Protein AF-A0A0G4HHV3-F1 (afdb_monomer)

pLDDT: mean 81.73, std 14.33, range [33.38, 97.69]

Organism: NCBI:txid1169474

Nearest PDB structures (foldseek):
  5xg2-assembly1_A  TM=1.945E-01  e=5.736E+00  Pyrococcus yayanosii CH1

Foldseek 3Di:
DVVVVVVVVVVVLVVVLVVVVVVCVVPPPLVRLLVVLVVVLVVLVVVLVVLLVQLLVLLVVLAPPLCCLCCQLQNHPDSRDPLVSCQLVLQLVDLCSQLVSSVVGGPNVSSSVSSVSNSVSSLVNLVSLLVSLLSVQLSVLSVVDDPVDVVSSSSNVCSVPQDAADPVLCVVHVLQSLCCNLVSHGDHNVLSVVLCLQPPAPDPPVPPDPDDDDDDDDDDDQRGATDDDDDDDDPVNCQCNRVVLSQLQVLLSLQFAREEEEAPVCQPPSVVVSQVSSCRRNVAGEAEDDDDLPDPCNLPLVVLVVVLVVSNCCSNVSHHYYYYLVRVVSLVLLLVLLVVCLVCVVPPDPDDDDDPDVPCVVVVVVVVVVVSVSSVSSNVSSVSVVVSCVPRYDYDYDPVCNSPVVPDDDDRDSDDDDDPDVLLLVLLLQLLVCCLPPPVNVVQQVQQDPCNLVSCVVAQPPHNLLVSQLSSLVCLLPDPVSCLLQVAQDDPDSVVSSVLLSLLLVQAPVQCDVPHPSVVSNVVSLVCSVVRRVDPPSSVSSVVSSCCSRPQLNVQRNDDEQAQWEADPVCNQDQWIAGAPGRNRGPVVGDDPDPVNRSNNSSSRCSNPNADPVRVLVVVLVVLVVVVVVVCVVCVNPDDDDPVNVVVVVCSVVSD

Sequence (656 aa):
MAEEARIGRTRLQKETSENSFAFLSNTCGKKMLESQLRDEEKKLKEALKKNEDDVQSVWDKGTTDEHALAVDVLGLEDETVDWRALLPVFLKQSRRVWRARLRHVIQDETAATVAEELQSLIFSRVFLETTLQHIQRALSDLQSFNPSDSNSFVKIGTTLRSQRVEMEALLAMPAILVFEYAANLRLREDQALDMMRLLQEPSREEERGPSTSAETPQGSSKPPDPVPMIIQRLMGGGKTFVLGTLLATCKADGYHLSVLVTPQALYEMNAQDMAGRTWSFFGQRAHFLNYERESAERTDIARLRYVRRELERAVNQRHYIVIPPATAHTVQNIFVELLHELAHFKQAPSKALSEEQSGEESEEEKLRIEALQHRRDVLIELASILRLFRQRGSGVFDEIDVTFDPKTEHNFPLSHKSKPQTEMLDLITHLYTLAGTDGNIKSLIGVRRRSQVENFELHFQDKVQPALIRAAADFIVSDSKWKARVCLGVRREQDDCLKMVLEFLSTPQEQKEKDSKEGKRQREIAMGLEEEAGGSEGLELLALAHMQIWTMFKGTWTKSVNLHYGRSKARPNFPLPVPYSAANTPNESFEFANRWEVLNRACMTYLVTGLSAEQTHQWVIESQKQLMREEEQATEGKTIAPVEYAQIRKDLPAQV

Radius of gyration: 36.02 Å; Cα contacts (8 Å, |Δi|>4): 669; chains: 1; bounding box: 88×72×107 Å

Mean predicted aligned error: 12.96 Å

Solvent-accessible surface area (backbone atoms only — not comparable to full-atom values): 37360 Å² total; per-residue (Å²): 104,74,66,54,51,49,54,47,49,56,48,51,50,48,52,55,53,52,51,52,40,55,48,37,66,73,74,44,48,72,69,55,52,52,49,53,50,49,53,52,47,49,52,48,53,54,51,49,51,52,50,49,55,49,49,51,53,51,53,56,72,55,45,95,52,66,65,59,51,31,39,73,66,72,68,43,93,56,93,69,83,60,67,75,77,42,45,48,60,56,66,61,69,40,69,64,59,46,27,62,55,36,48,82,73,24,60,68,72,60,19,49,54,47,42,54,52,49,48,52,47,52,50,50,48,45,55,50,49,40,48,44,52,51,48,50,51,41,49,51,38,57,70,68,47,44,97,89,38,71,64,43,50,52,51,36,52,52,52,75,63,60,59,75,55,59,67,67,59,42,71,76,36,53,60,56,48,42,45,23,46,66,69,73,46,82,59,50,51,70,58,52,52,50,51,48,66,58,66,42,68,76,67,74,76,79,74,67,64,96,74,83,80,95,76,84,96,80,92,74,84,74,76,76,76,71,63,90,80,86,86,90,73,62,90,91,66,36,60,67,76,46,52,47,49,51,49,42,51,66,46,14,72,44,72,26,36,10,32,38,34,34,39,71,92,43,41,72,63,54,47,49,57,44,31,56,45,37,32,74,52,49,71,29,55,62,42,81,53,83,53,58,86,86,45,84,62,70,70,34,55,69,55,48,54,48,50,44,51,50,54,52,46,25,14,70,71,30,16,26,35,40,32,32,62,64,25,60,50,40,59,55,47,53,47,50,46,55,52,50,51,63,65,52,62,80,65,67,75,92,74,85,82,77,100,78,61,98,72,61,60,64,55,57,54,47,54,50,50,51,52,52,50,52,53,50,52,35,46,53,47,48,50,51,45,53,46,47,49,73,76,28,48,43,80,45,68,44,66,49,72,71,64,64,32,87,86,63,77,88,82,76,84,82,67,78,91,75,78,75,63,62,70,60,52,51,50,54,51,49,54,53,48,42,44,73,64,39,69,68,52,25,62,49,34,28,78,83,44,95,57,17,40,62,35,28,70,76,32,31,80,84,54,45,46,56,52,50,42,50,53,48,26,55,46,41,60,67,36,70,69,45,26,67,48,64,44,41,76,81,44,98,48,70,69,57,41,35,52,51,45,40,56,51,49,67,50,58,81,88,47,58,48,88,79,36,74,62,36,43,50,43,46,52,52,48,50,49,43,47,71,55,46,82,32,67,63,24,53,50,52,53,52,49,53,34,44,38,65,73,48,47,49,54,63,43,56,63,44,53,72,45,36,51,28,27,67,37,78,93,42,74,85,49,85,57,46,25,40,26,82,37,75,76,37,58,34,85,94,47,71,67,87,50,66,68,55,40,48,52,45,25,54,50,39,40,71,60,69,49,73,53,74,70,53,48,51,52,49,52,53,52,50,52,53,49,52,52,52,55,47,49,60,73,43,74,74,54,94,74,75,58,75,72,54,60,50,52,66,66,46,48,79,79,72,109

Structure (mmCIF, N/CA/C/O backbone):
data_AF-A0A0G4HHV3-F1
#
_entry.id   AF-A0A0G4HHV3-F1
#
loop_
_atom_site.group_PDB
_atom_site.id
_atom_site.type_symbol
_atom_site.label_atom_id
_atom_site.label_alt_id
_atom_site.label_comp_id
_atom_site.label_asym_id
_atom_site.label_entity_id
_atom_site.label_seq_id
_atom_site.pdbx_PDB_ins_code
_atom_site.Cartn_x
_atom_site.Cartn_y
_atom_site.Cartn_z
_atom_site.occupancy
_atom_site.B_iso_or_equiv
_atom_site.auth_seq_id
_atom_site.auth_comp_id
_atom_site.auth_asym_id
_atom_site.auth_atom_id
_atom_site.pdbx_PDB_model_num
ATOM 1 N N . MET A 1 1 ? 23.088 -17.569 20.522 1.00 38.44 1 MET A N 1
ATOM 2 C CA . MET A 1 1 ? 22.495 -16.262 20.893 1.00 38.44 1 MET A CA 1
ATOM 3 C C . MET A 1 1 ? 21.014 -16.099 20.541 1.00 38.44 1 MET A C 1
ATOM 5 O O . MET A 1 1 ? 20.223 -16.149 21.467 1.00 38.44 1 MET A O 1
ATOM 9 N N . ALA A 1 2 ? 20.580 -15.932 19.281 1.00 33.38 2 ALA A N 1
ATOM 10 C CA . ALA A 1 2 ? 19.142 -15.735 18.981 1.00 33.38 2 ALA A CA 1
ATOM 11 C C . ALA A 1 2 ? 18.268 -16.960 19.334 1.00 33.38 2 ALA A C 1
ATOM 13 O O . ALA A 1 2 ? 17.202 -16.817 19.929 1.00 33.38 2 ALA A O 1
ATOM 14 N N . GLU A 1 3 ? 18.763 -18.168 19.049 1.00 42.84 3 GLU A N 1
ATOM 15 C CA . GLU A 1 3 ? 18.073 -19.417 19.396 1.00 42.84 3 GLU A CA 1
ATOM 16 C C . GLU A 1 3 ? 18.097 -19.698 20.908 1.00 42.84 3 GLU A C 1
ATOM 18 O O . GLU A 1 3 ? 17.098 -20.118 21.480 1.00 42.84 3 GLU A O 1
ATOM 23 N N . GLU A 1 4 ? 19.186 -19.354 21.599 1.00 34.44 4 GLU A N 1
ATOM 24 C CA . GLU A 1 4 ? 19.260 -19.418 23.068 1.00 34.44 4 GLU A CA 1
ATOM 25 C C . GLU A 1 4 ? 18.343 -18.401 23.749 1.00 34.44 4 GLU A C 1
ATOM 27 O O . GLU A 1 4 ? 17.748 -18.717 24.772 1.00 34.44 4 GLU A O 1
ATOM 32 N N . ALA A 1 5 ? 18.173 -17.203 23.183 1.00 41.16 5 ALA A N 1
ATOM 33 C CA . ALA A 1 5 ? 17.223 -16.213 23.686 1.00 41.16 5 ALA A CA 1
ATOM 34 C C . ALA A 1 5 ? 15.769 -16.669 23.475 1.00 41.16 5 ALA A C 1
ATOM 36 O O . ALA A 1 5 ? 14.912 -16.422 24.327 1.00 41.16 5 ALA A O 1
ATOM 37 N N . ARG A 1 6 ? 15.493 -17.377 22.369 1.00 51.28 6 ARG A N 1
ATOM 38 C CA . ARG A 1 6 ? 14.196 -18.006 22.091 1.00 51.28 6 ARG A CA 1
ATOM 39 C C . ARG A 1 6 ? 13.909 -19.118 23.098 1.00 51.28 6 ARG A C 1
ATOM 41 O O . ARG A 1 6 ? 12.904 -19.042 23.798 1.00 51.28 6 ARG A O 1
ATOM 48 N N . ILE A 1 7 ? 14.830 -20.074 23.241 1.00 56.53 7 ILE A N 1
ATOM 49 C CA . ILE A 1 7 ? 14.747 -21.180 24.207 1.00 56.53 7 ILE A CA 1
ATOM 50 C C . ILE A 1 7 ? 14.651 -20.639 25.640 1.00 56.53 7 ILE A C 1
ATOM 52 O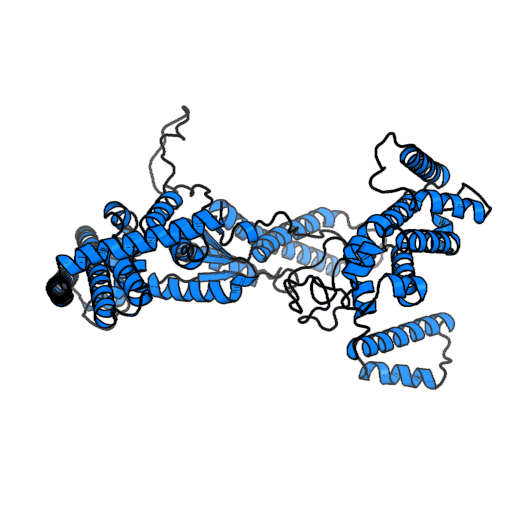 O . ILE A 1 7 ? 13.834 -21.117 26.424 1.00 56.53 7 ILE A O 1
ATOM 56 N N . GLY A 1 8 ? 15.417 -19.595 25.963 1.00 44.03 8 GLY A N 1
ATOM 57 C CA . GLY A 1 8 ? 15.389 -18.899 27.245 1.00 44.03 8 GLY A CA 1
ATOM 58 C C . GLY A 1 8 ? 14.034 -18.261 27.540 1.00 44.03 8 GLY A C 1
ATOM 59 O O . GLY A 1 8 ? 13.490 -18.490 28.614 1.00 44.03 8 GLY A O 1
ATOM 60 N N . ARG A 1 9 ? 13.424 -17.541 26.587 1.00 47.19 9 ARG A N 1
ATOM 61 C CA . ARG A 1 9 ? 12.066 -16.986 26.750 1.00 47.19 9 ARG A CA 1
ATOM 62 C C . ARG A 1 9 ? 11.008 -18.066 26.903 1.00 47.19 9 ARG A C 1
ATOM 64 O O . ARG A 1 9 ? 10.154 -17.929 27.772 1.00 47.19 9 ARG A O 1
ATOM 71 N N . THR A 1 10 ? 11.053 -19.124 26.095 1.00 52.09 10 THR A N 1
ATOM 72 C CA . THR A 1 10 ? 10.079 -20.221 26.181 1.00 52.09 10 THR A CA 1
ATOM 73 C C . THR A 1 10 ? 10.210 -20.961 27.511 1.00 52.09 10 THR A C 1
ATOM 75 O O . THR A 1 10 ? 9.200 -21.297 28.123 1.00 52.09 10 THR A O 1
ATOM 78 N N . ARG A 1 11 ? 11.439 -21.146 28.008 1.00 48.72 11 ARG A N 1
ATOM 79 C CA . ARG A 1 11 ? 11.716 -21.738 29.320 1.00 48.72 11 ARG A CA 1
ATOM 80 C C . ARG A 1 11 ? 11.261 -20.838 30.466 1.00 48.72 11 ARG A C 1
ATOM 82 O O . ARG A 1 11 ? 10.608 -21.330 31.372 1.00 48.72 11 ARG A O 1
ATOM 89 N N . LEU A 1 12 ? 11.511 -19.532 30.389 1.00 48.12 12 LEU A N 1
ATOM 90 C CA . LEU A 1 12 ? 11.110 -18.570 31.418 1.00 48.12 12 LEU A CA 1
ATOM 91 C C . LEU A 1 12 ? 9.590 -18.358 31.440 1.00 48.12 12 LEU A C 1
ATOM 93 O O . LEU A 1 12 ? 9.006 -18.242 32.512 1.00 48.12 12 LEU A O 1
ATOM 97 N N . GLN A 1 13 ? 8.927 -18.374 30.277 1.00 49.94 13 GLN A N 1
ATOM 98 C CA . GLN A 1 13 ? 7.464 -18.409 30.170 1.00 49.94 13 GLN A CA 1
ATOM 99 C C . GLN A 1 13 ? 6.900 -19.708 30.741 1.00 49.94 13 GLN A C 1
ATOM 101 O O . GLN A 1 13 ? 5.947 -19.651 31.508 1.00 49.94 13 GLN A O 1
ATOM 106 N N . LYS A 1 14 ? 7.506 -20.861 30.430 1.00 53.44 14 LYS A N 1
ATOM 107 C CA . LYS A 1 14 ? 7.097 -22.157 30.977 1.00 53.44 14 LYS A CA 1
ATOM 108 C C . LYS A 1 14 ? 7.263 -22.198 32.500 1.00 53.44 14 LYS A C 1
ATOM 110 O O . LYS A 1 14 ? 6.278 -22.432 33.188 1.00 53.44 14 LYS A O 1
ATOM 115 N N . GLU A 1 15 ? 8.426 -21.825 33.030 1.00 49.34 15 GLU A N 1
ATOM 116 C CA . GLU A 1 15 ? 8.713 -21.773 34.472 1.00 49.34 15 GLU A CA 1
ATOM 117 C C . GLU A 1 15 ? 7.833 -20.743 35.206 1.00 49.34 15 GLU A C 1
ATOM 119 O O . GLU A 1 15 ? 7.307 -21.036 36.275 1.00 49.34 15 GLU A O 1
ATOM 124 N N . THR A 1 16 ? 7.573 -19.556 34.641 1.00 55.25 16 THR A N 1
ATOM 125 C CA . THR A 1 16 ? 6.639 -18.588 35.260 1.00 55.25 16 THR A CA 1
ATOM 126 C C . THR A 1 16 ? 5.175 -19.011 35.152 1.00 55.25 16 THR A C 1
ATOM 128 O O . THR A 1 16 ? 4.370 -18.624 36.002 1.00 55.25 16 THR A O 1
ATOM 131 N N . SER A 1 17 ? 4.804 -19.783 34.130 1.00 51.28 17 SER A N 1
ATOM 132 C CA . SER A 1 17 ? 3.461 -20.346 33.965 1.00 51.28 17 SER A CA 1
ATOM 133 C C . SER A 1 17 ? 3.221 -21.497 34.956 1.00 51.28 17 SER A C 1
ATOM 135 O O . SER A 1 17 ? 2.228 -21.479 35.683 1.00 51.28 17 SER A O 1
ATOM 137 N N . GLU A 1 18 ? 4.198 -22.396 35.104 1.00 49.31 18 GLU A N 1
ATOM 138 C CA . GLU A 1 18 ? 4.195 -23.516 36.049 1.00 49.31 18 GLU A CA 1
ATOM 139 C C . GLU A 1 18 ? 4.251 -23.018 37.502 1.00 49.31 18 GLU A C 1
ATOM 141 O O . GLU A 1 18 ? 3.460 -23.468 38.326 1.00 49.31 18 GLU A O 1
ATOM 146 N N . ASN A 1 19 ? 5.071 -22.007 37.819 1.00 50.56 19 ASN A N 1
ATOM 147 C CA . ASN A 1 19 ? 5.164 -21.447 39.175 1.00 50.56 19 ASN A CA 1
ATOM 148 C C . ASN A 1 19 ? 3.914 -20.661 39.598 1.00 50.56 19 ASN A C 1
ATOM 150 O O . ASN A 1 19 ? 3.520 -20.701 40.762 1.00 50.56 19 ASN A O 1
ATOM 154 N N . SER A 1 20 ? 3.247 -19.967 38.672 1.00 50.31 20 SER A N 1
ATOM 155 C CA . SER A 1 20 ? 2.013 -19.241 39.008 1.00 50.31 20 SER A CA 1
ATOM 156 C C . SER A 1 20 ? 0.806 -20.146 39.197 1.00 50.31 20 SER A C 1
ATOM 158 O O . SER A 1 20 ? -0.080 -19.785 39.966 1.00 50.31 20 SER A O 1
ATOM 160 N N . PHE A 1 21 ? 0.771 -21.333 38.583 1.00 47.47 21 PHE A N 1
ATOM 161 C CA . PHE A 1 21 ? -0.220 -22.338 38.972 1.00 47.47 21 PHE A CA 1
ATOM 162 C C . PHE A 1 21 ? 0.219 -23.225 40.109 1.00 47.47 21 PHE A C 1
ATOM 164 O O . PHE A 1 21 ? -0.642 -23.689 40.831 1.00 47.47 21 PHE A O 1
ATOM 171 N N . ALA A 1 22 ? 1.504 -23.477 40.327 1.00 49.78 22 ALA A N 1
ATOM 172 C CA . ALA A 1 22 ? 1.917 -24.092 41.581 1.00 49.78 22 ALA A CA 1
ATOM 173 C C . ALA A 1 22 ? 1.439 -23.212 42.748 1.00 49.78 22 ALA A C 1
ATOM 175 O O . ALA A 1 22 ? 0.921 -23.722 43.731 1.00 49.78 22 ALA A O 1
ATOM 176 N N . PHE A 1 23 ? 1.473 -21.885 42.591 1.00 50.34 23 PHE A N 1
ATOM 177 C CA . PHE A 1 23 ? 0.849 -20.958 43.530 1.00 50.34 23 PHE A CA 1
ATOM 178 C C . PHE A 1 23 ? -0.694 -21.018 43.507 1.00 50.34 23 PHE A C 1
ATOM 180 O O . PHE A 1 23 ? -1.289 -21.299 44.545 1.00 50.34 23 PHE A O 1
ATOM 187 N N . LEU A 1 24 ? -1.360 -20.837 42.353 1.00 50.03 24 LEU A N 1
ATOM 188 C CA . LEU A 1 24 ? -2.836 -20.848 42.262 1.00 50.03 24 LEU A CA 1
ATOM 189 C C . LEU A 1 24 ? -3.469 -22.209 42.607 1.00 50.03 24 LEU A C 1
ATOM 191 O O . LEU A 1 24 ? -4.451 -22.246 43.330 1.00 50.03 24 LEU A O 1
ATOM 195 N N . SER A 1 25 ? -2.909 -23.335 42.171 1.00 49.59 25 SER A N 1
ATOM 196 C CA . SER A 1 25 ? -3.382 -24.688 42.512 1.00 49.59 25 SER A CA 1
ATOM 197 C C . SER A 1 25 ? -3.181 -25.044 43.984 1.00 49.59 25 SER A C 1
ATOM 199 O O . SER A 1 25 ? -4.000 -25.787 44.522 1.00 49.59 25 SER A O 1
ATOM 201 N N . ASN A 1 26 ? -2.168 -24.476 44.653 1.00 51.28 26 ASN A N 1
ATOM 202 C CA . ASN A 1 26 ? -1.945 -24.694 46.085 1.00 51.28 26 ASN A CA 1
ATOM 203 C C . ASN A 1 26 ? -2.729 -23.723 46.988 1.00 51.28 26 ASN A C 1
ATOM 205 O O . ASN A 1 26 ? -2.859 -24.003 48.176 1.00 51.28 26 ASN A O 1
ATOM 209 N N . THR A 1 27 ? -3.260 -22.603 46.472 1.00 54.03 27 THR A N 1
ATOM 210 C CA . THR A 1 27 ? -3.956 -21.585 47.297 1.00 54.03 27 THR A CA 1
ATOM 211 C C . THR A 1 27 ? -5.386 -21.238 46.865 1.00 54.03 27 THR A C 1
ATOM 213 O O . THR A 1 27 ? -6.147 -20.738 47.688 1.00 54.03 27 THR A O 1
ATOM 216 N N . CYS A 1 28 ? -5.803 -21.525 45.628 1.00 62.09 28 CYS A N 1
ATOM 217 C CA . CYS A 1 28 ? -7.131 -21.192 45.105 1.00 62.09 28 CYS A CA 1
ATOM 218 C C . CYS A 1 28 ? -7.613 -22.271 44.115 1.00 62.09 28 CYS A C 1
ATOM 220 O O . CYS A 1 28 ? -7.306 -22.252 42.923 1.00 62.09 28 CYS A O 1
ATOM 222 N N . GLY A 1 29 ? -8.372 -23.258 44.603 1.00 80.44 29 GLY A N 1
ATOM 223 C CA . GLY A 1 29 ? -8.900 -24.327 43.748 1.00 80.44 29 GLY A CA 1
ATOM 224 C C . GLY A 1 29 ? -9.773 -23.781 42.608 1.00 80.44 29 GLY A C 1
ATOM 225 O O . GLY A 1 29 ? -10.468 -22.785 42.790 1.00 80.44 29 GLY A O 1
ATOM 226 N N . LYS A 1 30 ? -9.808 -24.464 41.450 1.00 84.44 30 LYS A N 1
ATOM 227 C CA . LYS A 1 30 ? -10.616 -24.090 40.261 1.00 84.44 30 LYS A CA 1
ATOM 228 C C . LYS A 1 30 ? -12.027 -23.600 40.621 1.00 84.44 30 LYS A C 1
ATOM 230 O O . LYS A 1 30 ? -12.462 -22.568 40.128 1.00 84.44 30 LYS A O 1
ATOM 235 N N . LYS A 1 31 ? -12.710 -24.319 41.519 1.00 88.19 31 LYS A N 1
ATOM 236 C CA . LYS A 1 31 ? -14.063 -23.984 41.997 1.00 88.19 31 LYS A CA 1
ATOM 237 C C . LYS A 1 31 ? -14.127 -22.661 42.767 1.00 88.19 31 LYS A C 1
ATOM 239 O O . LYS A 1 31 ? -15.107 -21.941 42.641 1.00 88.19 31 LYS A O 1
ATOM 244 N N . MET A 1 32 ? -13.103 -22.353 43.562 1.00 87.81 32 MET A N 1
ATOM 245 C CA . MET A 1 32 ? -13.019 -21.106 44.323 1.00 87.81 32 MET A CA 1
ATOM 246 C C . MET A 1 32 ? -12.828 -19.916 43.382 1.00 87.81 32 MET A C 1
ATOM 248 O O . MET A 1 32 ? -13.579 -18.951 43.480 1.00 87.81 32 MET A O 1
ATOM 252 N N . LEU A 1 33 ? -11.898 -20.020 42.426 1.00 86.81 33 LEU A N 1
ATOM 253 C CA . LEU A 1 33 ? -11.692 -18.985 41.411 1.00 86.81 33 LEU A CA 1
ATOM 254 C C . LEU A 1 33 ? -12.943 -18.788 40.543 1.00 86.81 33 LEU A C 1
ATOM 256 O O . LEU A 1 33 ? -13.337 -17.658 40.274 1.00 86.81 33 LEU A O 1
ATOM 260 N N . GLU A 1 34 ? -13.599 -19.879 40.139 1.00 92.38 34 GLU A N 1
ATOM 261 C CA . GLU A 1 34 ? -14.857 -19.813 39.392 1.00 92.38 34 GLU A CA 1
ATOM 262 C C . GLU A 1 34 ? -15.958 -19.107 40.193 1.00 92.38 34 GLU A C 1
ATOM 264 O O . GLU A 1 34 ? -16.640 -18.242 39.651 1.00 92.38 34 GLU A O 1
ATOM 269 N N . SER A 1 35 ? -16.107 -19.436 41.481 1.00 93.88 35 SER A N 1
ATOM 270 C CA . SER A 1 35 ? -17.068 -18.773 42.370 1.00 93.88 35 SER A CA 1
ATOM 271 C C . SER A 1 35 ? -16.785 -17.277 42.475 1.00 93.88 35 SER A C 1
ATOM 273 O O . SER A 1 35 ? -17.690 -16.480 42.262 1.00 93.88 35 SER A O 1
ATOM 275 N N . GLN A 1 36 ? -15.528 -16.889 42.717 1.00 91.38 36 GLN A N 1
ATOM 276 C CA . GLN A 1 36 ? -15.130 -15.482 42.813 1.00 91.38 36 GLN A CA 1
ATOM 277 C C . GLN A 1 36 ? -15.415 -14.718 41.517 1.00 91.38 36 GLN A C 1
ATOM 279 O O . GLN A 1 36 ? -15.982 -13.630 41.553 1.00 91.38 36 GLN A O 1
ATOM 284 N N . LEU A 1 37 ? -15.072 -15.297 40.362 1.00 91.81 37 LEU A N 1
ATOM 285 C CA . LEU A 1 37 ? -15.346 -14.679 39.066 1.00 91.81 37 LEU A CA 1
ATOM 286 C C . LEU A 1 37 ? -16.851 -14.542 38.799 1.00 91.81 37 LEU A C 1
ATOM 288 O O . LEU A 1 37 ? -17.264 -13.529 38.246 1.00 91.81 37 LEU A O 1
ATOM 292 N N . ARG A 1 38 ? -17.678 -15.516 39.203 1.00 96.44 38 ARG A N 1
ATOM 293 C CA . ARG A 1 38 ? -19.147 -15.435 39.080 1.00 96.44 38 ARG A CA 1
ATOM 294 C C . ARG A 1 38 ? -19.758 -14.396 40.017 1.00 96.44 38 ARG A C 1
ATOM 296 O O . ARG A 1 38 ? -20.693 -13.703 39.620 1.00 96.44 38 ARG A O 1
ATOM 303 N N . ASP A 1 39 ? -19.227 -14.268 41.229 1.00 95.25 39 ASP A N 1
ATOM 304 C CA . ASP A 1 39 ? -19.657 -13.241 42.178 1.00 95.25 39 ASP A CA 1
ATOM 305 C C . ASP A 1 39 ? -19.339 -11.838 41.640 1.00 95.25 39 ASP A C 1
ATOM 307 O O . ASP A 1 39 ? -20.200 -10.958 41.658 1.00 95.25 39 ASP A O 1
ATOM 311 N N . GLU A 1 40 ? -18.141 -11.636 41.082 1.00 93.00 40 GLU A N 1
ATOM 312 C CA . GLU A 1 40 ? -17.776 -10.384 40.408 1.00 93.00 40 GLU A CA 1
ATOM 313 C C . GLU A 1 40 ? -18.597 -10.147 39.129 1.00 93.00 40 GLU A C 1
ATOM 315 O O . GLU A 1 40 ? -19.058 -9.030 38.894 1.00 93.00 40 GLU A O 1
ATOM 320 N N . GLU A 1 41 ? -18.873 -11.188 38.334 1.00 96.19 41 GLU A N 1
ATOM 321 C CA . GLU A 1 41 ? -19.770 -11.102 37.172 1.00 96.19 41 GLU A CA 1
ATOM 322 C C . GLU A 1 41 ? -21.162 -10.594 37.582 1.00 96.19 41 GLU A C 1
ATOM 324 O O . GLU A 1 41 ? -21.736 -9.728 36.918 1.00 96.19 41 GLU A O 1
ATOM 329 N N . LYS A 1 42 ? -21.703 -11.103 38.696 1.00 97.50 42 LYS A N 1
ATOM 330 C CA . LYS A 1 42 ? -23.001 -10.682 39.234 1.00 97.50 42 LYS A CA 1
ATOM 331 C C . LYS A 1 42 ? -22.980 -9.218 39.676 1.00 97.50 42 LYS A C 1
ATOM 333 O O . LYS A 1 42 ? -23.864 -8.465 39.270 1.00 97.50 42 LYS A O 1
ATOM 338 N N . LYS A 1 43 ? -21.961 -8.798 40.437 1.00 95.62 43 LYS A N 1
ATOM 339 C CA . LYS A 1 43 ? -21.795 -7.394 40.859 1.00 95.62 43 LYS A CA 1
ATOM 340 C C . LYS A 1 43 ? -21.709 -6.448 39.661 1.00 95.62 43 LYS A C 1
ATOM 342 O O . LYS A 1 43 ? -22.339 -5.394 39.668 1.00 95.62 43 LYS A O 1
ATOM 347 N N . LEU A 1 44 ? -20.972 -6.829 38.615 1.00 95.12 44 LEU A N 1
ATOM 348 C CA . LEU A 1 44 ? -20.872 -6.032 37.390 1.00 95.12 44 LEU A CA 1
ATOM 349 C C . LEU A 1 44 ? -22.207 -5.936 36.651 1.00 95.12 44 LEU A C 1
ATOM 351 O O . LEU A 1 44 ? -22.541 -4.858 36.176 1.00 95.12 44 LEU A O 1
ATOM 355 N N . LYS A 1 45 ? -22.994 -7.016 36.576 1.00 97.69 45 LYS A N 1
ATOM 356 C CA . LYS A 1 45 ? -24.339 -6.977 35.971 1.00 97.69 45 LYS A CA 1
ATOM 357 C C . LYS A 1 45 ? -25.292 -6.055 36.734 1.00 97.69 45 LYS A C 1
ATOM 359 O O . LYS A 1 45 ? -26.046 -5.316 36.109 1.00 97.69 45 LYS A O 1
ATOM 364 N N . GLU A 1 46 ? -25.237 -6.063 38.064 1.00 96.81 46 GLU A N 1
ATOM 365 C CA . GLU A 1 46 ? -26.008 -5.135 38.903 1.00 96.81 46 GLU A CA 1
ATOM 366 C C . GLU A 1 46 ? -25.561 -3.678 38.689 1.00 96.81 46 GLU A C 1
ATOM 368 O O . GLU A 1 46 ? -26.401 -2.794 38.520 1.00 96.81 46 GLU A O 1
ATOM 373 N N . ALA A 1 47 ? -24.248 -3.431 38.616 1.00 95.50 47 ALA A N 1
ATOM 374 C CA . ALA A 1 47 ? -23.691 -2.109 38.329 1.00 95.50 47 ALA A CA 1
ATOM 375 C C . ALA A 1 47 ? -24.042 -1.608 36.918 1.00 95.50 47 ALA A C 1
ATOM 377 O O . ALA A 1 47 ? -24.350 -0.431 36.754 1.00 95.50 47 ALA A O 1
ATOM 378 N N . LEU A 1 48 ? -24.032 -2.491 35.912 1.00 95.81 48 LEU A N 1
ATOM 379 C CA . LEU A 1 48 ? -24.455 -2.177 34.546 1.00 95.81 48 LEU A CA 1
ATOM 380 C C . LEU A 1 48 ? -25.925 -1.777 34.509 1.00 95.81 48 LEU A C 1
ATOM 382 O O . LEU A 1 48 ? -26.235 -0.740 33.936 1.00 95.81 48 LEU A O 1
ATOM 386 N N . LYS A 1 49 ? -26.804 -2.547 35.164 1.00 96.81 49 LYS A N 1
ATOM 387 C CA . LYS A 1 49 ? -28.231 -2.221 35.243 1.00 96.81 49 LYS A CA 1
ATOM 388 C C . LYS A 1 49 ? -28.454 -0.850 35.882 1.00 96.81 49 LYS A C 1
ATOM 390 O O . LYS A 1 49 ? -29.132 -0.018 35.302 1.00 96.81 49 LYS A O 1
ATOM 395 N N . LYS A 1 50 ? -27.807 -0.586 37.022 1.00 96.44 50 LYS A N 1
ATOM 396 C CA . LYS A 1 50 ? -27.874 0.731 37.667 1.00 96.44 50 LYS A CA 1
ATOM 397 C C . LYS A 1 50 ? -27.392 1.848 36.734 1.00 96.44 50 LYS A C 1
ATOM 399 O O . LYS A 1 50 ? -28.027 2.885 36.641 1.00 96.44 50 LYS A O 1
ATOM 404 N N . ASN A 1 51 ? -26.272 1.638 36.045 1.00 96.19 51 ASN A N 1
ATOM 405 C CA . ASN A 1 51 ? -25.737 2.620 35.108 1.00 96.19 51 ASN A CA 1
ATOM 406 C C . ASN A 1 51 ? -26.661 2.839 33.894 1.00 96.19 51 ASN A C 1
ATOM 408 O O . ASN A 1 51 ? -26.704 3.946 33.378 1.00 96.19 51 ASN A O 1
ATOM 412 N N . GLU A 1 52 ? -27.406 1.822 33.461 1.00 94.81 52 GLU A N 1
ATOM 413 C CA . GLU A 1 52 ? -28.452 1.935 32.435 1.00 94.81 52 GLU A CA 1
ATOM 414 C C . GLU A 1 52 ? -29.598 2.831 32.903 1.00 94.81 52 GLU A C 1
ATOM 416 O O . GLU A 1 52 ? -29.958 3.773 32.202 1.00 94.81 52 GLU A O 1
ATOM 421 N N . ASP A 1 53 ? -30.086 2.592 34.123 1.00 95.06 53 ASP A N 1
ATOM 422 C CA . ASP A 1 53 ? -31.115 3.414 34.761 1.00 95.06 53 ASP A CA 1
ATOM 423 C C . ASP A 1 53 ? -30.629 4.873 34.918 1.00 95.06 53 ASP A C 1
ATOM 425 O O . ASP A 1 53 ? -31.384 5.815 34.678 1.00 95.06 53 ASP A O 1
ATOM 429 N N . ASP A 1 54 ? -29.350 5.076 35.262 1.00 94.94 54 ASP A N 1
ATOM 430 C CA . ASP A 1 54 ? -28.730 6.403 35.364 1.00 94.94 54 ASP A CA 1
ATOM 431 C C . ASP A 1 54 ? -28.621 7.094 33.986 1.00 94.94 54 ASP A C 1
ATOM 433 O O . ASP A 1 54 ? -28.912 8.286 33.878 1.00 94.94 54 ASP A O 1
ATOM 437 N N . VAL A 1 55 ? -28.223 6.369 32.927 1.00 92.06 55 VAL A N 1
ATOM 438 C CA . VAL A 1 55 ? -28.165 6.894 31.545 1.00 92.06 55 VAL A CA 1
ATOM 439 C C . VAL A 1 55 ? -29.552 7.321 31.083 1.00 92.06 55 VAL A C 1
ATOM 441 O O . VAL A 1 55 ? -29.693 8.433 30.574 1.00 92.06 55 VAL A O 1
ATOM 444 N N . GLN A 1 56 ? -30.563 6.479 31.301 1.00 91.00 56 GLN A N 1
ATOM 445 C CA . GLN A 1 56 ? -31.943 6.795 30.949 1.00 91.00 56 GLN A CA 1
ATOM 446 C C . GLN A 1 56 ? -32.450 7.992 31.765 1.00 91.00 56 GLN A C 1
ATOM 448 O O . GLN A 1 56 ? -32.956 8.946 31.194 1.00 91.00 56 GLN A O 1
ATOM 453 N N . SER A 1 57 ? -32.195 8.042 33.077 1.00 92.31 57 SER A N 1
ATOM 454 C CA . SER A 1 57 ? -32.609 9.181 33.908 1.00 92.31 57 SER A CA 1
ATOM 455 C C . SER A 1 57 ? -31.986 10.509 33.466 1.00 92.31 57 SER A C 1
ATOM 457 O O . SER A 1 57 ? -32.651 11.545 33.502 1.00 92.31 57 SER A O 1
ATOM 459 N N . VAL A 1 58 ? -30.707 10.516 33.073 1.00 90.62 58 VAL A N 1
ATOM 460 C CA . VAL A 1 58 ? -30.053 11.725 32.542 1.00 90.62 58 VAL A CA 1
ATOM 461 C C . VAL A 1 58 ? -30.611 12.097 31.170 1.00 90.62 58 VAL A C 1
ATOM 463 O O . VAL A 1 58 ? -30.761 13.286 30.884 1.00 90.62 58 VAL A O 1
ATOM 466 N N . TRP A 1 59 ? -30.945 11.106 30.344 1.00 85.06 59 TRP A N 1
ATOM 467 C CA . TRP A 1 59 ? -31.609 11.327 29.066 1.00 85.06 59 TRP A CA 1
ATOM 468 C C . TRP A 1 59 ? -32.984 11.985 29.243 1.00 85.06 59 TRP A C 1
ATOM 470 O O . TRP A 1 59 ? -33.219 13.042 28.660 1.00 85.06 59 TRP A O 1
ATOM 480 N N . ASP A 1 60 ? -33.816 11.451 30.139 1.00 85.75 60 ASP A N 1
ATOM 481 C CA . ASP A 1 60 ? -35.171 11.945 30.421 1.00 85.75 60 ASP A CA 1
ATOM 482 C C . ASP A 1 60 ? -35.158 13.367 31.018 1.00 85.75 60 ASP A C 1
ATOM 484 O O . ASP A 1 60 ? -36.024 14.194 30.735 1.00 85.75 60 ASP A O 1
ATOM 488 N N . LYS A 1 61 ? -34.138 13.714 31.822 1.00 82.75 61 LYS A N 1
ATOM 489 C CA . LYS A 1 61 ? -33.948 15.091 32.334 1.00 82.75 61 LYS A CA 1
ATOM 490 C C . LYS A 1 61 ? -33.706 16.107 31.224 1.00 82.75 61 LYS A C 1
ATOM 492 O O . LYS A 1 61 ? -33.948 17.299 31.422 1.00 82.75 61 LYS A O 1
ATOM 497 N N . GLY A 1 62 ? -33.156 15.661 30.099 1.00 67.38 62 GLY A N 1
ATOM 498 C CA . GLY A 1 62 ? -32.890 16.513 28.955 1.00 67.38 62 GLY A CA 1
ATOM 499 C C . GLY A 1 62 ? -34.150 16.898 28.182 1.00 67.38 62 GLY A C 1
ATOM 500 O O . GLY A 1 62 ? -34.102 17.851 27.411 1.00 67.38 62 GLY A O 1
ATOM 501 N N . THR A 1 63 ? -35.277 16.209 28.366 1.00 60.66 63 THR A N 1
ATOM 502 C CA . THR A 1 63 ? -36.388 16.257 27.410 1.00 60.66 63 THR A CA 1
ATOM 503 C C . THR A 1 63 ? -37.663 16.869 27.988 1.00 60.66 63 THR A C 1
ATOM 505 O O . THR A 1 63 ? -38.189 16.423 29.001 1.00 60.66 63 THR A O 1
ATOM 508 N N . THR A 1 64 ? -38.222 17.864 27.290 1.00 60.94 64 THR A N 1
ATOM 509 C CA . THR A 1 64 ? -39.668 18.180 27.340 1.00 60.94 64 THR A CA 1
ATOM 510 C C . THR A 1 64 ? -40.445 17.532 26.186 1.00 60.94 64 THR A C 1
ATOM 512 O O . THR A 1 64 ? -41.671 17.519 26.221 1.00 60.94 64 THR A O 1
ATOM 515 N N . ASP A 1 65 ? -39.735 17.016 25.175 1.00 69.06 65 ASP A N 1
ATOM 516 C CA . ASP A 1 65 ? -40.256 16.303 24.002 1.00 69.06 65 ASP A CA 1
ATOM 517 C C . ASP A 1 65 ? -39.299 15.137 23.672 1.00 69.06 65 ASP A C 1
ATOM 519 O O . ASP A 1 65 ? -38.255 15.320 23.039 1.00 69.06 65 ASP A O 1
ATOM 523 N N . GLU A 1 66 ? -39.608 13.951 24.202 1.00 59.06 66 GLU A N 1
ATOM 524 C CA . GLU A 1 66 ? -38.791 12.729 24.089 1.00 59.06 66 GLU A CA 1
ATOM 525 C C . GLU A 1 66 ? -38.646 12.259 22.631 1.00 59.06 66 GLU A C 1
ATOM 527 O O . GLU A 1 66 ? -37.605 11.722 22.238 1.00 59.06 66 GLU A O 1
ATOM 532 N N . HIS A 1 67 ? -39.652 12.534 21.795 1.00 57.84 67 HIS A N 1
ATOM 533 C CA . HIS A 1 67 ? -39.708 12.045 20.422 1.00 57.84 67 HIS A CA 1
ATOM 534 C C . HIS A 1 67 ? -38.807 12.861 19.483 1.00 57.84 67 HIS A C 1
ATOM 536 O O . HIS A 1 67 ? -38.118 12.293 18.634 1.00 57.84 67 HIS A O 1
ATOM 542 N N . ALA A 1 68 ? -38.727 14.182 19.687 1.00 60.41 68 ALA A N 1
ATOM 543 C CA . ALA A 1 68 ? -37.836 15.054 18.921 1.00 60.41 68 ALA A CA 1
ATOM 544 C C . ALA A 1 68 ? -36.351 14.701 19.132 1.00 60.41 68 ALA A C 1
ATOM 546 O O . ALA A 1 68 ? -35.569 14.714 18.185 1.00 60.41 68 ALA A O 1
ATOM 547 N N . LEU A 1 69 ? -35.941 14.328 20.351 1.00 63.12 69 LEU A N 1
ATOM 548 C CA . LEU A 1 69 ? -34.533 14.038 20.652 1.00 63.12 69 LEU A CA 1
ATOM 549 C C . LEU A 1 69 ? -34.085 12.675 20.095 1.00 63.12 69 LEU A C 1
ATOM 551 O O . LEU A 1 69 ? -33.007 12.585 19.504 1.00 63.12 69 LEU A O 1
ATOM 555 N N . ALA A 1 70 ? -34.913 11.632 20.219 1.00 61.75 70 ALA A N 1
ATOM 556 C CA . ALA A 1 70 ? -34.615 10.301 19.677 1.00 61.75 70 ALA A CA 1
ATOM 557 C C . ALA A 1 70 ? -34.487 10.315 18.141 1.00 61.75 70 ALA A C 1
ATOM 559 O O . ALA A 1 70 ? -33.517 9.783 17.584 1.00 61.75 70 ALA A O 1
ATOM 560 N N . VAL A 1 71 ? -35.409 11.007 17.463 1.00 61.25 71 VAL A N 1
ATOM 561 C CA . VAL A 1 71 ? -35.453 11.081 15.998 1.00 61.25 71 VAL A CA 1
ATOM 562 C C . VAL A 1 71 ? -34.403 12.055 15.449 1.00 61.25 71 VAL A C 1
ATOM 564 O O . VAL A 1 71 ? -33.632 11.670 14.569 1.00 61.25 71 VAL A O 1
ATOM 567 N N . ASP A 1 72 ? -34.282 13.275 15.988 1.00 59.88 72 ASP A N 1
ATOM 568 C CA . ASP A 1 72 ? -33.397 14.296 15.398 1.00 59.88 72 ASP A CA 1
ATOM 569 C C . ASP A 1 72 ? -31.916 14.127 15.779 1.00 59.88 72 ASP A C 1
ATOM 571 O O . ASP A 1 72 ? -31.027 14.484 14.998 1.00 59.88 72 ASP A O 1
ATOM 575 N N . VAL A 1 73 ? -31.601 13.587 16.966 1.00 59.41 73 VAL A N 1
ATOM 576 C CA . VAL A 1 73 ? -30.202 13.476 17.431 1.00 59.41 73 VAL A CA 1
ATOM 577 C C . VAL A 1 73 ? -29.543 12.167 16.992 1.00 59.41 73 VAL A C 1
ATOM 579 O O . VAL A 1 73 ? -28.326 12.153 16.739 1.00 59.41 73 VAL A O 1
ATOM 582 N N . LEU A 1 74 ? -30.316 11.079 16.904 1.00 60.09 74 LEU A N 1
ATOM 583 C CA . LEU A 1 74 ? -29.799 9.721 16.687 1.00 60.09 74 LEU A CA 1
ATOM 584 C C . LEU A 1 74 ? -30.510 8.936 15.578 1.00 60.09 74 LEU A C 1
ATOM 586 O O . LEU A 1 74 ? -29.962 7.921 15.151 1.00 60.09 74 LEU A O 1
ATOM 590 N N . GLY A 1 75 ? -31.660 9.404 15.080 1.00 61.59 75 GLY A N 1
ATOM 591 C CA . GLY A 1 75 ? -32.447 8.678 14.081 1.00 61.59 75 GLY A CA 1
ATOM 592 C C . GLY A 1 75 ? -33.034 7.370 14.616 1.00 61.59 75 GLY A C 1
ATOM 593 O O . GLY A 1 75 ? -33.102 6.397 13.869 1.00 61.59 75 GLY A O 1
ATOM 594 N N . LEU A 1 76 ? -33.379 7.322 15.906 1.00 62.97 76 LEU A N 1
ATOM 595 C CA . LEU A 1 76 ? -33.962 6.148 16.557 1.00 62.97 76 LEU A CA 1
ATOM 596 C C . LEU A 1 76 ? -35.495 6.217 16.506 1.00 62.97 76 LEU A C 1
ATOM 598 O O . LEU A 1 76 ? -36.071 7.289 16.680 1.00 62.97 76 LEU A O 1
ATOM 602 N N . GLU A 1 77 ? -36.139 5.073 16.260 1.00 59.31 77 GLU A N 1
ATOM 603 C CA . GLU A 1 77 ? -37.607 4.940 16.225 1.00 59.31 77 GLU A CA 1
ATOM 604 C C . GLU A 1 77 ? -38.217 4.707 17.624 1.00 59.31 77 GLU A C 1
ATOM 606 O O . GLU A 1 77 ? -39.398 4.984 17.819 1.00 59.31 77 GLU A O 1
ATOM 611 N N . ASP A 1 78 ? -37.411 4.262 18.597 1.00 67.06 78 ASP A N 1
ATOM 612 C CA . ASP A 1 78 ? -37.850 3.882 19.946 1.00 67.06 78 ASP A CA 1
ATOM 613 C C . ASP A 1 78 ? -37.478 4.928 21.019 1.00 67.06 78 ASP A C 1
ATOM 615 O O . ASP A 1 78 ? -36.450 5.602 20.930 1.00 67.06 78 ASP A O 1
ATOM 619 N N . GLU A 1 79 ? -38.292 5.011 22.080 1.00 65.75 79 GLU A N 1
ATOM 620 C CA . GLU A 1 79 ? -38.110 5.912 23.239 1.00 65.75 79 GLU A CA 1
ATOM 621 C C . GLU A 1 79 ? -36.929 5.506 24.151 1.00 65.75 79 GLU A C 1
ATOM 623 O O . GLU A 1 79 ? -36.427 6.313 24.935 1.00 65.75 79 GLU A O 1
ATOM 628 N N . THR A 1 80 ? -36.443 4.262 24.052 1.00 76.06 80 THR A N 1
ATOM 629 C CA . THR A 1 80 ? -35.327 3.766 24.874 1.00 76.06 80 THR A CA 1
ATOM 630 C C . THR A 1 80 ? -33.972 4.106 24.267 1.00 76.06 80 THR A C 1
ATOM 632 O O . THR A 1 80 ? -33.715 3.827 23.093 1.00 76.06 80 THR A O 1
ATOM 635 N N . VAL A 1 81 ? -33.055 4.625 25.083 1.00 77.00 81 VAL A N 1
ATOM 636 C CA . VAL A 1 81 ? -31.712 4.999 24.627 1.00 77.00 81 VAL A CA 1
ATOM 637 C C . VAL A 1 81 ? -30.844 3.766 24.397 1.00 77.00 81 VAL A C 1
ATOM 639 O O . VAL A 1 81 ? -30.333 3.164 25.343 1.00 77.00 81 VAL A O 1
ATOM 642 N N . ASP A 1 82 ? -30.568 3.430 23.135 1.00 86.94 82 ASP A N 1
ATOM 643 C CA . ASP A 1 82 ? -29.465 2.515 22.831 1.00 86.94 82 ASP A CA 1
ATOM 644 C C . ASP A 1 82 ? -28.125 3.239 23.026 1.00 86.94 82 ASP A C 1
ATOM 646 O O . ASP A 1 82 ? -27.641 3.973 22.158 1.00 86.94 82 ASP A O 1
ATOM 650 N N . TRP A 1 83 ? -27.481 3.009 24.173 1.00 89.31 83 TRP A N 1
ATOM 651 C CA . TRP A 1 83 ? -26.176 3.596 24.483 1.00 89.31 83 TRP A CA 1
ATOM 652 C C . TRP A 1 83 ? -25.103 3.259 23.434 1.00 89.31 83 TRP A C 1
ATOM 654 O O . TRP A 1 83 ? -24.141 4.016 23.280 1.00 89.31 83 TRP A O 1
ATOM 664 N N . ARG A 1 84 ? -25.244 2.158 22.679 1.00 90.25 84 ARG A N 1
ATOM 665 C CA . ARG A 1 84 ? -24.296 1.796 21.613 1.00 90.25 84 ARG A CA 1
ATOM 666 C C . ARG A 1 84 ? -24.356 2.788 20.459 1.00 90.25 84 ARG A C 1
ATOM 668 O O . ARG A 1 84 ? -23.310 3.138 19.911 1.00 90.25 84 ARG A O 1
ATOM 675 N N . ALA A 1 85 ? -25.544 3.306 20.146 1.00 85.75 85 ALA A N 1
ATOM 676 C CA . ALA A 1 85 ? -25.726 4.364 19.156 1.00 85.75 85 ALA A CA 1
ATOM 677 C C . ALA A 1 85 ? -25.042 5.681 19.577 1.00 85.75 85 ALA A C 1
ATOM 679 O O . ALA A 1 85 ? -24.696 6.505 18.727 1.00 85.75 85 ALA A O 1
ATOM 680 N N . LEU A 1 86 ? -24.767 5.863 20.876 1.00 87.56 86 LEU A N 1
ATOM 681 C CA . LEU A 1 86 ? -24.046 7.023 21.407 1.00 87.56 86 LEU A CA 1
ATOM 682 C C . LEU A 1 86 ? -22.520 6.910 21.280 1.00 87.56 86 LEU A C 1
ATOM 684 O O . LEU A 1 86 ? -21.833 7.929 21.391 1.00 87.56 86 LEU A O 1
ATOM 688 N N . LEU A 1 87 ? -21.959 5.723 21.010 1.00 89.62 87 LEU A N 1
ATOM 689 C CA . LEU A 1 87 ? -20.502 5.524 20.958 1.00 89.62 87 LEU A CA 1
ATOM 690 C C . LEU A 1 87 ? -19.785 6.414 19.931 1.00 89.62 87 LEU A C 1
ATOM 692 O O . LEU A 1 87 ? -18.776 7.027 20.293 1.00 89.62 87 LEU A O 1
ATOM 696 N N . PRO A 1 88 ? -20.282 6.589 18.690 1.00 84.44 88 PRO A N 1
ATOM 697 C CA . PRO A 1 88 ? -19.656 7.507 17.739 1.00 84.44 88 PRO A CA 1
ATOM 698 C C . PRO A 1 88 ? -19.656 8.965 18.219 1.00 84.44 88 PRO A C 1
ATOM 700 O O . PRO A 1 88 ? -18.744 9.723 17.889 1.00 84.44 88 PRO A O 1
ATOM 703 N N . VAL A 1 89 ? -20.663 9.382 18.996 1.00 82.69 89 VAL A N 1
ATOM 704 C CA . VAL A 1 89 ? -20.742 10.741 19.564 1.00 82.69 89 VAL A CA 1
ATOM 705 C C . VAL A 1 89 ? -19.770 10.879 20.736 1.00 82.69 89 VAL A C 1
ATOM 707 O O . VAL A 1 89 ? -18.988 11.831 20.777 1.00 82.69 89 VAL A O 1
ATOM 710 N N . PHE A 1 90 ? -19.745 9.877 21.616 1.00 87.94 90 PHE A N 1
ATOM 711 C CA . PHE A 1 90 ? -18.816 9.752 22.736 1.00 87.94 90 PHE A CA 1
ATOM 712 C C . PHE A 1 90 ? -17.348 9.853 22.294 1.00 87.94 90 PHE A C 1
ATOM 714 O O . PHE A 1 90 ? -16.567 10.611 22.874 1.00 87.94 90 PHE A O 1
ATOM 721 N N . LEU A 1 91 ? -16.984 9.160 21.211 1.00 85.69 91 LEU A N 1
ATOM 722 C CA . LEU A 1 91 ? -15.638 9.171 20.628 1.00 85.69 91 LEU A CA 1
ATOM 723 C C . LEU A 1 91 ? -15.247 10.508 20.016 1.00 85.69 91 LEU A C 1
ATOM 725 O O . LEU A 1 91 ? -14.071 10.863 19.994 1.00 85.69 91 LEU A O 1
ATOM 729 N N . LYS A 1 92 ? -16.224 11.271 19.519 1.00 77.88 92 LYS A N 1
ATOM 730 C CA . LYS A 1 92 ? -15.959 12.588 18.944 1.00 77.88 92 LYS A CA 1
ATOM 731 C C . LYS A 1 92 ? -15.576 13.620 20.012 1.00 77.88 92 LYS A C 1
ATOM 733 O O . LYS A 1 92 ? -15.134 14.696 19.603 1.00 77.88 92 LYS A O 1
ATOM 738 N N . GLN A 1 93 ? -15.705 13.299 21.312 1.00 65.31 93 GLN A N 1
ATOM 739 C CA . GLN A 1 93 ? -15.170 13.960 22.532 1.00 65.31 93 GLN A CA 1
ATOM 740 C C . GLN A 1 93 ? -15.328 15.482 22.658 1.00 65.31 93 GLN A C 1
ATOM 742 O O . GLN A 1 93 ? -14.921 16.112 23.630 1.00 65.31 93 GLN A O 1
ATOM 747 N N . SER A 1 94 ? -15.952 16.111 21.683 1.00 65.69 94 SER A N 1
ATOM 748 C CA . SER A 1 94 ? -16.135 17.535 21.627 1.00 65.69 94 SER A CA 1
ATOM 749 C C . SER A 1 94 ? -17.410 17.841 22.387 1.00 65.69 94 SER A C 1
ATOM 751 O O . SER A 1 94 ? -18.508 17.572 21.895 1.00 65.69 94 SER A O 1
ATOM 753 N N . ARG A 1 95 ? -17.272 18.468 23.564 1.00 69.12 95 ARG A N 1
ATOM 754 C CA . ARG A 1 95 ? -18.407 19.085 24.276 1.00 69.12 95 ARG A CA 1
ATOM 755 C C . ARG A 1 95 ? -19.229 19.958 23.327 1.00 69.12 95 ARG A C 1
ATOM 757 O O . ARG A 1 95 ? -20.441 20.034 23.452 1.00 69.12 95 ARG A O 1
ATOM 764 N N . ARG A 1 96 ? -18.587 20.566 22.322 1.00 69.88 96 ARG A N 1
ATOM 765 C CA . ARG A 1 96 ? -19.248 21.343 21.269 1.00 69.88 96 ARG A CA 1
ATOM 766 C C . ARG A 1 96 ? -20.110 20.490 20.333 1.00 69.88 96 ARG A C 1
ATOM 768 O O . ARG A 1 96 ? -21.146 20.985 19.922 1.00 69.88 96 ARG A O 1
ATOM 775 N N . VAL A 1 97 ? -19.727 19.255 19.996 1.00 73.62 97 VAL A N 1
ATOM 776 C CA . VAL A 1 97 ? -20.552 18.352 19.165 1.00 73.62 97 VAL A CA 1
ATOM 777 C C . VAL A 1 97 ? -21.781 17.890 19.939 1.00 73.62 97 VAL A C 1
ATOM 779 O O . VAL A 1 97 ? -22.884 17.970 19.405 1.00 73.62 97 VAL A O 1
ATOM 782 N N . TRP A 1 98 ? -21.603 17.488 21.200 1.00 74.12 98 TRP A N 1
ATOM 783 C CA . TRP A 1 98 ? -22.723 17.166 22.085 1.00 74.12 98 TRP A CA 1
ATOM 784 C C . TRP A 1 98 ? -23.660 18.363 22.260 1.00 74.12 98 TRP A C 1
ATOM 786 O O . TRP A 1 98 ? -24.846 18.252 21.975 1.00 74.12 98 TRP A O 1
ATOM 796 N N . ARG A 1 99 ? -23.124 19.539 22.616 1.00 73.50 99 ARG A N 1
ATOM 797 C CA . ARG A 1 99 ? -23.913 20.774 22.739 1.00 73.50 99 ARG A CA 1
ATOM 798 C C . ARG A 1 99 ? -24.606 21.145 21.436 1.00 73.50 99 ARG A C 1
ATOM 800 O O . ARG A 1 99 ? -25.775 21.475 21.468 1.00 73.50 99 ARG A O 1
ATOM 807 N N . ALA A 1 100 ? -23.926 21.086 20.291 1.00 75.19 100 ALA A N 1
ATOM 808 C CA . ALA A 1 100 ? -24.536 21.423 19.005 1.00 75.19 100 ALA A CA 1
ATOM 809 C C . ALA A 1 100 ? -25.732 20.522 18.683 1.00 75.19 100 ALA A C 1
ATOM 811 O O . ALA A 1 100 ? -26.733 21.021 18.188 1.00 75.19 100 ALA A O 1
ATOM 812 N N . ARG A 1 101 ? -25.6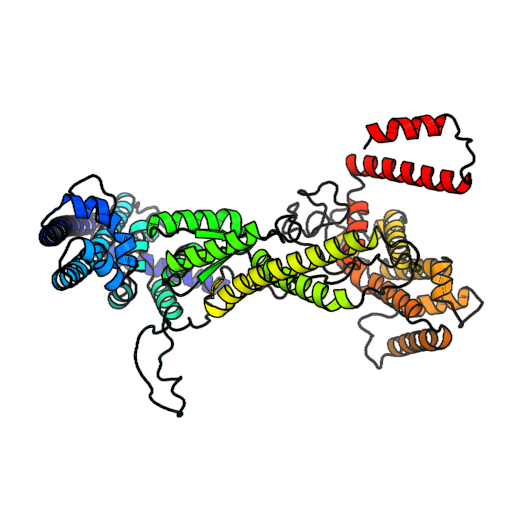48 19.225 19.000 1.00 75.69 101 ARG A N 1
ATOM 813 C CA . ARG A 1 101 ? -26.764 18.291 18.820 1.00 75.69 101 ARG A CA 1
ATOM 814 C C . ARG A 1 101 ? -27.894 18.531 19.823 1.00 75.69 101 ARG A C 1
ATOM 816 O O . ARG A 1 101 ? -29.047 18.585 19.423 1.00 75.69 101 ARG A O 1
ATOM 823 N N . LEU A 1 102 ? -27.560 18.732 21.097 1.00 75.75 102 LEU A N 1
ATOM 824 C CA . LEU A 1 102 ? -28.543 18.923 22.168 1.00 75.75 102 LEU A CA 1
ATOM 825 C C . LEU A 1 102 ? -29.212 20.309 22.144 1.00 75.75 102 LEU A C 1
ATOM 827 O O . LEU A 1 102 ? -30.352 20.433 22.572 1.00 75.75 102 LEU A O 1
ATOM 831 N N . ARG A 1 103 ? -28.558 21.344 21.600 1.00 73.31 103 ARG A N 1
ATOM 832 C CA . ARG A 1 103 ? -29.082 22.725 21.493 1.00 73.31 103 ARG A CA 1
ATOM 833 C C . ARG A 1 103 ? -30.379 22.848 20.706 1.00 73.31 103 ARG A C 1
ATOM 835 O O . ARG A 1 103 ? -31.086 23.836 20.867 1.00 73.31 103 ARG A O 1
ATOM 842 N N . HIS A 1 104 ? -30.659 21.898 19.819 1.00 71.19 104 HIS A N 1
ATOM 843 C CA . HIS A 1 104 ? -31.902 21.894 19.055 1.00 71.19 104 HIS A CA 1
ATOM 844 C C . HIS A 1 104 ? -33.112 21.503 19.909 1.00 71.19 104 HIS A C 1
ATOM 846 O O . HIS A 1 104 ? -34.234 21.803 19.519 1.00 71.19 104 HIS A O 1
ATOM 852 N N . VAL A 1 105 ? -32.878 20.890 21.075 1.00 68.81 105 VAL A N 1
ATOM 853 C CA . VAL A 1 105 ? -33.931 20.315 21.920 1.00 68.81 105 VAL A CA 1
ATOM 854 C C . VAL A 1 105 ? -33.907 20.870 23.350 1.00 68.81 105 VAL A C 1
ATOM 856 O O . VAL A 1 105 ? -34.942 20.946 24.003 1.00 68.81 105 VAL A O 1
ATOM 859 N N . ILE A 1 106 ? -32.745 21.319 23.832 1.00 79.19 106 ILE A N 1
ATOM 860 C CA . ILE A 1 106 ? -32.514 21.733 25.221 1.00 79.19 106 ILE A CA 1
ATOM 861 C C . ILE A 1 106 ? -31.882 23.133 25.259 1.00 79.19 106 ILE A C 1
ATOM 863 O O . ILE A 1 106 ? -31.072 23.486 24.398 1.00 79.19 106 ILE A O 1
ATOM 867 N N . GLN A 1 107 ? -32.213 23.932 26.282 1.00 79.56 107 GLN A N 1
ATOM 868 C CA . GLN A 1 107 ? -31.535 25.205 26.562 1.00 79.56 107 GLN A CA 1
ATOM 869 C C . GLN A 1 107 ? -30.008 25.015 26.694 1.00 79.56 107 GLN A C 1
ATOM 871 O O . GLN A 1 107 ? -29.528 23.990 27.173 1.00 79.56 107 GLN A O 1
ATOM 876 N N . ASP A 1 108 ? -29.224 26.009 26.262 1.00 77.75 108 ASP A N 1
ATOM 877 C CA . ASP A 1 108 ? -27.770 25.855 26.060 1.00 77.75 108 ASP A CA 1
ATOM 878 C C . ASP A 1 108 ? -26.992 25.497 27.346 1.00 77.75 108 ASP A C 1
ATOM 880 O O . ASP A 1 108 ? -26.042 24.713 27.302 1.00 77.75 108 ASP A O 1
ATOM 884 N N . GLU A 1 109 ? -27.407 26.025 28.504 1.00 81.81 109 GLU A N 1
ATOM 885 C CA . GLU A 1 109 ? -26.760 25.735 29.793 1.00 81.81 109 GLU A CA 1
ATOM 886 C C . GLU A 1 109 ? -27.033 24.303 30.273 1.00 81.81 109 GLU A C 1
ATOM 888 O O . GLU A 1 109 ? -26.107 23.595 30.669 1.00 81.81 109 GLU A O 1
ATOM 893 N N . THR A 1 110 ? -28.279 23.833 30.177 1.00 82.88 110 THR A N 1
ATOM 894 C CA . THR A 1 110 ? -28.658 22.463 30.554 1.00 82.88 110 THR A CA 1
ATOM 895 C C . THR A 1 110 ? -28.100 21.429 29.577 1.00 82.88 110 THR A C 1
ATOM 897 O O . THR A 1 110 ? -27.642 20.372 30.009 1.00 82.88 110 THR A O 1
ATOM 900 N N . ALA A 1 111 ? -28.015 21.753 28.282 1.00 82.75 111 ALA A N 1
ATOM 901 C CA . ALA A 1 111 ? -27.385 20.906 27.268 1.00 82.75 111 ALA A CA 1
ATOM 902 C C . ALA A 1 111 ? -25.909 20.599 27.582 1.00 82.75 111 ALA A C 1
ATOM 904 O O . ALA A 1 111 ? -25.426 19.499 27.309 1.00 82.75 111 ALA A O 1
ATOM 905 N N . ALA A 1 112 ? -25.174 21.562 28.149 1.00 83.69 112 ALA A N 1
ATOM 906 C CA . ALA A 1 112 ? -23.781 21.365 28.534 1.00 83.69 112 ALA A CA 1
ATOM 907 C C . ALA A 1 112 ? -23.633 20.378 29.701 1.00 83.69 112 ALA A C 1
ATOM 909 O O . ALA A 1 112 ? -22.775 19.499 29.633 1.00 83.69 112 ALA A O 1
ATOM 910 N N . THR A 1 113 ? -24.472 20.508 30.730 1.00 87.75 113 THR A N 1
ATOM 911 C CA . THR A 1 113 ? -24.463 19.626 31.906 1.00 87.75 113 THR A CA 1
ATOM 912 C C . THR A 1 113 ? -24.870 18.203 31.533 1.00 87.75 113 THR A C 1
ATOM 914 O O . THR A 1 113 ? -24.142 17.262 31.838 1.00 87.75 113 THR A O 1
ATOM 917 N N . VAL A 1 114 ? -25.965 18.047 30.778 1.00 87.38 114 VAL A N 1
ATOM 918 C CA . VAL A 1 114 ? -26.438 16.738 30.292 1.00 87.38 114 VAL A CA 1
ATOM 919 C C . VAL A 1 114 ? -25.371 16.056 29.432 1.00 87.38 114 VAL A C 1
ATOM 921 O O . VAL A 1 114 ? -25.113 14.868 29.596 1.00 87.38 114 VAL A O 1
ATOM 924 N N . ALA A 1 115 ? -24.683 16.802 28.560 1.00 86.12 115 ALA A N 1
ATOM 925 C CA . ALA A 1 115 ? -23.586 16.258 27.762 1.00 86.12 115 ALA A CA 1
ATOM 926 C C . ALA A 1 115 ? -22.427 15.715 28.615 1.00 86.12 115 ALA A C 1
ATOM 928 O O . ALA A 1 115 ? -21.860 14.674 28.289 1.00 86.12 115 ALA A O 1
ATOM 929 N N . GLU A 1 116 ? -22.042 16.424 29.679 1.00 88.06 116 GLU A N 1
ATOM 930 C CA . GLU A 1 116 ? -20.956 16.003 30.572 1.00 88.06 116 GLU A CA 1
ATOM 931 C C . GLU A 1 116 ? -21.350 14.773 31.401 1.00 88.06 116 GLU A C 1
ATOM 933 O O . GLU A 1 116 ? -20.556 13.834 31.514 1.00 88.06 116 GLU A O 1
ATOM 938 N N . GLU A 1 117 ? -22.587 14.737 31.903 1.00 91.31 117 GLU A N 1
ATOM 939 C CA . GLU A 1 117 ? -23.141 13.582 32.615 1.00 91.31 117 GLU A CA 1
ATOM 940 C C . GLU A 1 117 ? -23.230 12.350 31.704 1.00 91.31 117 GLU A C 1
ATOM 942 O O . GLU A 1 117 ? -22.701 11.294 32.058 1.00 91.31 117 GLU A O 1
ATOM 947 N N . LEU A 1 118 ? -23.793 12.485 30.496 1.00 90.19 118 LEU A N 1
ATOM 948 C CA . LEU A 1 118 ? -23.872 11.390 29.523 1.00 90.19 118 LEU A CA 1
ATOM 949 C C . LEU A 1 118 ? -22.486 10.887 29.114 1.00 90.19 118 LEU A C 1
ATOM 951 O O . LEU A 1 118 ? -22.264 9.680 29.081 1.00 90.19 118 LEU A O 1
ATOM 955 N N . GLN A 1 119 ? -21.524 11.777 28.848 1.00 89.56 119 GLN A N 1
ATOM 956 C CA . GLN A 1 119 ? -20.158 11.372 28.498 1.00 89.56 119 GLN A CA 1
ATOM 957 C C . GLN A 1 119 ? -19.518 10.530 29.617 1.00 89.56 119 GLN A C 1
ATOM 959 O O . GLN A 1 119 ? -18.886 9.510 29.333 1.00 89.56 119 GLN A O 1
ATOM 964 N N . SER A 1 120 ? -19.693 10.937 30.878 1.00 91.69 120 SER A N 1
ATOM 965 C CA . SER A 1 120 ? -19.194 10.205 32.050 1.00 91.69 120 SER A CA 1
ATOM 966 C C . SER A 1 120 ? -19.891 8.850 32.221 1.00 91.69 120 SER A C 1
ATOM 968 O O . SER A 1 120 ? -19.235 7.823 32.419 1.00 91.69 120 SER A O 1
ATOM 970 N N . LEU A 1 121 ? -21.218 8.818 32.073 1.00 94.06 121 LEU A N 1
ATOM 971 C CA . LEU A 1 121 ? -22.007 7.596 32.198 1.00 94.06 121 LEU A CA 1
ATOM 972 C C . LEU A 1 121 ? -21.711 6.594 31.079 1.00 94.06 121 LEU A C 1
ATOM 974 O O . LEU A 1 121 ? -21.565 5.411 31.376 1.00 94.06 121 LEU A O 1
ATOM 978 N N . ILE A 1 122 ? -21.538 7.046 29.832 1.00 93.81 122 ILE A N 1
ATOM 979 C CA . ILE A 1 122 ? -21.141 6.192 28.701 1.00 93.81 122 ILE A CA 1
ATOM 980 C C . ILE A 1 122 ? -19.726 5.648 28.917 1.00 93.81 122 ILE A C 1
ATOM 982 O O . ILE A 1 122 ? -19.497 4.458 28.707 1.00 93.81 122 ILE A O 1
ATOM 986 N N . PHE A 1 123 ? -18.779 6.474 29.382 1.00 94.00 123 PHE A N 1
ATOM 987 C CA . PHE A 1 123 ? -17.440 5.993 29.736 1.00 94.00 123 PHE A CA 1
ATOM 988 C C . PHE A 1 123 ? -17.524 4.866 30.772 1.00 94.00 123 PHE A C 1
ATOM 990 O O . PHE A 1 123 ? -16.954 3.792 30.570 1.00 94.00 123 PHE A O 1
ATOM 997 N N . SER A 1 124 ? -18.278 5.096 31.854 1.00 95.38 124 SER A N 1
ATOM 998 C CA . SER A 1 124 ? -18.514 4.108 32.909 1.00 95.38 124 SER A CA 1
ATOM 999 C C . SER A 1 124 ? -19.157 2.834 32.353 1.00 95.38 124 SER A C 1
ATOM 1001 O O . SER A 1 124 ? -18.670 1.736 32.625 1.00 95.38 124 SER A O 1
ATOM 1003 N N . ARG A 1 125 ? -20.174 2.962 31.488 1.00 95.94 125 ARG A N 1
ATOM 1004 C CA . ARG A 1 125 ? -20.843 1.832 30.832 1.00 95.94 125 ARG A CA 1
ATOM 1005 C C . ARG A 1 125 ? -19.855 0.970 30.059 1.00 95.94 125 ARG A C 1
ATOM 1007 O O . ARG A 1 125 ? -19.753 -0.227 30.315 1.00 95.94 125 ARG A O 1
ATOM 1014 N N . VAL A 1 126 ? -19.096 1.570 29.140 1.00 95.31 126 VAL A N 1
ATOM 1015 C CA . VAL A 1 126 ? -18.126 0.850 28.298 1.00 95.31 126 VAL A CA 1
ATOM 1016 C C . VAL A 1 126 ? -17.024 0.229 29.160 1.00 95.31 126 VAL A C 1
ATOM 1018 O O . VAL A 1 126 ? -16.594 -0.905 28.926 1.00 95.31 126 VAL A O 1
ATOM 1021 N N . PHE A 1 127 ? -16.580 0.934 30.202 1.00 95.69 127 PHE A N 1
ATOM 1022 C CA . PHE A 1 127 ? -15.602 0.412 31.149 1.00 95.69 127 PHE A CA 1
ATOM 1023 C C . PHE A 1 127 ? -16.120 -0.836 31.883 1.00 95.69 127 PHE A C 1
ATOM 1025 O O . PHE A 1 127 ? -15.385 -1.823 32.006 1.00 95.69 127 PHE A O 1
ATOM 1032 N N . LEU A 1 128 ? -17.369 -0.817 32.352 1.00 95.62 128 LEU A N 1
ATOM 1033 C CA . LEU A 1 128 ? -18.012 -1.951 33.017 1.00 95.62 128 LEU A CA 1
ATOM 1034 C C . LEU A 1 128 ? -18.229 -3.118 32.043 1.00 95.62 128 LEU A C 1
ATOM 1036 O O . LEU A 1 128 ? -17.858 -4.243 32.368 1.00 95.62 128 LEU A O 1
ATOM 1040 N N . GLU A 1 129 ? -18.724 -2.855 30.832 1.00 97.06 129 GLU A N 1
ATOM 1041 C CA . GLU A 1 129 ? -18.951 -3.865 29.785 1.00 97.06 129 GLU A CA 1
ATOM 1042 C C . GLU A 1 129 ? -17.656 -4.585 29.393 1.00 97.06 129 GLU A C 1
ATOM 1044 O O . GLU A 1 129 ? -17.585 -5.812 29.400 1.00 97.06 129 GLU A O 1
ATOM 1049 N N . THR A 1 130 ? -16.578 -3.844 29.127 1.00 96.38 130 THR A N 1
ATOM 1050 C CA . THR A 1 130 ? -15.265 -4.443 28.815 1.00 96.38 130 THR A CA 1
ATOM 1051 C C . THR A 1 130 ? -14.709 -5.263 29.980 1.00 96.38 130 THR A C 1
ATOM 1053 O O . THR A 1 130 ? -13.969 -6.231 29.782 1.00 96.38 130 THR A O 1
ATOM 1056 N N . THR A 1 131 ? -15.041 -4.885 31.219 1.00 94.81 131 THR A N 1
ATOM 1057 C CA . THR A 1 131 ? -14.653 -5.641 32.417 1.00 94.81 131 THR A CA 1
ATOM 1058 C C . THR A 1 131 ? -15.464 -6.923 32.532 1.00 94.81 131 THR A C 1
ATOM 1060 O O . THR A 1 131 ? -14.883 -7.983 32.764 1.00 94.81 131 THR A O 1
ATOM 1063 N N . LEU A 1 132 ? -16.770 -6.855 32.280 1.00 95.88 132 LEU A N 1
ATOM 1064 C CA . LEU A 1 132 ? -17.649 -8.015 32.249 1.00 95.88 132 LEU A CA 1
ATOM 1065 C C . LEU A 1 132 ? -17.217 -9.007 31.162 1.00 95.88 132 LEU A C 1
ATOM 1067 O O . LEU A 1 132 ? -17.015 -10.181 31.460 1.00 95.88 132 LEU A O 1
ATOM 1071 N N . GLN A 1 133 ? -16.984 -8.532 29.936 1.00 96.50 133 GLN A N 1
ATOM 1072 C CA . GLN A 1 133 ? -16.466 -9.340 28.830 1.00 96.50 133 GLN A CA 1
ATOM 1073 C C . GLN A 1 133 ? -15.163 -10.049 29.211 1.00 96.50 133 GLN A C 1
ATOM 1075 O O . GLN A 1 133 ? -14.977 -11.230 28.926 1.00 96.50 133 GLN A O 1
ATOM 1080 N N . HIS A 1 134 ? -14.253 -9.349 29.891 1.00 94.44 134 HIS A N 1
ATOM 1081 C CA . HIS A 1 134 ? -13.007 -9.941 30.360 1.00 94.44 134 HIS A CA 1
ATOM 1082 C C . HIS A 1 134 ? -13.231 -11.073 31.375 1.00 94.44 134 HIS A C 1
ATOM 1084 O O . HIS A 1 134 ? -12.637 -12.143 31.228 1.00 94.44 134 HIS A O 1
ATOM 1090 N N . ILE A 1 135 ? -14.113 -10.870 32.359 1.00 94.25 135 ILE A N 1
ATOM 1091 C CA . ILE A 1 135 ? -14.481 -11.909 33.334 1.00 94.25 135 ILE A CA 1
ATOM 1092 C C . ILE A 1 135 ? -15.145 -13.098 32.635 1.00 94.25 135 ILE A C 1
ATOM 1094 O O . ILE A 1 135 ? -14.811 -14.244 32.923 1.00 94.25 135 ILE A O 1
ATOM 1098 N N . GLN A 1 136 ? -16.029 -12.850 31.671 1.00 96.25 136 GLN A N 1
ATOM 1099 C CA . GLN A 1 136 ? -16.687 -13.901 30.896 1.00 96.25 136 GLN A CA 1
ATOM 1100 C C . GLN A 1 136 ? -15.694 -14.708 30.054 1.00 96.25 136 GLN A C 1
ATOM 1102 O O . GLN A 1 136 ? -15.794 -15.934 30.010 1.00 96.25 136 GLN A O 1
ATOM 1107 N N . ARG A 1 137 ? -14.689 -14.057 29.448 1.00 94.75 137 ARG A N 1
ATOM 1108 C CA . ARG A 1 137 ? -13.579 -14.750 28.770 1.00 94.75 137 ARG A CA 1
ATOM 1109 C C . ARG A 1 137 ? -12.799 -15.623 29.750 1.00 94.75 137 ARG A C 1
ATOM 1111 O O . ARG A 1 137 ? -12.579 -16.795 29.461 1.00 94.75 137 ARG A O 1
ATOM 1118 N N . ALA A 1 138 ? -12.463 -15.097 30.929 1.00 92.50 138 ALA A N 1
ATOM 1119 C CA . ALA A 1 138 ? -11.773 -15.862 31.967 1.00 92.50 138 ALA A CA 1
ATOM 1120 C C . ALA A 1 138 ? -12.596 -17.075 32.440 1.00 92.50 138 ALA A C 1
ATOM 1122 O O . ALA A 1 138 ? -12.053 -18.170 32.572 1.00 92.50 138 ALA A O 1
ATOM 1123 N N . LEU A 1 139 ? -13.909 -16.910 32.638 1.00 94.75 139 LEU A N 1
ATOM 1124 C CA . LEU A 1 139 ? -14.831 -17.995 32.985 1.00 94.75 139 LEU A CA 1
ATOM 1125 C C . LEU A 1 139 ? -14.931 -19.044 31.871 1.00 94.75 139 LEU A C 1
ATOM 1127 O O . LEU A 1 139 ? -14.878 -20.237 32.161 1.00 94.75 139 LEU A O 1
ATOM 1131 N N . SER A 1 140 ? -15.043 -18.625 30.609 1.00 95.12 140 SER A N 1
ATOM 1132 C CA . SER A 1 140 ? -15.071 -19.534 29.456 1.00 95.12 140 SER A CA 1
ATOM 1133 C C . SER A 1 140 ? -13.766 -20.323 29.334 1.00 95.12 140 SER A C 1
ATOM 1135 O O . SER A 1 140 ? -13.792 -21.539 29.130 1.00 95.12 140 SER A O 1
ATOM 1137 N N . ASP A 1 141 ? -12.621 -19.657 29.497 1.00 92.62 141 ASP A N 1
ATOM 1138 C CA . ASP A 1 141 ? -11.308 -20.301 29.489 1.00 92.62 141 ASP A CA 1
ATOM 1139 C C . ASP A 1 141 ? -11.190 -21.301 30.652 1.00 92.62 141 ASP A C 1
ATOM 1141 O O . ASP A 1 141 ? -10.759 -22.432 30.439 1.00 92.62 141 ASP A O 1
ATOM 1145 N N . LEU A 1 142 ? -11.680 -20.952 31.850 1.00 91.88 142 LEU A N 1
ATOM 1146 C CA . LEU A 1 142 ? -11.726 -21.835 33.024 1.00 91.88 142 LEU A CA 1
ATOM 1147 C C . LEU A 1 142 ? -12.644 -23.048 32.831 1.00 91.88 142 LEU A C 1
ATOM 1149 O O . LEU A 1 142 ? -12.318 -24.150 33.280 1.00 91.88 142 LEU A O 1
ATOM 1153 N N . GLN A 1 143 ? -13.781 -22.880 32.160 1.00 92.81 143 GLN A N 1
ATOM 1154 C CA . GLN A 1 143 ? -14.695 -23.980 31.844 1.00 92.81 143 GLN A CA 1
ATOM 1155 C C . GLN A 1 143 ? -14.059 -24.954 30.851 1.00 92.81 143 GLN A C 1
ATOM 1157 O O . GLN A 1 143 ? -14.087 -26.160 31.084 1.00 92.81 143 GLN A O 1
ATOM 1162 N N . SER A 1 144 ? -13.414 -24.427 29.806 1.00 91.56 144 SER A N 1
ATOM 1163 C CA . SER A 1 144 ? -12.688 -25.224 28.806 1.00 91.56 144 SER A CA 1
ATOM 1164 C C . SER A 1 144 ? -11.339 -25.776 29.293 1.00 91.56 144 SER A C 1
ATOM 1166 O O . SER A 1 144 ? -10.727 -26.589 28.603 1.00 91.56 144 SER A O 1
ATOM 1168 N N . PHE A 1 145 ? -10.870 -25.354 30.473 1.00 90.19 145 PHE A N 1
ATOM 1169 C CA . PHE A 1 145 ? -9.564 -25.727 31.010 1.00 90.19 145 PHE A CA 1
ATOM 1170 C C . PHE A 1 145 ? -9.451 -27.236 31.243 1.00 90.19 145 PHE A C 1
ATOM 1172 O O . PHE A 1 145 ? -10.174 -27.806 32.074 1.00 90.19 145 PHE A O 1
ATOM 1179 N N . ASN A 1 146 ? -8.476 -27.844 30.565 1.00 87.00 146 ASN A N 1
ATOM 1180 C CA . ASN A 1 146 ? -8.092 -29.236 30.727 1.00 87.00 146 ASN A CA 1
ATOM 1181 C C . ASN A 1 146 ? -6.667 -29.297 31.312 1.00 87.00 146 ASN A C 1
ATOM 1183 O O . ASN A 1 146 ? -5.733 -28.851 30.648 1.00 87.00 146 ASN A O 1
ATOM 1187 N N . PRO A 1 147 ? -6.465 -29.879 32.511 1.00 83.38 147 PRO A N 1
ATOM 1188 C CA . PRO A 1 147 ? -5.145 -29.970 33.142 1.00 83.38 147 PRO A CA 1
ATOM 1189 C C . PRO A 1 147 ? -4.075 -30.646 32.276 1.00 83.38 147 PRO A C 1
ATOM 1191 O O . PRO A 1 147 ? -2.887 -30.416 32.480 1.00 83.38 147 PRO A O 1
ATOM 1194 N N . SER A 1 148 ? -4.486 -31.494 31.330 1.00 86.44 148 SER A N 1
ATOM 1195 C CA . SER A 1 148 ? -3.584 -32.214 30.430 1.00 86.44 148 SER A CA 1
ATOM 1196 C C . SER A 1 148 ? -3.161 -31.406 29.197 1.00 86.44 148 SER A C 1
ATOM 1198 O O . SER A 1 148 ? -2.241 -31.827 28.501 1.00 86.44 148 SER A O 1
ATOM 1200 N N . ASP A 1 149 ? -3.808 -30.270 28.910 1.00 86.31 149 ASP A N 1
ATOM 1201 C CA . ASP A 1 149 ? -3.510 -29.424 27.751 1.00 86.31 149 ASP A CA 1
ATOM 1202 C C . ASP A 1 149 ? -2.770 -28.145 28.166 1.00 86.31 149 ASP A C 1
ATOM 1204 O O . ASP A 1 149 ? -3.352 -27.211 28.731 1.00 86.31 149 ASP A O 1
ATOM 1208 N N . SER A 1 150 ? -1.482 -28.078 27.824 1.00 82.06 150 SER A N 1
ATOM 1209 C CA . SER A 1 150 ? -0.626 -26.917 28.078 1.00 82.06 150 SER A CA 1
ATOM 1210 C C . SER A 1 150 ? -1.100 -25.647 27.364 1.00 82.06 150 SER A C 1
ATOM 1212 O O . SER A 1 150 ? -0.813 -24.547 27.834 1.00 82.06 150 SER A O 1
ATOM 1214 N N . ASN A 1 151 ? -1.853 -25.753 26.265 1.00 84.19 151 ASN A N 1
ATOM 1215 C CA . ASN A 1 151 ? -2.365 -24.575 25.565 1.00 84.19 151 ASN A CA 1
ATOM 1216 C C . ASN A 1 151 ? -3.527 -23.931 26.326 1.00 84.19 151 ASN A C 1
ATOM 1218 O O . ASN A 1 151 ? -3.532 -22.711 26.505 1.00 84.19 151 ASN A O 1
ATOM 1222 N N . SER A 1 152 ? -4.469 -24.732 26.839 1.00 83.25 152 SER A N 1
ATOM 1223 C CA . SER A 1 152 ? -5.544 -24.239 27.714 1.00 83.25 152 SER A CA 1
ATOM 1224 C C . SER A 1 152 ? -4.994 -23.524 28.957 1.00 83.25 152 SER A C 1
ATOM 1226 O O . SER A 1 152 ? -5.528 -22.499 29.388 1.00 83.25 152 SER A O 1
ATOM 1228 N N . PHE A 1 153 ? -3.857 -24.007 29.466 1.00 77.88 153 PHE A N 1
ATOM 1229 C CA . PHE A 1 153 ? -3.124 -23.410 30.572 1.00 77.88 153 PHE A CA 1
ATOM 1230 C C . PHE A 1 153 ? -2.573 -22.014 30.242 1.00 77.88 153 PHE A C 1
ATOM 1232 O O . PHE A 1 153 ? -2.797 -21.044 30.971 1.00 77.88 153 PHE A O 1
ATOM 1239 N N . VAL A 1 154 ? -1.852 -21.888 29.126 1.00 81.12 154 VAL A N 1
ATOM 1240 C CA . VAL A 1 154 ? -1.298 -20.596 28.696 1.00 81.12 154 VAL A CA 1
ATOM 1241 C C . VAL A 1 154 ? -2.426 -19.606 28.409 1.00 81.12 154 VAL A C 1
ATOM 1243 O O . VAL A 1 154 ? -2.332 -18.437 28.785 1.00 81.12 154 VAL A O 1
ATOM 1246 N N . LYS A 1 155 ? -3.526 -20.069 27.810 1.00 86.19 155 LYS A N 1
ATOM 1247 C CA . LYS A 1 155 ? -4.688 -19.234 27.499 1.00 86.19 155 LYS A CA 1
ATOM 1248 C C . LYS A 1 155 ? -5.326 -18.638 28.757 1.00 86.19 155 LYS A C 1
ATOM 1250 O O . LYS A 1 155 ? -5.464 -17.424 28.847 1.00 86.19 155 LYS A O 1
ATOM 1255 N N . ILE A 1 156 ? -5.618 -19.450 29.775 1.00 86.38 156 ILE A N 1
ATOM 1256 C CA . ILE A 1 156 ? -6.225 -18.922 31.004 1.00 86.38 156 ILE A CA 1
ATOM 1257 C C . ILE A 1 156 ? -5.272 -18.004 31.776 1.00 86.38 156 ILE A C 1
ATOM 1259 O O . ILE A 1 156 ? -5.684 -16.958 32.275 1.00 86.38 156 ILE A O 1
ATOM 1263 N N . GLY A 1 157 ? -3.983 -18.356 31.828 1.00 82.19 157 GLY A N 1
ATOM 1264 C CA . GLY A 1 157 ? -2.963 -17.535 32.472 1.00 82.19 157 GLY A CA 1
ATOM 1265 C C . GLY A 1 157 ? -2.786 -16.183 31.780 1.00 82.19 157 GLY A C 1
ATOM 1266 O O . GLY A 1 157 ? -2.643 -15.168 32.455 1.00 82.19 157 GLY A O 1
ATOM 1267 N N . THR A 1 158 ? -2.829 -16.153 30.446 1.00 85.31 158 THR A N 1
ATOM 1268 C CA . THR A 1 158 ? -2.740 -14.905 29.670 1.00 85.31 158 THR A CA 1
ATOM 1269 C C . THR A 1 158 ? -3.982 -14.039 29.839 1.00 85.31 158 THR A C 1
ATOM 1271 O O . THR A 1 158 ? -3.824 -12.837 30.047 1.00 85.31 158 THR A O 1
ATOM 1274 N N . THR A 1 159 ? -5.185 -14.624 29.853 1.00 87.06 159 THR A N 1
ATOM 1275 C CA . THR A 1 159 ? -6.416 -13.892 30.175 1.00 87.06 159 THR A CA 1
ATOM 1276 C C . THR A 1 159 ? -6.330 -13.308 31.588 1.00 87.06 159 THR A C 1
ATOM 1278 O O . THR A 1 159 ? -6.339 -12.097 31.741 1.00 87.06 159 THR A O 1
ATOM 1281 N N . LEU A 1 160 ? -6.127 -14.112 32.633 1.00 83.81 160 LEU A N 1
ATOM 1282 C CA . LEU A 1 160 ? -6.123 -13.611 34.018 1.00 83.81 160 LEU A CA 1
ATOM 1283 C C . LEU A 1 160 ? -5.018 -12.583 34.316 1.00 83.81 160 LEU A C 1
ATOM 1285 O O . LEU A 1 160 ? -5.203 -11.710 35.160 1.00 83.81 160 LEU A O 1
ATOM 1289 N N . ARG A 1 161 ? -3.870 -12.668 33.632 1.00 82.50 161 ARG A N 1
ATOM 1290 C CA . ARG A 1 161 ? -2.764 -11.710 33.788 1.00 82.50 161 ARG A CA 1
ATOM 1291 C C . ARG A 1 161 ? -2.906 -10.455 32.938 1.00 82.50 161 ARG A C 1
ATOM 1293 O O . ARG A 1 161 ? -2.074 -9.565 33.095 1.00 82.50 161 ARG A O 1
ATOM 1300 N N . SER A 1 162 ? -3.880 -10.370 32.028 1.00 83.25 162 SER A N 1
ATOM 1301 C CA . SER A 1 162 ? -4.029 -9.179 31.192 1.00 83.25 162 SER A CA 1
ATOM 1302 C C . SER A 1 162 ? -4.476 -8.001 32.061 1.00 83.25 162 SER A C 1
ATOM 1304 O O . SER A 1 162 ? -5.669 -7.813 32.339 1.00 83.25 162 SER A O 1
ATOM 1306 N N . GLN A 1 163 ? -3.491 -7.237 32.525 1.00 85.31 163 GLN A N 1
ATOM 1307 C CA . GLN A 1 163 ? -3.710 -5.991 33.233 1.00 85.31 163 GLN A CA 1
ATOM 1308 C C . GLN A 1 163 ? -4.372 -5.010 32.274 1.00 85.31 163 GLN A C 1
ATOM 1310 O O . GLN A 1 163 ? -4.051 -4.959 31.084 1.00 85.31 163 GLN A O 1
ATOM 1315 N N . ARG A 1 164 ? -5.367 -4.292 32.791 1.00 88.38 164 ARG A N 1
ATOM 1316 C CA . ARG A 1 164 ? -5.968 -3.195 32.047 1.00 88.38 164 ARG A CA 1
ATOM 1317 C C . ARG A 1 164 ? -4.965 -2.048 32.015 1.00 88.38 164 ARG A C 1
ATOM 1319 O O . ARG A 1 164 ? -4.211 -1.864 32.964 1.00 88.38 164 ARG A O 1
ATOM 1326 N N . VAL A 1 165 ? -4.989 -1.298 30.926 1.00 90.31 165 VAL A N 1
ATOM 1327 C CA . VAL A 1 165 ? -4.261 -0.039 30.797 1.00 90.31 165 VAL A CA 1
ATOM 1328 C C . VAL A 1 165 ? -4.640 0.909 31.945 1.00 90.31 165 VAL A C 1
ATOM 1330 O O . VAL A 1 165 ? -5.794 0.929 32.379 1.00 90.31 165 VAL A O 1
ATOM 1333 N N . GLU A 1 166 ? -3.678 1.706 32.406 1.00 89.38 166 GLU A N 1
ATOM 1334 C CA . GLU A 1 166 ? -3.895 2.756 33.401 1.00 89.38 166 GLU A CA 1
ATOM 1335 C C . GLU A 1 166 ? -5.094 3.655 33.065 1.00 89.38 166 GLU A C 1
ATOM 1337 O O . GLU A 1 166 ? -5.322 4.034 31.911 1.00 89.38 166 GLU A O 1
ATOM 1342 N N . MET A 1 167 ? -5.861 4.022 34.096 1.00 90.12 167 MET A N 1
ATOM 1343 C CA . MET A 1 167 ? -7.101 4.791 33.934 1.00 90.12 167 MET A CA 1
ATOM 1344 C C . MET A 1 167 ? -6.855 6.143 33.254 1.00 90.12 167 MET A C 1
ATOM 1346 O O . MET A 1 167 ? -7.670 6.581 32.445 1.00 90.12 167 MET A O 1
ATOM 1350 N N . GLU A 1 168 ? -5.718 6.781 33.534 1.00 88.31 168 GLU A N 1
ATOM 1351 C CA . GLU A 1 168 ? -5.324 8.046 32.911 1.00 88.31 168 GLU A CA 1
ATOM 1352 C C . GLU A 1 168 ? -5.249 7.934 31.382 1.00 88.31 168 GLU A C 1
ATOM 1354 O O . GLU A 1 168 ? -5.782 8.785 30.673 1.00 88.31 168 GLU A O 1
ATOM 1359 N N . ALA A 1 169 ? -4.685 6.844 30.859 1.00 88.12 169 ALA A N 1
ATOM 1360 C CA . ALA A 1 169 ? -4.608 6.610 29.420 1.00 88.12 169 ALA A CA 1
ATOM 1361 C C . ALA A 1 169 ? -5.991 6.348 28.803 1.00 88.12 169 ALA A C 1
ATOM 1363 O O . ALA A 1 169 ? -6.268 6.801 27.693 1.00 88.12 169 ALA A O 1
ATOM 1364 N N . LEU A 1 170 ? -6.879 5.649 29.520 1.00 90.19 170 LEU A N 1
ATOM 1365 C CA . LEU A 1 170 ? -8.254 5.405 29.070 1.00 90.19 170 LEU A CA 1
ATOM 1366 C C . LEU A 1 170 ? -9.078 6.698 29.033 1.00 90.19 170 LEU A C 1
ATOM 1368 O O . LEU A 1 170 ? -9.863 6.890 28.108 1.00 90.19 170 LEU A O 1
ATOM 1372 N N . LEU A 1 171 ? -8.883 7.585 30.012 1.00 88.25 171 LEU A N 1
ATOM 1373 C CA . LEU A 1 171 ? -9.514 8.906 30.064 1.00 88.25 171 LEU A CA 1
ATOM 1374 C C . LEU A 1 171 ? -8.955 9.852 28.999 1.00 88.25 171 LEU A C 1
ATOM 1376 O O . LEU A 1 171 ? -9.718 10.604 28.395 1.00 88.25 171 LEU A O 1
ATOM 1380 N N . ALA A 1 172 ? -7.647 9.792 28.739 1.00 86.19 172 ALA A N 1
ATOM 1381 C CA . ALA A 1 172 ? -7.008 10.545 27.666 1.00 86.19 172 ALA A CA 1
ATOM 1382 C C . ALA A 1 172 ? -7.435 10.040 26.278 1.00 86.19 172 ALA A C 1
ATOM 1384 O O . ALA A 1 172 ? -7.548 10.822 25.336 1.00 86.19 172 ALA A O 1
ATOM 1385 N N . MET A 1 173 ? -7.697 8.735 26.139 1.00 89.81 173 MET A N 1
ATOM 1386 C CA . MET A 1 173 ? -8.057 8.110 24.867 1.00 89.81 173 MET A CA 1
ATOM 1387 C C . MET A 1 173 ? -9.210 7.098 24.986 1.00 89.81 173 MET A C 1
ATOM 1389 O O . MET A 1 173 ? -9.012 5.891 24.824 1.00 89.81 173 MET A O 1
ATOM 1393 N N . PRO A 1 174 ? -10.455 7.580 25.143 1.00 91.75 174 PRO A N 1
ATOM 1394 C CA . PRO A 1 174 ? -11.661 6.752 25.157 1.00 91.75 174 PRO A CA 1
ATOM 1395 C C . PRO A 1 174 ? -11.831 5.788 23.973 1.00 91.75 174 PRO A C 1
ATOM 1397 O O . PRO A 1 174 ? -12.528 4.781 24.094 1.00 91.75 174 PRO A O 1
ATOM 1400 N N . ALA A 1 175 ? -11.176 6.052 22.835 1.00 93.06 175 ALA A N 1
ATOM 1401 C CA . ALA A 1 175 ? -11.141 5.135 21.694 1.00 93.06 175 ALA A CA 1
ATOM 1402 C C . ALA A 1 175 ? -10.563 3.756 22.045 1.00 93.06 175 ALA A C 1
ATOM 1404 O O . ALA A 1 175 ? -11.002 2.759 21.475 1.00 93.06 175 ALA A O 1
ATOM 1405 N N . ILE A 1 176 ? -9.651 3.679 23.021 1.00 94.50 176 ILE A N 1
ATOM 1406 C CA . ILE A 1 176 ? -9.124 2.410 23.534 1.00 94.50 176 ILE A CA 1
ATOM 1407 C C . ILE A 1 176 ? -10.257 1.566 24.122 1.00 94.50 176 ILE A C 1
ATOM 1409 O O . ILE A 1 176 ? -10.393 0.403 23.760 1.00 94.50 176 ILE A O 1
ATOM 1413 N N . LEU A 1 177 ? -11.107 2.149 24.972 1.00 94.06 177 LEU A N 1
ATOM 1414 C CA . LEU A 1 177 ? -12.217 1.425 25.598 1.00 94.06 177 LEU A CA 1
ATOM 1415 C C . LEU A 1 177 ? -13.233 0.924 24.574 1.00 94.06 177 LEU A C 1
ATOM 1417 O O . LEU A 1 177 ? -13.692 -0.214 24.664 1.00 94.06 177 LEU A O 1
ATOM 1421 N N . VAL A 1 178 ? -13.572 1.757 23.588 1.00 95.06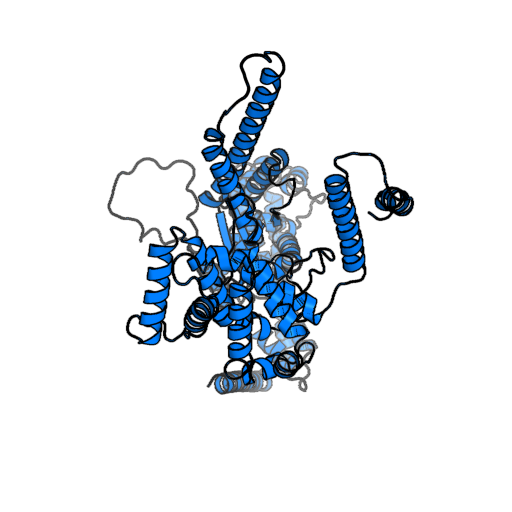 178 VAL A N 1
ATOM 1422 C CA . VAL A 1 178 ? -14.505 1.349 22.531 1.00 95.06 178 VAL A CA 1
ATOM 1423 C C . VAL A 1 178 ? -13.909 0.232 21.677 1.00 95.06 178 VAL A C 1
ATOM 1425 O O . VAL A 1 178 ? -14.606 -0.726 21.348 1.00 95.06 178 VAL A O 1
ATOM 1428 N N . PHE A 1 179 ? -12.609 0.302 21.382 1.00 95.50 179 PHE A N 1
ATOM 1429 C CA . PHE A 1 179 ? -11.905 -0.776 20.699 1.00 95.50 179 PHE A CA 1
ATOM 1430 C C . PHE A 1 179 ? -11.917 -2.072 21.512 1.00 95.50 179 PHE A C 1
ATOM 1432 O O . PHE A 1 179 ? -12.246 -3.121 20.967 1.00 95.50 179 PHE A O 1
ATOM 1439 N N . GLU A 1 180 ? -11.600 -2.014 22.809 1.00 95.31 180 GLU A N 1
ATOM 1440 C CA . GLU A 1 180 ? -11.639 -3.181 23.696 1.00 95.31 180 GLU A CA 1
ATOM 1441 C C . GLU A 1 180 ? -13.024 -3.835 23.720 1.00 95.31 180 GLU A C 1
ATOM 1443 O O . GLU A 1 180 ? -13.132 -5.062 23.647 1.00 95.31 180 GLU A O 1
ATOM 1448 N N . TYR A 1 181 ? -14.073 -3.010 23.784 1.00 96.19 181 TYR A N 1
ATOM 1449 C CA . TYR A 1 181 ? -15.464 -3.454 23.797 1.00 96.19 181 TYR A CA 1
ATOM 1450 C C . TYR A 1 181 ? -15.846 -4.158 22.498 1.00 96.19 181 TYR A C 1
ATOM 1452 O O . TYR A 1 181 ? -16.339 -5.289 22.522 1.00 96.19 181 TYR A O 1
ATOM 1460 N N . ALA A 1 182 ? -15.610 -3.494 21.367 1.00 95.00 182 ALA A N 1
ATOM 1461 C CA . ALA A 1 182 ? -16.052 -3.971 20.066 1.00 95.00 182 ALA A CA 1
ATOM 1462 C C . ALA A 1 182 ? -15.215 -5.161 19.573 1.00 95.00 182 ALA A C 1
ATOM 1464 O O . ALA A 1 182 ? -15.746 -6.099 18.983 1.00 95.00 182 ALA A O 1
ATOM 1465 N N . ALA A 1 183 ? -13.912 -5.166 19.866 1.00 94.06 183 ALA A N 1
ATOM 1466 C CA . ALA A 1 183 ? -13.016 -6.262 19.519 1.00 94.06 183 ALA A CA 1
ATOM 1467 C C . ALA A 1 183 ? -13.014 -7.398 20.559 1.00 94.06 183 ALA A C 1
ATOM 1469 O O . ALA A 1 183 ? -12.340 -8.408 20.348 1.00 94.06 183 ALA A O 1
ATOM 1470 N N . ASN A 1 184 ? -13.746 -7.246 21.673 1.00 94.19 184 ASN A N 1
ATOM 1471 C CA . ASN A 1 184 ? -13.816 -8.206 22.776 1.00 94.19 184 ASN A CA 1
ATOM 1472 C C . ASN A 1 184 ? -12.412 -8.653 23.244 1.00 94.19 184 ASN A C 1
ATOM 1474 O O . ASN A 1 184 ? -12.144 -9.842 23.447 1.00 94.19 184 ASN A O 1
ATOM 1478 N N . LEU A 1 185 ? -11.499 -7.693 23.411 1.00 92.31 185 LEU A N 1
ATOM 1479 C CA . LEU A 1 185 ? -10.107 -7.920 23.817 1.00 92.31 185 LEU A CA 1
ATOM 1480 C C . LEU A 1 185 ? -9.641 -6.826 24.777 1.00 92.31 185 LEU A C 1
ATOM 1482 O O . LEU A 1 185 ? -10.213 -5.747 24.798 1.00 92.31 185 LEU A O 1
ATOM 1486 N N . ARG A 1 186 ? -8.602 -7.093 25.576 1.00 92.44 186 ARG A N 1
ATOM 1487 C CA . ARG A 1 186 ? -7.930 -6.042 26.357 1.00 92.44 186 ARG A CA 1
ATOM 1488 C C . ARG A 1 186 ? -6.673 -5.580 25.645 1.00 92.44 186 ARG A C 1
ATOM 1490 O O . ARG A 1 186 ? -5.893 -6.410 25.171 1.00 92.44 186 ARG A O 1
ATOM 1497 N N . LEU A 1 187 ? -6.501 -4.269 25.575 1.00 93.19 187 LEU A N 1
ATOM 1498 C CA . LEU A 1 187 ? -5.325 -3.651 25.005 1.00 93.19 187 LEU A CA 1
ATOM 1499 C C . LEU A 1 187 ? -4.141 -3.879 25.948 1.00 93.19 187 LEU A C 1
ATOM 1501 O O . LEU A 1 187 ? -4.274 -3.777 27.167 1.00 93.19 187 LEU A O 1
ATOM 1505 N N . ARG A 1 188 ? -2.971 -4.204 25.395 1.00 90.81 188 ARG A N 1
ATOM 1506 C CA . ARG A 1 188 ? -1.752 -4.295 26.205 1.00 90.81 188 ARG A CA 1
ATOM 1507 C C . ARG A 1 188 ? -1.266 -2.898 26.572 1.00 90.81 188 ARG A C 1
ATOM 1509 O O . ARG A 1 188 ? -1.366 -1.975 25.766 1.00 90.81 188 ARG A O 1
ATOM 1516 N N . GLU A 1 189 ? -0.662 -2.771 27.747 1.00 89.06 189 GLU A N 1
ATOM 1517 C CA . GLU A 1 189 ? -0.086 -1.511 28.225 1.00 89.06 189 GLU A CA 1
ATOM 1518 C C . GLU A 1 189 ? 0.905 -0.911 27.215 1.00 89.06 189 GLU A C 1
ATOM 1520 O O . GLU A 1 189 ? 0.827 0.268 26.888 1.00 89.06 189 GLU A O 1
ATOM 1525 N N . ASP A 1 190 ? 1.757 -1.744 26.609 1.00 91.31 190 ASP A N 1
ATOM 1526 C CA . ASP A 1 190 ? 2.706 -1.300 25.587 1.00 91.31 190 ASP A CA 1
ATOM 1527 C C . ASP A 1 190 ? 2.024 -0.749 24.317 1.00 91.31 190 ASP A C 1
ATOM 1529 O O . ASP A 1 190 ? 2.534 0.170 23.691 1.00 91.31 190 ASP A O 1
ATOM 1533 N N . GLN A 1 191 ? 0.853 -1.267 23.928 1.00 93.56 191 GLN A N 1
ATOM 1534 C CA . GLN A 1 191 ? 0.056 -0.733 22.814 1.00 93.56 191 GLN A CA 1
ATOM 1535 C C . GLN A 1 191 ? -0.593 0.604 23.174 1.00 93.56 191 GLN A C 1
ATOM 1537 O O . GLN A 1 191 ? -0.637 1.497 22.333 1.00 93.56 191 GLN A O 1
ATOM 1542 N N . ALA A 1 192 ? -1.073 0.758 24.406 1.00 92.00 192 ALA A N 1
ATOM 1543 C CA . ALA A 1 192 ? -1.633 2.023 24.865 1.00 92.00 192 ALA A CA 1
ATOM 1544 C C . ALA A 1 192 ? -0.566 3.119 24.970 1.00 92.00 192 ALA A C 1
ATOM 1546 O O . ALA A 1 192 ? -0.794 4.236 24.513 1.00 92.00 192 ALA A O 1
ATOM 1547 N N . LEU A 1 193 ? 0.615 2.791 25.499 1.00 90.94 193 LEU A N 1
ATOM 1548 C CA . LEU A 1 193 ? 1.749 3.713 25.565 1.00 90.94 193 LEU A CA 1
ATOM 1549 C C . LEU A 1 193 ? 2.214 4.140 24.169 1.00 90.94 193 LEU A C 1
ATOM 1551 O O . LEU A 1 193 ? 2.472 5.323 23.955 1.00 90.94 193 LEU A O 1
ATOM 1555 N N . ASP A 1 194 ? 2.276 3.209 23.211 1.00 92.38 194 ASP A N 1
ATOM 1556 C CA . ASP A 1 194 ? 2.563 3.530 21.807 1.00 92.38 194 ASP A CA 1
ATOM 1557 C C . ASP A 1 194 ? 1.529 4.514 21.240 1.00 92.38 194 ASP A C 1
ATOM 1559 O O . ASP A 1 194 ? 1.897 5.514 20.628 1.00 92.38 194 ASP A O 1
ATOM 1563 N N . MET A 1 195 ? 0.236 4.278 21.488 1.00 91.50 195 MET A N 1
ATOM 1564 C CA . MET A 1 195 ? -0.837 5.179 21.057 1.00 91.50 195 MET A CA 1
ATOM 1565 C C . MET A 1 195 ? -0.721 6.568 21.688 1.00 91.50 195 MET A C 1
ATOM 1567 O O . MET A 1 195 ? -0.865 7.567 20.986 1.00 91.50 195 MET A O 1
ATOM 1571 N N . MET A 1 196 ? -0.441 6.647 22.992 1.00 88.88 196 MET A N 1
ATOM 1572 C CA . MET A 1 196 ? -0.239 7.922 23.681 1.00 88.88 196 MET A CA 1
ATOM 1573 C C . MET A 1 196 ? 0.947 8.679 23.090 1.00 88.88 196 MET A C 1
ATOM 1575 O O . MET A 1 196 ? 0.811 9.853 22.785 1.00 88.88 196 MET A O 1
ATOM 1579 N N . ARG A 1 197 ? 2.082 8.013 22.857 1.00 89.50 197 ARG A N 1
ATOM 1580 C CA . ARG A 1 197 ? 3.268 8.631 22.241 1.00 89.50 197 ARG A CA 1
ATOM 1581 C C . ARG A 1 197 ? 3.007 9.126 20.819 1.00 89.50 197 ARG A C 1
ATOM 1583 O O . ARG A 1 197 ? 3.497 10.184 20.449 1.00 89.50 197 ARG A O 1
ATOM 1590 N N . LEU A 1 198 ? 2.233 8.382 20.031 1.00 88.88 198 LEU A N 1
ATOM 1591 C CA . LEU A 1 198 ? 1.905 8.745 18.647 1.00 88.88 198 LEU A CA 1
ATOM 1592 C C . LEU A 1 198 ? 0.891 9.885 18.522 1.00 88.88 198 LEU A C 1
ATOM 1594 O O . LEU A 1 198 ? 0.810 10.512 17.465 1.00 88.88 198 LEU A O 1
ATOM 1598 N N . LEU A 1 199 ? 0.094 10.113 19.564 1.00 86.19 199 LEU A N 1
ATOM 1599 C CA . LEU A 1 199 ? -0.931 11.157 19.610 1.00 86.19 199 LEU A CA 1
ATOM 1600 C C . LEU A 1 199 ? -0.571 12.300 20.564 1.00 86.19 199 LEU A C 1
ATOM 1602 O O . LEU A 1 199 ? -1.346 13.245 20.686 1.00 86.19 199 LEU A O 1
ATOM 1606 N N . GLN A 1 200 ? 0.577 12.221 21.240 1.00 81.81 200 GLN A N 1
ATOM 1607 C CA . GLN A 1 200 ? 1.063 13.269 22.126 1.00 81.81 200 GLN A CA 1
ATOM 1608 C C . GLN A 1 200 ? 1.256 14.560 21.335 1.00 81.81 200 GLN A C 1
ATOM 1610 O O . GLN A 1 200 ? 1.932 14.591 20.304 1.00 81.81 200 GLN A O 1
ATOM 1615 N N . GLU A 1 201 ? 0.657 15.633 21.844 1.00 70.62 201 GLU A N 1
ATOM 1616 C CA . GLU A 1 201 ? 0.929 16.969 21.344 1.00 70.62 201 GLU A CA 1
ATOM 1617 C C . GLU A 1 201 ? 2.377 17.331 21.706 1.00 70.62 201 GLU A C 1
ATOM 1619 O O . GLU A 1 201 ? 2.781 17.104 22.853 1.00 70.62 201 GLU A O 1
ATOM 1624 N N . PRO A 1 202 ? 3.173 17.885 20.775 1.00 65.44 202 PRO A N 1
ATOM 1625 C CA . PRO A 1 202 ? 4.490 18.398 21.113 1.00 65.44 202 PRO A CA 1
ATOM 1626 C C . PRO A 1 202 ? 4.342 19.406 22.256 1.00 65.44 202 PRO A C 1
ATOM 1628 O O . PRO A 1 202 ? 3.565 20.364 22.175 1.00 65.44 202 PRO A O 1
ATOM 1631 N N . SER A 1 203 ? 5.050 19.162 23.357 1.00 60.75 203 SER A N 1
ATOM 1632 C CA . SER A 1 203 ? 5.050 20.038 24.523 1.00 60.75 203 SER A CA 1
ATOM 1633 C C . SER A 1 203 ? 5.461 21.444 24.086 1.00 60.75 203 SER A C 1
ATOM 1635 O O . SER A 1 203 ? 6.608 21.679 23.714 1.00 60.75 203 SER A O 1
ATOM 1637 N N . ARG A 1 204 ? 4.514 22.393 24.146 1.00 55.56 204 ARG A N 1
ATOM 1638 C CA . ARG A 1 204 ? 4.653 23.809 23.730 1.00 55.56 204 ARG A CA 1
ATOM 1639 C C . ARG A 1 204 ? 5.810 24.580 24.392 1.00 55.56 204 ARG A C 1
ATOM 1641 O O . ARG A 1 204 ? 5.998 25.758 24.094 1.00 55.56 204 ARG A O 1
ATOM 1648 N N . GLU A 1 205 ? 6.547 23.961 25.306 1.00 54.81 205 GLU A N 1
ATOM 1649 C CA . GLU A 1 205 ? 7.687 24.558 25.998 1.00 54.81 205 GLU A CA 1
ATOM 1650 C C . GLU A 1 205 ? 8.961 24.592 25.139 1.00 54.81 205 GLU A C 1
ATOM 1652 O O . GLU A 1 205 ? 9.755 25.511 25.314 1.00 54.81 205 GLU A O 1
ATOM 1657 N N . GLU A 1 206 ? 9.132 23.694 24.159 1.00 53.41 206 GLU A N 1
ATOM 1658 C CA . GLU A 1 206 ? 10.355 23.665 23.330 1.00 53.41 206 GLU A CA 1
ATOM 1659 C C . GLU A 1 206 ? 10.321 24.621 22.120 1.00 53.41 206 GLU A C 1
ATOM 1661 O O . GLU A 1 206 ? 11.372 25.036 21.637 1.00 53.41 206 GLU A O 1
ATOM 1666 N N . GLU A 1 207 ? 9.140 25.054 21.659 1.00 49.94 207 GLU A N 1
ATOM 1667 C CA . GLU A 1 207 ? 9.006 25.954 20.494 1.00 49.94 207 GLU A CA 1
ATOM 1668 C C . GLU A 1 207 ? 8.874 27.445 20.845 1.00 49.94 207 GLU A C 1
ATOM 1670 O O . GLU A 1 207 ? 8.819 28.294 19.951 1.00 49.94 207 GLU A O 1
ATOM 1675 N N . ARG A 1 208 ? 8.879 27.821 22.132 1.00 47.91 208 ARG A N 1
ATOM 1676 C CA . ARG A 1 208 ? 8.989 29.237 22.521 1.00 47.91 208 ARG A CA 1
ATOM 1677 C C . ARG A 1 208 ? 10.434 29.717 22.394 1.00 47.91 208 ARG A C 1
ATOM 1679 O O . ARG A 1 208 ? 11.106 30.016 23.377 1.00 47.91 208 ARG A O 1
ATOM 1686 N N . GLY A 1 209 ? 10.888 29.859 21.152 1.00 54.72 209 GLY A N 1
ATOM 1687 C CA . GLY A 1 209 ? 11.975 30.777 20.838 1.00 54.72 209 GLY A CA 1
ATOM 1688 C C . GLY A 1 209 ? 11.617 32.200 21.309 1.00 54.72 209 GLY A C 1
ATOM 1689 O O . GLY A 1 209 ? 10.446 32.591 21.272 1.00 54.72 209 GLY A O 1
ATOM 1690 N N . PRO A 1 210 ? 12.590 33.003 21.771 1.00 51.59 210 PRO A N 1
ATOM 1691 C CA . PRO A 1 210 ? 12.333 34.344 22.271 1.00 51.59 210 PRO A CA 1
ATOM 1692 C C . PRO A 1 210 ? 12.146 35.300 21.090 1.00 51.59 210 PRO A C 1
ATOM 1694 O O . PRO A 1 210 ? 13.093 35.950 20.663 1.00 51.59 210 PRO A O 1
ATOM 1697 N N . SER A 1 211 ? 10.951 35.390 20.505 1.00 47.75 211 SER A N 1
ATOM 1698 C CA . SER A 1 211 ? 10.617 36.551 19.670 1.00 47.75 211 SER A CA 1
ATOM 1699 C C . SER A 1 211 ? 9.123 36.746 19.407 1.00 47.75 211 SER A C 1
ATOM 1701 O O . SER A 1 211 ? 8.412 35.881 18.913 1.00 47.75 211 SER A O 1
ATOM 1703 N N . THR A 1 212 ? 8.740 37.992 19.685 1.00 43.78 212 THR A N 1
ATOM 1704 C CA . THR A 1 212 ? 7.742 38.833 19.011 1.00 43.78 212 THR A CA 1
ATOM 1705 C C . THR A 1 212 ? 6.245 38.586 19.217 1.00 43.78 212 THR A C 1
ATOM 1707 O O . THR A 1 212 ? 5.622 37.713 18.627 1.00 43.78 212 THR A O 1
ATOM 1710 N N . SER A 1 213 ? 5.704 39.548 19.979 1.00 46.09 213 SER A N 1
ATOM 1711 C CA . SER A 1 213 ? 4.400 40.213 19.866 1.00 46.09 213 SER A CA 1
ATOM 1712 C C . SER A 1 213 ? 3.143 39.378 20.079 1.00 46.09 213 SER A C 1
ATOM 1714 O O . SER A 1 213 ? 2.646 38.674 19.208 1.00 46.09 213 SER A O 1
ATOM 1716 N N . ALA A 1 214 ? 2.588 39.599 21.268 1.00 54.44 214 ALA A N 1
ATOM 1717 C CA . ALA A 1 214 ? 1.217 39.339 21.636 1.00 54.44 214 ALA A CA 1
ATOM 1718 C C . ALA A 1 214 ? 0.249 40.153 20.766 1.00 54.44 214 ALA A C 1
ATOM 1720 O O . ALA A 1 214 ? 0.102 41.351 20.985 1.00 54.44 214 ALA A O 1
ATOM 1721 N N . GLU A 1 215 ? -0.460 39.496 19.850 1.00 45.84 215 GLU A N 1
ATOM 1722 C CA . GLU A 1 215 ? -1.720 40.009 19.311 1.00 45.84 215 GLU A CA 1
ATOM 1723 C C . GLU A 1 215 ? -2.774 38.890 19.218 1.00 45.84 215 GLU A C 1
ATOM 1725 O O . GLU A 1 215 ? -2.616 37.892 18.524 1.00 45.84 215 GLU A O 1
ATOM 1730 N N . THR A 1 216 ? -3.849 39.126 19.972 1.00 43.03 216 THR A N 1
ATOM 1731 C CA . THR A 1 216 ? -5.251 38.682 19.851 1.00 43.03 216 THR A CA 1
ATOM 1732 C C . THR A 1 216 ? -5.608 37.176 19.838 1.00 43.03 216 THR A C 1
ATOM 1734 O O . THR A 1 216 ? -5.344 36.466 18.871 1.00 43.03 216 THR A O 1
ATOM 1737 N N . PRO A 1 217 ? -6.361 36.685 20.849 1.00 53.28 217 PRO A N 1
ATOM 1738 C CA . PRO A 1 217 ? -6.889 35.325 20.896 1.00 53.28 217 PRO A CA 1
ATOM 1739 C C . PRO A 1 217 ? -8.359 35.278 20.451 1.00 53.28 217 PRO A C 1
ATOM 1741 O O . PRO A 1 217 ? -9.253 35.392 21.284 1.00 53.28 217 PRO A O 1
ATOM 1744 N N . GLN A 1 218 ? -8.646 35.061 19.163 1.00 42.12 218 GLN A N 1
ATOM 1745 C CA . GLN A 1 218 ? -9.986 34.627 18.739 1.00 42.12 218 GLN A CA 1
ATOM 1746 C C . GLN A 1 218 ? -9.940 33.649 17.554 1.00 42.12 218 GLN A C 1
ATOM 1748 O O . GLN A 1 218 ? -9.613 34.011 16.431 1.00 42.12 218 GLN A O 1
ATOM 1753 N N . GLY A 1 219 ? -10.377 32.410 17.809 1.00 44.19 219 GLY A N 1
ATOM 1754 C CA . GLY A 1 219 ? -11.295 31.747 16.880 1.00 44.19 219 GLY A CA 1
ATOM 1755 C C . GLY A 1 219 ? -10.744 30.791 15.821 1.00 44.19 219 GLY A C 1
ATOM 1756 O O . GLY A 1 219 ? -11.328 30.728 14.750 1.00 44.19 219 GLY A O 1
ATOM 1757 N N . SER A 1 220 ? -9.679 30.029 16.078 1.00 47.12 220 SER A N 1
ATOM 1758 C CA . SER A 1 220 ? -9.479 28.651 15.563 1.00 47.12 220 SER A CA 1
ATOM 1759 C C . SER A 1 220 ? -8.047 28.211 15.851 1.00 47.12 220 SER A C 1
ATOM 1761 O O . SER A 1 220 ? -7.152 28.341 15.022 1.00 47.12 220 SER A O 1
ATOM 1763 N N . SER A 1 221 ? -7.794 27.701 17.055 1.00 64.50 221 SER A N 1
ATOM 1764 C CA . SER A 1 221 ? -6.510 27.057 17.322 1.00 64.50 221 SER A CA 1
ATOM 1765 C C . SER A 1 221 ? -6.436 25.792 16.471 1.00 64.50 221 SER A C 1
ATOM 1767 O O . SER A 1 221 ? -7.087 24.795 16.791 1.00 64.50 221 SER A O 1
ATOM 1769 N N . LYS A 1 222 ? -5.693 25.861 15.363 1.00 76.88 222 LYS A N 1
ATOM 1770 C CA . LYS A 1 222 ? -5.250 24.694 14.601 1.00 76.88 222 LYS A CA 1
ATOM 1771 C C . LYS A 1 222 ? -4.747 23.636 15.609 1.00 76.88 222 LYS A C 1
ATOM 1773 O O . LYS A 1 222 ? -3.922 24.001 16.453 1.00 76.88 222 LYS A O 1
ATOM 1778 N N . PRO A 1 223 ? -5.257 22.389 15.586 1.00 77.56 223 PRO A N 1
ATOM 1779 C CA . PRO A 1 223 ? -4.696 21.326 16.414 1.00 77.56 223 PRO A CA 1
ATOM 1780 C C . PRO A 1 223 ? -3.224 21.117 16.034 1.00 77.56 223 PRO A C 1
ATOM 1782 O O . PRO A 1 223 ? -2.885 21.288 14.860 1.00 77.56 223 PRO A O 1
ATOM 1785 N N . PRO A 1 224 ? -2.342 20.823 17.000 1.00 77.38 224 PRO A N 1
ATOM 1786 C CA . PRO A 1 224 ? -0.920 20.679 16.721 1.00 77.38 224 PRO A CA 1
ATOM 1787 C C . PRO A 1 224 ? -0.676 19.560 15.707 1.00 77.38 224 PRO A C 1
ATOM 1789 O O . PRO A 1 224 ? -1.380 18.548 15.694 1.00 77.38 224 PRO A O 1
ATOM 1792 N N . ASP A 1 225 ? 0.322 19.764 14.847 1.00 79.56 225 ASP A N 1
ATOM 1793 C CA . ASP A 1 225 ? 0.705 18.749 13.874 1.00 79.56 225 ASP A CA 1
ATOM 1794 C C . ASP A 1 225 ? 1.315 17.541 14.624 1.00 79.56 225 ASP A C 1
ATOM 1796 O O . ASP A 1 225 ? 2.078 17.722 15.578 1.00 79.56 225 ASP A O 1
ATOM 1800 N N . PRO A 1 226 ? 0.982 16.299 14.233 1.00 76.31 226 PRO A N 1
ATOM 1801 C CA . PRO A 1 226 ? 1.473 15.108 14.915 1.00 76.31 226 PRO A CA 1
ATOM 1802 C C . PRO A 1 226 ? 2.978 14.916 14.702 1.00 76.31 226 PRO A C 1
ATOM 1804 O O . PRO A 1 226 ? 3.492 15.101 13.596 1.00 76.31 226 PRO A O 1
ATOM 1807 N N . VAL A 1 227 ? 3.674 14.469 15.748 1.00 82.75 227 VAL A N 1
ATOM 1808 C CA . VAL A 1 227 ? 5.118 14.205 15.702 1.00 82.75 227 VAL A CA 1
ATOM 1809 C C . VAL A 1 227 ? 5.406 12.979 14.817 1.00 82.75 227 VAL A C 1
ATOM 1811 O O . VAL A 1 227 ? 4.823 11.912 15.039 1.00 82.75 227 VAL A O 1
ATOM 1814 N N . PRO A 1 228 ? 6.308 13.076 13.820 1.00 86.06 228 PRO A N 1
ATOM 1815 C CA . PRO A 1 228 ? 6.732 11.921 13.035 1.00 86.06 228 PRO A CA 1
ATOM 1816 C C . PRO A 1 228 ? 7.434 10.881 13.918 1.00 86.06 228 PRO A C 1
ATOM 1818 O O . PRO A 1 228 ? 8.412 11.188 14.596 1.00 86.06 228 PRO A O 1
ATOM 1821 N N . MET A 1 229 ? 6.962 9.634 13.891 1.00 89.88 229 MET A N 1
ATOM 1822 C CA . MET A 1 229 ? 7.501 8.552 14.716 1.00 89.88 229 MET A CA 1
ATOM 1823 C C . MET A 1 229 ? 7.419 7.213 13.981 1.00 89.88 229 MET A C 1
ATOM 1825 O O . MET A 1 229 ? 6.449 6.938 13.275 1.00 89.88 229 MET A O 1
ATOM 1829 N N . ILE A 1 230 ? 8.434 6.368 14.177 1.00 91.38 230 ILE A N 1
ATOM 1830 C CA . ILE A 1 230 ? 8.484 4.997 13.661 1.00 91.38 230 ILE A CA 1
ATOM 1831 C C . ILE A 1 230 ? 8.407 4.037 14.845 1.00 91.38 230 ILE A C 1
ATOM 1833 O O . ILE A 1 230 ? 9.216 4.123 15.768 1.00 91.38 230 ILE A O 1
ATOM 1837 N N . ILE A 1 231 ? 7.457 3.101 14.800 1.00 90.75 231 ILE A N 1
ATOM 1838 C CA . ILE A 1 231 ? 7.305 2.057 15.816 1.00 90.75 231 ILE A CA 1
ATOM 1839 C C . ILE A 1 231 ? 7.611 0.694 15.201 1.00 90.75 231 ILE A C 1
ATOM 1841 O O . ILE A 1 231 ? 6.954 0.258 14.257 1.00 90.75 231 ILE A O 1
ATOM 1845 N N . GLN A 1 232 ? 8.578 -0.013 15.786 1.00 91.12 232 GLN A N 1
ATOM 1846 C CA . GLN A 1 232 ? 8.934 -1.372 15.391 1.00 91.12 232 GLN A CA 1
ATOM 1847 C C . GLN A 1 232 ? 8.330 -2.390 16.364 1.00 91.12 232 GLN A C 1
ATOM 1849 O O . GLN A 1 232 ? 8.660 -2.409 17.549 1.00 91.12 232 GLN A O 1
ATOM 1854 N N . ARG A 1 233 ? 7.473 -3.288 15.860 1.00 89.75 233 ARG A N 1
ATOM 1855 C CA . ARG A 1 233 ? 6.927 -4.420 16.633 1.00 89.75 233 ARG A CA 1
ATOM 1856 C C . ARG A 1 233 ? 6.983 -5.718 15.839 1.00 89.75 233 ARG A C 1
ATOM 1858 O O . ARG A 1 233 ? 6.884 -5.725 14.611 1.00 89.75 233 ARG A O 1
ATOM 1865 N N . LEU A 1 234 ? 7.086 -6.829 16.566 1.00 88.75 234 LEU A N 1
ATOM 1866 C CA . LEU A 1 234 ? 7.037 -8.172 15.990 1.00 88.75 234 LEU A CA 1
ATOM 1867 C C . LEU A 1 234 ? 5.698 -8.433 15.280 1.00 88.75 234 LEU A C 1
ATOM 1869 O O . LEU A 1 234 ? 4.664 -7.837 15.606 1.00 88.75 234 LEU A O 1
ATOM 1873 N N . MET A 1 235 ? 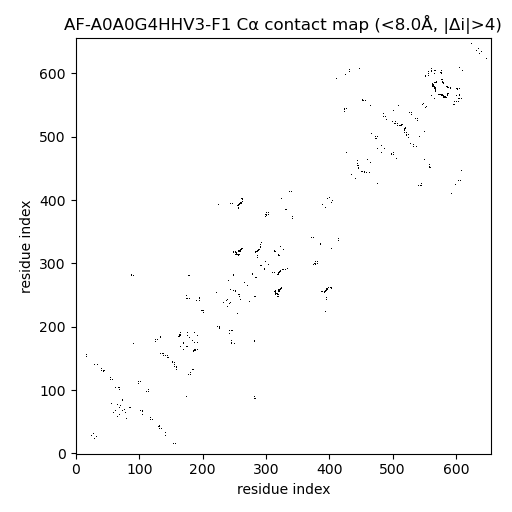5.712 -9.353 14.314 1.00 82.06 235 MET A N 1
ATOM 1874 C CA . MET A 1 235 ? 4.490 -9.864 13.687 1.00 82.06 235 MET A CA 1
ATOM 1875 C C . MET A 1 235 ? 3.552 -10.447 14.755 1.00 82.06 235 MET A C 1
ATOM 1877 O O . MET A 1 235 ? 4.004 -11.052 15.724 1.00 82.06 235 MET A O 1
ATOM 1881 N N . GLY A 1 236 ? 2.246 -10.201 14.622 1.00 84.19 236 GLY A N 1
ATOM 1882 C CA . GLY A 1 236 ? 1.260 -10.531 15.662 1.00 84.19 236 GLY A CA 1
ATOM 1883 C C . GLY A 1 236 ? 1.213 -9.542 16.839 1.00 84.19 236 GLY A C 1
ATOM 1884 O O . GLY A 1 236 ? 0.326 -9.629 17.683 1.00 84.19 236 GLY A O 1
ATOM 1885 N N . GLY A 1 237 ? 2.090 -8.531 16.875 1.00 85.75 237 GLY A N 1
ATOM 1886 C CA . GLY A 1 237 ? 2.078 -7.465 17.885 1.00 85.75 237 GLY A CA 1
ATOM 1887 C C . GLY A 1 237 ? 0.880 -6.508 17.801 1.00 85.75 237 GLY A C 1
ATOM 1888 O O . GLY A 1 237 ? 0.772 -5.602 18.623 1.00 85.75 237 GLY A O 1
ATOM 1889 N N . GLY A 1 238 ? -0.035 -6.697 16.847 1.00 88.69 238 GLY A N 1
ATOM 1890 C CA . GLY A 1 238 ? -1.203 -5.835 16.656 1.00 88.69 238 GLY A CA 1
ATOM 1891 C C . GLY A 1 238 ? -0.902 -4.525 15.922 1.00 88.69 238 GLY A C 1
ATOM 1892 O O . GLY A 1 238 ? -1.621 -3.559 16.132 1.00 88.69 238 GLY A O 1
ATOM 1893 N N . LYS A 1 239 ? 0.129 -4.475 15.066 1.00 90.19 239 LYS A N 1
ATOM 1894 C CA . LYS A 1 239 ? 0.482 -3.271 14.287 1.00 90.19 239 LYS A CA 1
ATOM 1895 C C . LYS A 1 239 ? -0.700 -2.767 13.450 1.00 90.19 239 LYS A C 1
ATOM 1897 O O . LYS A 1 239 ? -1.279 -1.741 13.771 1.00 90.19 239 LYS A O 1
ATOM 1902 N N . THR A 1 240 ? -1.137 -3.544 12.465 1.00 88.75 240 THR A N 1
ATOM 1903 C CA . THR A 1 240 ? -2.262 -3.186 11.587 1.00 88.75 240 THR A CA 1
ATOM 1904 C C . THR A 1 240 ? -3.609 -3.249 12.312 1.00 88.75 240 THR A C 1
ATOM 1906 O O . THR A 1 240 ? -4.445 -2.354 12.186 1.00 88.75 240 THR A O 1
ATOM 1909 N N . PHE A 1 241 ? -3.832 -4.314 13.094 1.00 90.38 241 PHE A N 1
ATOM 1910 C CA . PHE A 1 241 ? -5.136 -4.575 13.710 1.00 90.38 241 PHE A CA 1
ATOM 1911 C C . PHE A 1 241 ? -5.482 -3.593 14.835 1.00 90.38 241 PHE A C 1
ATOM 1913 O O . PHE A 1 241 ? -6.629 -3.178 14.932 1.00 90.38 241 PHE A O 1
ATOM 1920 N N . VAL A 1 242 ? -4.510 -3.236 15.678 1.00 92.31 242 VAL A N 1
ATOM 1921 C CA . VAL A 1 242 ? -4.730 -2.368 16.841 1.00 92.31 242 VAL A CA 1
ATOM 1922 C C . VAL A 1 242 ? -4.276 -0.949 16.529 1.00 92.31 242 VAL A C 1
ATOM 1924 O O . VAL A 1 242 ? -5.112 -0.055 16.441 1.00 92.31 242 VAL A O 1
ATOM 1927 N N . LEU A 1 243 ? -2.970 -0.745 16.315 1.00 92.44 243 LEU A N 1
ATOM 1928 C CA . LEU A 1 243 ? -2.407 0.598 16.146 1.00 92.44 243 LEU A CA 1
ATOM 1929 C C . LEU A 1 243 ? -2.923 1.256 14.864 1.00 92.44 243 LEU A C 1
ATOM 1931 O O . LEU A 1 243 ? -3.412 2.374 14.919 1.00 92.44 243 LEU A O 1
ATOM 1935 N N . GLY A 1 244 ? -2.901 0.559 13.726 1.00 90.44 244 GLY A N 1
ATOM 1936 C CA . GLY A 1 244 ? -3.391 1.095 12.453 1.00 90.44 244 GLY A CA 1
ATOM 1937 C C . GLY A 1 244 ? -4.861 1.516 12.517 1.00 90.44 244 GLY A C 1
ATOM 1938 O O . GLY A 1 244 ? -5.215 2.592 12.044 1.00 90.44 244 GLY A O 1
ATOM 1939 N N . THR A 1 245 ? -5.698 0.710 13.180 1.00 91.00 245 THR A N 1
ATOM 1940 C CA . THR A 1 245 ? -7.130 1.001 13.344 1.00 91.00 245 THR A CA 1
ATOM 1941 C C . THR A 1 245 ? -7.347 2.194 14.285 1.00 91.00 245 THR A C 1
ATOM 1943 O O . THR A 1 245 ? -8.029 3.145 13.913 1.00 91.00 245 THR A O 1
ATOM 1946 N N . LEU A 1 246 ? -6.721 2.199 15.468 1.00 92.62 246 LEU A N 1
ATOM 1947 C CA . LEU A 1 246 ? -6.853 3.299 16.430 1.00 92.62 246 LEU A CA 1
ATOM 1948 C C . LEU A 1 246 ? -6.265 4.616 15.902 1.00 92.62 246 LEU A C 1
ATOM 1950 O O . LEU A 1 246 ? -6.879 5.663 16.074 1.00 92.62 246 LEU A O 1
ATOM 1954 N N . LEU A 1 247 ? -5.110 4.592 15.230 1.00 91.94 247 LEU A N 1
ATOM 1955 C CA . LEU A 1 247 ? -4.474 5.797 14.687 1.00 91.94 247 LEU A CA 1
ATOM 1956 C C . LEU A 1 247 ? -5.284 6.410 13.552 1.00 91.94 247 LEU A C 1
ATOM 1958 O O . LEU A 1 247 ? -5.448 7.628 13.532 1.00 91.94 247 LEU A O 1
ATOM 1962 N N . ALA A 1 248 ? -5.806 5.589 12.633 1.00 88.12 248 ALA A N 1
ATOM 1963 C CA . ALA A 1 248 ? -6.675 6.071 11.563 1.00 88.12 248 ALA A CA 1
ATOM 1964 C C . ALA A 1 248 ? -7.899 6.807 12.136 1.00 88.12 248 ALA A C 1
ATOM 1966 O O . ALA A 1 248 ? -8.287 7.862 11.622 1.00 88.12 248 ALA A O 1
ATOM 1967 N N . THR A 1 249 ? -8.445 6.294 13.244 1.00 87.25 249 THR A N 1
ATOM 1968 C CA . THR A 1 249 ? -9.564 6.901 13.965 1.00 87.25 249 THR A CA 1
ATOM 1969 C C . THR A 1 249 ? -9.187 8.162 14.720 1.00 87.25 249 THR A C 1
ATOM 1971 O O . THR A 1 249 ? -9.798 9.206 14.503 1.00 87.25 249 THR A O 1
ATOM 1974 N N . CYS A 1 250 ? -8.165 8.109 15.568 1.00 89.88 250 CYS A N 1
ATOM 1975 C CA . CYS A 1 250 ? -7.787 9.237 16.410 1.00 89.88 250 CYS A CA 1
ATOM 1976 C C . CYS A 1 250 ? -7.228 10.423 15.611 1.00 89.88 250 CYS A C 1
ATOM 1978 O O . CYS A 1 250 ? -7.466 11.565 15.990 1.00 89.88 250 CYS A O 1
ATOM 1980 N N . LYS A 1 251 ? -6.537 10.182 14.487 1.00 91.31 251 LYS A N 1
ATOM 1981 C CA . LYS A 1 251 ? -6.015 11.254 13.619 1.00 91.31 251 LYS A CA 1
ATOM 1982 C C . LYS A 1 251 ? -7.092 11.946 12.783 1.00 91.31 251 LYS A C 1
ATOM 1984 O O . LYS A 1 251 ? -6.834 13.010 12.228 1.00 91.31 251 LYS A O 1
ATOM 1989 N N . ALA A 1 252 ? -8.290 11.374 12.672 1.00 90.94 252 ALA A N 1
ATOM 1990 C CA . ALA A 1 252 ? -9.412 12.004 11.984 1.00 90.94 252 ALA A CA 1
ATOM 1991 C C . ALA A 1 252 ? -10.160 12.961 12.932 1.00 90.94 252 ALA A C 1
ATOM 1993 O O . ALA A 1 252 ? -11.321 12.767 13.279 1.00 90.94 252 ALA A O 1
ATOM 1994 N N . ASP A 1 253 ? -9.490 14.016 13.381 1.00 88.38 253 ASP A N 1
ATOM 1995 C CA . ASP A 1 253 ? -9.989 14.953 14.402 1.00 88.38 253 ASP A CA 1
ATOM 1996 C C . ASP A 1 253 ? -11.004 15.996 13.872 1.00 88.38 253 ASP A C 1
ATOM 1998 O O . ASP A 1 253 ? -11.661 16.711 14.639 1.00 88.38 253 ASP A O 1
ATOM 2002 N N . GLY A 1 254 ? -11.193 16.062 12.554 1.00 88.81 254 GLY A N 1
ATOM 2003 C CA . GLY A 1 254 ? -12.039 17.051 11.879 1.00 88.81 254 GLY A CA 1
ATOM 2004 C C . GLY A 1 254 ? -11.263 18.234 11.300 1.00 88.81 254 GLY A C 1
ATOM 2005 O O . GLY A 1 254 ? -11.828 19.054 10.576 1.00 88.81 254 GLY A O 1
ATOM 2006 N N . TYR A 1 255 ? -9.967 18.316 11.595 1.00 90.75 255 TYR A N 1
ATOM 2007 C CA . TYR A 1 255 ? -9.034 19.257 11.002 1.00 90.75 255 TYR A CA 1
ATOM 2008 C C . TYR A 1 255 ? -8.043 18.550 10.077 1.00 90.75 255 TYR A C 1
ATOM 2010 O O . TYR A 1 255 ? -7.839 19.018 8.961 1.00 90.75 255 TYR A O 1
ATOM 2018 N N . HIS A 1 256 ? -7.462 17.434 10.493 1.00 92.56 256 HIS A N 1
ATOM 2019 C CA . HIS A 1 256 ? -6.503 16.665 9.722 1.00 92.56 256 HIS A CA 1
ATOM 2020 C C . HIS A 1 256 ? -7.195 15.681 8.769 1.00 92.56 256 HIS A C 1
ATOM 2022 O O . HIS A 1 256 ? -8.226 15.075 9.069 1.00 92.56 256 HIS A O 1
ATOM 2028 N N . LEU A 1 257 ? -6.594 15.511 7.596 1.00 94.81 257 LEU A N 1
ATOM 2029 C CA . LEU A 1 257 ? -6.874 14.438 6.658 1.00 94.81 257 LEU A CA 1
ATOM 2030 C C . LEU A 1 257 ? -6.107 13.200 7.124 1.00 94.81 257 LEU A C 1
ATOM 2032 O O . LEU A 1 257 ? -4.911 13.080 6.866 1.00 94.81 257 LEU A O 1
ATOM 2036 N N . SER A 1 258 ? -6.789 12.302 7.833 1.00 94.81 258 SER A N 1
ATOM 2037 C CA . SER A 1 258 ? -6.221 11.016 8.249 1.00 94.81 258 SER A CA 1
ATOM 2038 C C . SER A 1 258 ? -6.009 10.132 7.018 1.00 94.81 258 SER A C 1
ATOM 2040 O O . SER A 1 258 ? -6.968 9.782 6.324 1.00 94.81 258 SER A O 1
ATOM 2042 N N . VAL A 1 259 ? -4.749 9.814 6.715 1.00 94.69 259 VAL A N 1
ATOM 2043 C CA . VAL A 1 259 ? -4.352 9.035 5.536 1.00 94.69 259 VAL A CA 1
ATOM 2044 C C . VAL A 1 259 ? -3.633 7.780 5.997 1.00 94.69 259 VAL A C 1
ATOM 2046 O O . VAL A 1 259 ? -2.528 7.849 6.527 1.00 94.69 259 VAL A O 1
ATOM 2049 N N . LEU A 1 260 ? -4.242 6.628 5.755 1.00 92.69 260 LEU A N 1
ATOM 2050 C CA . LEU A 1 260 ? -3.625 5.330 5.944 1.00 92.69 260 LEU A CA 1
ATOM 2051 C C . LEU A 1 260 ? -2.998 4.868 4.627 1.00 92.69 260 LEU A C 1
ATOM 2053 O O . LEU A 1 260 ? -3.692 4.639 3.635 1.00 92.69 260 LEU A O 1
ATOM 2057 N N . VAL A 1 261 ? -1.682 4.703 4.635 1.00 91.75 261 VAL A N 1
ATOM 2058 C CA . VAL A 1 261 ? -0.923 4.148 3.520 1.00 91.75 261 VAL A CA 1
ATOM 2059 C C . VAL A 1 261 ? -0.642 2.684 3.824 1.00 91.75 261 VAL A C 1
ATOM 2061 O O . VAL A 1 261 ? -0.009 2.371 4.831 1.00 91.75 261 VAL A O 1
ATOM 2064 N N . THR A 1 262 ? -1.135 1.789 2.970 1.00 88.31 262 THR A N 1
ATOM 2065 C CA . THR A 1 262 ? -0.963 0.333 3.130 1.00 88.31 262 THR A CA 1
ATOM 2066 C C . THR A 1 262 ? -0.155 -0.238 1.968 1.00 88.31 262 THR A C 1
ATOM 2068 O O . THR A 1 262 ? -0.333 0.233 0.845 1.00 88.31 262 THR A O 1
ATOM 2071 N N . PRO A 1 263 ? 0.706 -1.250 2.182 1.00 85.00 263 PRO A N 1
ATOM 2072 C CA . PRO A 1 263 ? 1.455 -1.872 1.093 1.00 85.00 263 PRO A CA 1
ATOM 2073 C C . PRO A 1 263 ? 0.529 -2.380 -0.017 1.00 85.00 263 PRO A C 1
ATOM 2075 O O . PRO A 1 263 ? -0.543 -2.911 0.272 1.00 85.00 263 PRO A O 1
ATOM 2078 N N . GLN A 1 264 ? 0.968 -2.295 -1.278 1.00 78.12 264 GLN A N 1
ATOM 2079 C CA . GLN A 1 264 ? 0.154 -2.670 -2.447 1.00 78.12 264 GLN A CA 1
ATOM 2080 C C . GLN A 1 264 ? -0.462 -4.074 -2.315 1.00 78.12 264 GLN A C 1
ATOM 2082 O O . GLN A 1 264 ? -1.643 -4.261 -2.581 1.00 78.12 264 GLN A O 1
ATOM 2087 N N . ALA A 1 265 ? 0.321 -5.049 -1.842 1.00 72.62 265 ALA A N 1
ATOM 2088 C CA . ALA A 1 265 ? -0.120 -6.435 -1.673 1.00 72.62 265 ALA A CA 1
ATOM 2089 C C . ALA A 1 265 ? -1.185 -6.628 -0.576 1.00 72.62 265 ALA A C 1
ATOM 2091 O O . ALA A 1 265 ? -1.879 -7.639 -0.565 1.00 72.62 265 ALA A O 1
ATOM 2092 N N . LEU A 1 266 ? -1.295 -5.683 0.361 1.00 71.94 266 LEU A N 1
ATOM 2093 C CA . LEU A 1 266 ? -2.228 -5.736 1.489 1.00 71.94 266 LEU A CA 1
ATOM 2094 C C . LEU A 1 266 ? -3.442 -4.822 1.285 1.00 71.94 266 LEU A C 1
ATOM 2096 O O . LEU A 1 266 ? -4.380 -4.880 2.079 1.00 71.94 266 LEU A O 1
ATOM 2100 N N . TYR A 1 267 ? -3.436 -4.000 0.233 1.00 76.62 267 TYR A N 1
ATOM 2101 C CA . TYR A 1 267 ? -4.463 -2.996 -0.016 1.00 76.62 267 TYR A CA 1
ATOM 2102 C C . TYR A 1 267 ? -5.857 -3.613 -0.164 1.00 76.62 267 TYR A C 1
ATOM 2104 O O . TYR A 1 267 ? -6.799 -3.131 0.449 1.00 76.62 267 TYR A O 1
ATOM 2112 N N . GLU A 1 268 ? -6.015 -4.697 -0.924 1.00 72.81 268 GLU A N 1
ATOM 2113 C CA . GLU A 1 268 ? -7.351 -5.245 -1.194 1.00 72.81 268 GLU A CA 1
ATOM 2114 C C . GLU A 1 268 ? -7.974 -5.917 0.035 1.00 72.81 268 GLU A C 1
ATOM 2116 O O . GLU A 1 268 ? -9.102 -5.600 0.403 1.00 72.81 268 GLU A O 1
ATOM 2121 N N . MET A 1 269 ? -7.239 -6.809 0.705 1.00 74.25 269 MET A N 1
ATOM 2122 C CA . MET A 1 269 ? -7.795 -7.622 1.791 1.00 74.25 269 MET A CA 1
ATOM 2123 C C . MET A 1 269 ? -7.747 -6.900 3.146 1.00 74.25 269 MET A C 1
ATOM 2125 O O . MET A 1 269 ? -8.773 -6.732 3.805 1.00 74.25 269 MET A O 1
ATOM 2129 N N . ASN A 1 270 ? -6.578 -6.391 3.555 1.00 71.81 270 ASN A N 1
ATOM 2130 C CA . ASN A 1 270 ? -6.429 -5.817 4.897 1.00 71.81 270 ASN A CA 1
ATOM 2131 C C . ASN A 1 270 ? -7.149 -4.479 5.040 1.00 71.81 270 ASN A C 1
ATOM 2133 O O . ASN A 1 270 ? -7.628 -4.160 6.132 1.00 71.81 270 ASN A O 1
ATOM 2137 N N . ALA A 1 271 ? -7.216 -3.677 3.975 1.00 78.75 271 ALA A N 1
ATOM 2138 C CA . ALA A 1 271 ? -7.885 -2.389 4.064 1.00 78.75 271 ALA A CA 1
ATOM 2139 C C . ALA A 1 271 ? -9.410 -2.525 4.094 1.00 78.75 271 ALA A C 1
ATOM 2141 O O . ALA A 1 271 ? -10.053 -1.758 4.808 1.00 78.75 271 ALA A O 1
ATOM 2142 N N . GLN A 1 272 ? -9.990 -3.508 3.393 1.00 84.44 272 GLN A N 1
ATOM 2143 C CA . GLN A 1 272 ? -11.421 -3.815 3.502 1.00 84.44 272 GLN A CA 1
ATOM 2144 C C . GLN A 1 272 ? -11.772 -4.320 4.903 1.00 84.44 272 GLN A C 1
ATOM 2146 O O . GLN A 1 272 ? -12.692 -3.791 5.529 1.00 84.44 272 GLN A O 1
ATOM 2151 N N . ASP A 1 273 ? -10.981 -5.251 5.444 1.00 86.19 273 ASP A N 1
ATOM 2152 C CA . ASP A 1 273 ? -11.159 -5.738 6.814 1.00 86.19 273 ASP A CA 1
ATOM 2153 C C . ASP A 1 273 ? -11.010 -4.614 7.840 1.00 86.19 273 ASP A C 1
ATOM 2155 O O . ASP A 1 273 ? -11.714 -4.574 8.850 1.00 86.19 273 ASP A O 1
ATOM 2159 N N . MET A 1 274 ? -10.077 -3.686 7.618 1.00 84.62 274 MET A N 1
ATOM 2160 C CA . MET A 1 274 ? -9.928 -2.519 8.480 1.00 84.62 274 MET A CA 1
ATOM 2161 C C . MET A 1 274 ? -11.118 -1.571 8.360 1.00 84.62 274 MET A C 1
ATOM 2163 O O . MET A 1 274 ? -11.629 -1.149 9.389 1.00 84.62 274 MET A O 1
ATOM 2167 N N . ALA A 1 275 ? -11.598 -1.294 7.148 1.00 88.69 275 ALA A N 1
ATOM 2168 C CA . ALA A 1 275 ? -12.746 -0.426 6.909 1.00 88.69 275 ALA A CA 1
ATOM 2169 C C . ALA A 1 275 ? -14.034 -0.967 7.544 1.00 88.69 275 ALA A C 1
ATOM 2171 O O . ALA A 1 275 ? -14.781 -0.216 8.173 1.00 88.69 275 ALA A O 1
ATOM 2172 N N . GLY A 1 276 ? -14.282 -2.276 7.419 1.00 89.25 276 GLY A N 1
ATOM 2173 C CA . GLY A 1 276 ? -15.404 -2.936 8.084 1.00 89.25 276 GLY A CA 1
ATOM 2174 C C . GLY A 1 276 ? -15.303 -2.821 9.606 1.00 89.25 276 GLY A C 1
ATOM 2175 O O . GLY A 1 276 ? -16.284 -2.487 10.273 1.00 89.25 276 GLY A O 1
ATOM 2176 N N . ARG A 1 277 ? -14.095 -3.006 10.156 1.00 89.69 277 ARG A N 1
ATOM 2177 C CA . ARG A 1 277 ? -13.835 -2.862 11.595 1.00 89.69 277 ARG A CA 1
ATOM 2178 C C . ARG A 1 277 ? -13.996 -1.428 12.083 1.00 89.69 277 ARG A C 1
ATOM 2180 O O . ARG A 1 277 ? -14.694 -1.225 13.066 1.00 89.69 277 ARG A O 1
ATOM 2187 N N . THR A 1 278 ? -13.418 -0.426 11.425 1.00 90.50 278 THR A N 1
ATOM 2188 C CA . THR A 1 278 ? -13.553 0.976 11.860 1.00 90.50 278 THR A CA 1
ATOM 2189 C C . THR A 1 278 ? -14.991 1.464 11.774 1.00 90.50 278 THR A C 1
ATOM 2191 O O . THR A 1 278 ? -15.437 2.218 12.641 1.00 90.50 278 THR A O 1
ATOM 2194 N N . TRP A 1 279 ? -15.737 1.004 10.765 1.00 91.00 279 TRP A N 1
ATOM 2195 C CA . TRP A 1 279 ? -17.162 1.282 10.661 1.00 91.00 279 TRP A CA 1
ATOM 2196 C C . TRP A 1 279 ? -17.926 0.646 11.822 1.00 91.00 279 TRP A C 1
ATOM 2198 O O . TRP A 1 279 ? -18.645 1.342 12.533 1.00 91.00 279 TRP A O 1
ATOM 2208 N N . SER A 1 280 ? -17.709 -0.647 12.070 1.00 89.25 280 SER A N 1
ATOM 2209 C CA . SER A 1 280 ? -18.383 -1.371 13.149 1.00 89.25 280 SER A CA 1
ATOM 2210 C C . SER A 1 280 ? -18.013 -0.864 14.545 1.00 89.25 280 SER A C 1
ATOM 2212 O O . SER A 1 280 ? -18.854 -0.905 15.436 1.00 89.25 280 SER A O 1
ATOM 2214 N N . PHE A 1 281 ? -16.763 -0.452 14.766 1.00 90.31 281 PHE A N 1
ATOM 2215 C CA . PHE A 1 281 ? -16.253 -0.115 16.098 1.00 90.31 281 PHE A CA 1
ATOM 2216 C C . PHE A 1 281 ? -16.481 1.357 16.433 1.00 90.31 281 PHE A C 1
ATOM 2218 O O . PHE A 1 281 ? -16.825 1.687 17.564 1.00 90.31 281 PHE A O 1
ATOM 2225 N N . PHE A 1 282 ? -16.285 2.248 15.459 1.00 89.62 282 PHE A N 1
ATOM 2226 C CA . PHE A 1 282 ? -16.240 3.693 15.694 1.00 89.62 282 PHE A CA 1
ATOM 2227 C C . PHE A 1 282 ? -17.270 4.474 14.866 1.00 89.62 282 PHE A C 1
ATOM 2229 O O . PHE A 1 282 ? -17.338 5.699 14.980 1.00 89.62 282 PHE A O 1
ATOM 2236 N N . GLY A 1 283 ? -18.056 3.807 14.011 1.00 88.19 283 GLY A N 1
ATOM 2237 C CA . GLY A 1 283 ? -18.950 4.477 13.062 1.00 88.19 283 GLY A CA 1
ATOM 2238 C C . GLY A 1 283 ? -18.187 5.319 12.037 1.00 88.19 283 GLY A C 1
ATOM 2239 O O . GLY A 1 283 ? -18.699 6.328 11.553 1.00 88.19 283 GLY A O 1
ATOM 2240 N N . GLN A 1 284 ? -16.932 4.955 11.754 1.00 89.38 284 GLN A N 1
ATOM 2241 C CA . GLN A 1 284 ? -16.037 5.739 10.915 1.00 89.38 284 GLN A CA 1
ATOM 2242 C C . GLN A 1 284 ? -15.798 5.047 9.577 1.00 89.38 284 GLN A C 1
ATOM 2244 O O . GLN A 1 284 ? -15.289 3.925 9.513 1.00 89.38 284 GLN A O 1
ATOM 2249 N N . ARG A 1 285 ? -16.154 5.736 8.491 1.00 91.81 285 ARG A N 1
ATOM 2250 C CA . ARG A 1 285 ? -16.007 5.208 7.136 1.00 91.81 285 ARG A CA 1
ATOM 2251 C C . ARG A 1 285 ? -14.569 5.360 6.632 1.00 91.81 285 ARG A C 1
ATOM 2253 O O . ARG A 1 285 ? -13.940 6.395 6.845 1.00 91.81 285 ARG A O 1
ATOM 2260 N N . ALA A 1 286 ? -14.087 4.344 5.922 1.00 92.75 286 ALA A N 1
ATOM 2261 C CA . ALA A 1 286 ? -12.867 4.423 5.129 1.00 92.75 286 ALA A CA 1
ATOM 2262 C C . ALA A 1 286 ? -13.207 4.819 3.688 1.00 92.75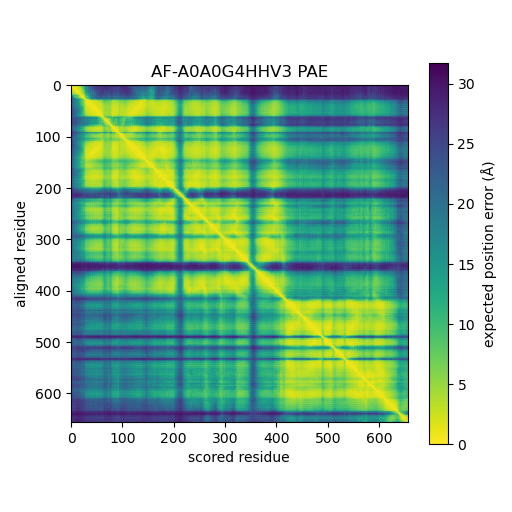 286 ALA A C 1
ATOM 2264 O O . ALA A 1 286 ? -14.136 4.268 3.089 1.00 92.75 286 ALA A O 1
ATOM 2265 N N . HIS A 1 287 ? -12.443 5.748 3.124 1.00 92.75 287 HIS A N 1
ATOM 2266 C CA . HIS A 1 287 ? -12.544 6.128 1.718 1.00 92.75 287 HIS A CA 1
ATOM 2267 C C . HIS A 1 287 ? -11.354 5.587 0.945 1.00 92.75 287 HIS A C 1
ATOM 2269 O O . HIS A 1 287 ? -10.207 5.877 1.274 1.00 92.75 287 HIS A O 1
ATOM 2275 N N . PHE A 1 288 ? -11.623 4.805 -0.091 1.00 91.00 288 PHE A N 1
ATOM 2276 C CA . PHE A 1 288 ? -10.587 4.205 -0.918 1.00 91.00 288 PHE A CA 1
ATOM 2277 C C . PHE A 1 288 ? -10.288 5.118 -2.098 1.00 91.00 288 PHE A C 1
ATOM 2279 O O . PHE A 1 288 ? -11.175 5.423 -2.897 1.00 91.00 288 PHE A O 1
ATOM 2286 N N . LEU A 1 289 ? -9.035 5.551 -2.205 1.00 88.56 289 LEU A N 1
ATOM 2287 C CA . LEU A 1 289 ? -8.547 6.259 -3.378 1.00 88.56 289 LEU A CA 1
ATOM 2288 C C . LEU A 1 289 ? -7.537 5.358 -4.085 1.00 88.56 289 LEU A C 1
ATOM 2290 O O . LEU A 1 289 ? -6.492 5.038 -3.521 1.00 88.56 289 LEU A O 1
ATOM 2294 N N . ASN A 1 290 ? -7.871 4.968 -5.312 1.00 84.44 290 ASN A N 1
ATOM 2295 C CA . ASN A 1 290 ? -6.959 4.324 -6.246 1.00 84.44 290 ASN A CA 1
ATOM 2296 C C . ASN A 1 290 ? -6.872 5.196 -7.504 1.00 84.44 290 ASN A C 1
ATOM 2298 O O . ASN A 1 290 ? -7.901 5.624 -8.034 1.00 84.44 290 ASN A O 1
ATOM 2302 N N . TYR A 1 291 ? -5.652 5.496 -7.936 1.00 79.94 291 TYR A N 1
ATOM 2303 C CA . TYR A 1 291 ? -5.374 6.304 -9.117 1.00 79.94 291 TYR A CA 1
ATOM 2304 C C . TYR A 1 291 ? -4.333 5.595 -9.973 1.00 79.94 291 TYR A C 1
ATOM 2306 O O . TYR A 1 291 ? -3.178 5.454 -9.573 1.00 79.94 291 TYR A O 1
ATOM 2314 N N . GLU A 1 292 ? -4.749 5.159 -11.157 1.00 78.19 292 GLU A N 1
ATOM 2315 C CA . GLU A 1 292 ? -3.892 4.458 -12.108 1.00 78.19 292 GLU A CA 1
ATOM 2316 C C . GLU A 1 292 ? -3.393 5.417 -13.187 1.00 78.19 292 GLU A C 1
ATOM 2318 O O . GLU A 1 292 ? -4.142 6.242 -13.714 1.00 78.19 292 GLU A O 1
ATOM 2323 N N . ARG A 1 293 ? -2.110 5.302 -13.544 1.00 70.88 293 ARG A N 1
ATOM 2324 C CA . ARG A 1 293 ? -1.468 6.219 -14.496 1.00 70.88 293 ARG A CA 1
ATOM 2325 C C . ARG A 1 293 ? -2.019 6.096 -15.917 1.00 70.88 293 ARG A C 1
ATOM 2327 O O . ARG A 1 293 ? -2.010 7.090 -16.637 1.00 70.88 293 ARG A O 1
ATOM 2334 N N . GLU A 1 294 ? -2.459 4.907 -16.321 1.00 69.69 294 GLU A N 1
ATOM 2335 C CA . GLU A 1 294 ? -2.965 4.626 -17.675 1.00 69.69 294 GLU A CA 1
ATOM 2336 C C . GLU A 1 294 ? -4.478 4.844 -17.813 1.00 69.69 294 GLU A C 1
ATOM 2338 O O . GLU A 1 294 ? -5.016 4.738 -18.913 1.00 69.69 294 GLU A O 1
ATOM 2343 N N . SER A 1 295 ? -5.171 5.191 -16.723 1.00 75.38 295 SER A N 1
ATOM 2344 C CA . SER A 1 295 ? -6.613 5.421 -16.765 1.00 75.38 295 SER A CA 1
ATOM 2345 C C . SER A 1 295 ? -6.957 6.658 -17.597 1.00 75.38 295 SER A C 1
ATOM 2347 O O . SER A 1 295 ? -6.375 7.731 -17.417 1.00 75.38 295 SER A O 1
ATOM 2349 N N . ALA A 1 296 ? -7.959 6.536 -18.469 1.00 72.06 296 ALA A N 1
ATOM 2350 C CA . ALA A 1 296 ? -8.522 7.669 -19.206 1.00 72.06 296 ALA A CA 1
ATOM 2351 C C . ALA A 1 296 ? -9.119 8.735 -18.266 1.00 72.06 296 ALA A C 1
ATOM 2353 O O . ALA A 1 296 ? -9.147 9.917 -18.598 1.00 72.06 296 ALA A O 1
ATOM 2354 N N . GLU A 1 297 ? -9.531 8.338 -17.058 1.00 77.50 297 GLU A N 1
ATOM 2355 C CA . GLU A 1 297 ? -10.113 9.227 -16.047 1.00 77.50 297 GLU A CA 1
ATOM 2356 C C . GLU A 1 297 ? -9.063 10.086 -15.326 1.00 77.50 297 GLU A C 1
ATOM 2358 O O . GLU A 1 297 ? -9.409 10.966 -14.538 1.00 77.50 297 GLU A O 1
ATOM 2363 N N . ARG A 1 298 ? -7.766 9.867 -15.585 1.00 79.25 298 ARG A N 1
ATOM 2364 C CA . ARG A 1 298 ? -6.672 10.516 -14.846 1.00 79.25 298 ARG A CA 1
ATOM 2365 C C . ARG A 1 298 ? -6.618 12.040 -15.016 1.00 79.25 298 ARG A C 1
ATOM 2367 O O . ARG A 1 298 ? -6.021 12.722 -14.184 1.00 79.25 298 ARG A O 1
ATOM 2374 N N . THR A 1 299 ? -7.200 12.561 -16.092 1.00 83.25 299 THR A N 1
ATOM 2375 C CA . THR A 1 299 ? -7.337 13.998 -16.374 1.00 83.25 299 THR A CA 1
ATOM 2376 C C . THR A 1 299 ? -8.800 14.438 -16.412 1.00 83.25 299 THR A C 1
ATOM 2378 O O . THR A 1 299 ? -9.087 15.554 -16.832 1.00 83.25 299 THR A O 1
ATOM 2381 N N . ASP A 1 300 ? -9.742 13.595 -15.978 1.00 90.00 300 ASP A N 1
ATOM 2382 C CA . ASP A 1 300 ? -11.143 13.998 -15.911 1.00 90.00 300 ASP A CA 1
ATOM 2383 C C . ASP A 1 300 ? -11.370 14.970 -14.742 1.00 90.00 300 ASP A C 1
ATOM 2385 O O . ASP A 1 300 ? -11.221 14.641 -13.561 1.00 90.00 300 ASP A O 1
ATOM 2389 N N . ILE A 1 301 ? -11.780 16.193 -15.080 1.00 91.50 301 ILE A N 1
ATOM 2390 C CA . ILE A 1 301 ? -12.077 17.259 -14.121 1.00 91.50 301 ILE A CA 1
ATOM 2391 C C . ILE A 1 301 ? -13.228 16.852 -13.192 1.00 91.50 301 ILE A C 1
ATOM 2393 O O . ILE A 1 301 ? -13.196 17.173 -11.999 1.00 91.50 301 ILE A O 1
ATOM 2397 N N . ALA A 1 302 ? -14.250 16.152 -13.699 1.00 91.44 302 ALA A N 1
ATOM 2398 C CA . ALA A 1 302 ? -15.392 15.747 -12.884 1.00 91.44 302 ALA A CA 1
ATOM 2399 C C . ALA A 1 302 ? -14.960 14.746 -11.804 1.00 91.44 302 ALA A C 1
ATOM 2401 O O . ALA A 1 302 ? -15.300 14.921 -10.625 1.00 91.44 302 ALA A O 1
ATOM 2402 N N . ARG A 1 303 ? -14.137 13.762 -12.181 1.00 90.69 303 ARG A N 1
ATOM 2403 C CA . ARG A 1 303 ? -13.505 12.822 -11.254 1.00 90.69 303 ARG A CA 1
ATOM 2404 C C . ARG A 1 303 ? -12.606 13.517 -10.235 1.00 90.69 303 ARG A C 1
ATOM 2406 O O . ARG A 1 303 ? -12.746 13.250 -9.043 1.00 90.69 303 ARG A O 1
ATOM 2413 N N . LEU A 1 304 ? -11.742 14.443 -10.650 1.00 92.06 304 LEU A N 1
ATOM 2414 C CA . LEU A 1 304 ? -10.862 15.180 -9.731 1.00 92.06 304 LEU A CA 1
ATOM 2415 C C . LEU A 1 304 ? -11.647 16.017 -8.713 1.00 92.06 304 LEU A C 1
ATOM 2417 O O . LEU A 1 304 ? -11.352 15.987 -7.517 1.00 92.06 304 LEU A O 1
ATOM 2421 N N . ARG A 1 305 ? -12.713 16.694 -9.152 1.00 94.31 305 ARG A N 1
ATOM 2422 C CA . ARG A 1 305 ? -13.628 17.419 -8.255 1.00 94.31 305 ARG A CA 1
ATOM 2423 C C . ARG A 1 305 ? -14.369 16.487 -7.308 1.00 94.31 305 ARG A C 1
ATOM 2425 O O . ARG A 1 305 ? -14.627 16.856 -6.162 1.00 94.31 305 ARG A O 1
ATOM 2432 N N . TYR A 1 306 ? -14.755 15.299 -7.770 1.00 92.69 306 TYR A N 1
ATOM 2433 C CA . TYR A 1 306 ? -15.319 14.270 -6.901 1.00 92.69 306 TYR A CA 1
ATOM 2434 C C . TYR A 1 306 ? -14.307 13.852 -5.832 1.00 92.69 306 TYR A C 1
ATOM 2436 O O . TYR A 1 306 ? -14.637 13.926 -4.652 1.00 92.69 306 TYR A O 1
ATOM 2444 N N . VAL A 1 307 ? -13.071 13.521 -6.223 1.00 92.75 307 VAL A N 1
ATOM 2445 C CA . VAL A 1 307 ? -11.999 13.152 -5.289 1.00 92.75 307 VAL A CA 1
ATOM 2446 C C . VAL A 1 307 ? -11.799 14.257 -4.262 1.00 92.75 307 VAL A C 1
ATOM 2448 O O . VAL A 1 307 ? -11.934 13.985 -3.076 1.00 92.75 307 VAL A O 1
ATOM 2451 N N . ARG A 1 308 ? -11.588 15.511 -4.686 1.00 94.00 308 ARG A N 1
ATOM 2452 C CA . ARG A 1 308 ? -11.418 16.657 -3.777 1.00 94.00 308 ARG A CA 1
ATOM 2453 C C . ARG A 1 308 ? -12.554 16.764 -2.756 1.00 94.00 308 ARG A C 1
ATOM 2455 O O . ARG A 1 308 ? -12.285 16.886 -1.564 1.00 94.00 308 ARG A O 1
ATOM 2462 N N . ARG A 1 309 ? -13.812 16.669 -3.209 1.00 94.44 309 ARG A N 1
ATOM 2463 C CA . ARG A 1 309 ? -14.990 16.702 -2.326 1.00 94.44 309 ARG A CA 1
ATOM 2464 C C . ARG A 1 309 ? -15.021 15.529 -1.355 1.00 94.44 309 ARG A C 1
ATOM 2466 O O . ARG A 1 309 ? -15.398 15.728 -0.206 1.00 94.44 309 ARG A O 1
ATOM 2473 N N . GLU A 1 310 ? -14.630 14.333 -1.781 1.00 93.94 310 GLU A N 1
ATOM 2474 C CA . GLU A 1 310 ? -14.523 13.181 -0.882 1.00 93.94 310 GLU A CA 1
ATOM 2475 C C . GLU A 1 310 ? -13.426 13.380 0.165 1.00 93.94 310 GLU A C 1
ATOM 2477 O O . GLU A 1 310 ? -13.661 13.079 1.332 1.00 93.94 310 GLU A O 1
ATOM 2482 N N . LEU A 1 311 ? -12.278 13.971 -0.192 1.00 95.12 311 LEU A N 1
ATOM 2483 C CA . LEU A 1 311 ? -11.244 14.301 0.794 1.00 95.12 311 LEU A CA 1
ATOM 2484 C C . LEU A 1 311 ? -11.763 15.323 1.819 1.00 95.12 311 LEU A C 1
ATOM 2486 O O . LEU A 1 311 ? -11.600 15.142 3.022 1.00 95.12 311 LEU A O 1
ATOM 2490 N N . GLU A 1 312 ? -12.428 16.386 1.361 1.00 94.69 312 GLU A N 1
ATOM 2491 C CA . GLU A 1 312 ? -13.017 17.411 2.233 1.00 94.69 312 GLU A CA 1
ATOM 2492 C C . GLU A 1 312 ? -14.113 16.833 3.137 1.00 94.69 312 GLU A C 1
ATOM 2494 O O . GLU A 1 312 ? -14.150 17.117 4.337 1.00 94.69 312 GLU A O 1
ATOM 2499 N N . ARG A 1 313 ? -14.986 15.979 2.586 1.00 93.12 313 ARG A N 1
ATOM 2500 C CA . ARG A 1 313 ? -15.991 15.231 3.352 1.00 93.12 313 ARG A CA 1
ATOM 2501 C C . ARG A 1 313 ? -15.334 14.324 4.371 1.00 93.12 313 ARG A C 1
ATOM 2503 O O . ARG A 1 313 ? -15.819 14.274 5.498 1.00 93.12 313 ARG A O 1
ATOM 2510 N N . ALA A 1 314 ? -14.249 13.646 4.003 1.00 93.88 314 ALA A N 1
ATOM 2511 C CA . ALA A 1 314 ? -13.539 12.772 4.915 1.00 93.88 314 ALA A CA 1
ATOM 2512 C C . ALA A 1 314 ? -13.046 13.553 6.132 1.00 93.88 314 ALA A C 1
ATOM 2514 O O . ALA A 1 314 ? -13.302 13.143 7.260 1.00 93.88 314 ALA A O 1
ATOM 2515 N N . VAL A 1 315 ? -12.471 14.740 5.923 1.00 93.06 315 VAL A N 1
ATOM 2516 C CA . VAL A 1 315 ? -12.078 15.599 7.041 1.00 93.06 315 VAL A CA 1
ATOM 2517 C C . VAL A 1 315 ? -13.292 16.050 7.855 1.00 93.06 315 VAL A C 1
ATOM 2519 O O . VAL A 1 315 ? -13.341 15.820 9.058 1.00 93.06 315 VAL A O 1
ATOM 2522 N N . ASN A 1 316 ? -14.311 16.630 7.218 1.00 90.12 316 ASN A N 1
ATOM 2523 C CA . ASN A 1 316 ? -15.471 17.191 7.922 1.00 90.12 316 ASN A CA 1
ATOM 2524 C C . ASN A 1 316 ? -16.251 16.140 8.730 1.00 90.12 316 ASN A C 1
ATOM 2526 O O . ASN A 1 316 ? -16.754 16.427 9.816 1.00 90.12 316 ASN A O 1
ATOM 2530 N N . GLN A 1 317 ? -16.350 14.917 8.207 1.00 89.31 317 GLN A N 1
ATOM 2531 C CA . GLN A 1 317 ? -17.059 13.808 8.844 1.00 89.31 317 GLN A CA 1
ATOM 2532 C C . GLN A 1 317 ? -16.181 13.003 9.804 1.00 89.31 317 GLN A C 1
ATOM 2534 O O . GLN A 1 317 ? -16.702 12.104 10.467 1.00 89.31 317 GLN A O 1
ATOM 2539 N N . ARG A 1 318 ? -14.889 13.350 9.932 1.00 91.56 318 ARG A N 1
ATOM 2540 C CA . ARG A 1 318 ? -13.901 12.608 10.729 1.00 91.56 318 ARG A CA 1
ATOM 2541 C C . ARG A 1 318 ? -13.695 11.182 10.237 1.00 91.56 318 ARG A C 1
ATOM 2543 O O . ARG A 1 318 ? -13.511 10.262 11.020 1.00 91.56 318 ARG A O 1
ATOM 2550 N N . HIS A 1 319 ? -13.755 10.988 8.933 1.00 93.50 319 HIS A N 1
ATOM 2551 C CA . HIS A 1 319 ? -13.405 9.749 8.253 1.00 93.50 319 HIS A CA 1
ATOM 2552 C C . HIS A 1 319 ? -11.919 9.758 7.876 1.00 93.50 319 HIS A C 1
ATOM 2554 O O . HIS A 1 319 ? -11.225 10.761 8.044 1.00 93.50 319 HIS A O 1
ATOM 2560 N N . TYR A 1 320 ? -11.425 8.635 7.368 1.00 94.06 320 TYR A N 1
ATOM 2561 C CA . TYR A 1 320 ? -10.040 8.506 6.924 1.00 94.06 320 TYR A CA 1
ATOM 2562 C C . TYR A 1 320 ? -9.981 7.934 5.513 1.00 94.06 320 TYR A C 1
ATOM 2564 O O . TYR A 1 320 ? -10.968 7.415 4.983 1.00 94.06 320 TYR A O 1
ATOM 2572 N N . ILE A 1 321 ? -8.814 8.059 4.896 1.00 94.81 321 ILE A N 1
ATOM 2573 C CA . ILE A 1 321 ? -8.578 7.626 3.525 1.00 94.81 321 ILE A CA 1
ATOM 2574 C C . ILE A 1 321 ? -7.562 6.508 3.532 1.00 94.81 321 ILE A C 1
ATOM 2576 O O . ILE A 1 321 ? -6.547 6.613 4.214 1.00 94.81 321 ILE A O 1
ATOM 2580 N N . VAL A 1 322 ? -7.816 5.469 2.745 1.00 92.69 322 VAL A N 1
ATOM 2581 C CA . VAL A 1 322 ? -6.830 4.435 2.460 1.00 92.69 322 VAL A CA 1
ATOM 2582 C C . VAL A 1 322 ? -6.296 4.620 1.053 1.00 92.69 322 VAL A C 1
ATOM 2584 O O . VAL A 1 322 ? -7.061 4.612 0.082 1.00 92.69 322 VAL A O 1
ATOM 2587 N N . ILE A 1 323 ? -4.976 4.755 0.951 1.00 91.81 323 ILE A N 1
ATOM 2588 C CA . ILE A 1 323 ? -4.273 4.880 -0.325 1.00 91.81 323 ILE A CA 1
ATOM 2589 C C . ILE A 1 323 ? -3.141 3.854 -0.414 1.00 91.81 323 ILE A C 1
ATOM 2591 O O . ILE A 1 323 ? -2.449 3.615 0.580 1.00 91.81 323 ILE A O 1
ATOM 2595 N N . PRO A 1 324 ? -2.910 3.248 -1.586 1.00 88.38 324 PRO A N 1
ATOM 2596 C CA . PRO A 1 324 ? -1.657 2.564 -1.835 1.00 88.38 324 PRO A CA 1
ATOM 2597 C C . PRO A 1 324 ? -0.546 3.593 -2.140 1.00 88.38 324 PRO A C 1
ATOM 2599 O O . PRO A 1 324 ? -0.841 4.683 -2.650 1.00 88.38 324 PRO A O 1
ATOM 2602 N N . PRO A 1 325 ? 0.739 3.263 -1.904 1.00 85.19 325 PRO A N 1
ATOM 2603 C CA . PRO A 1 325 ? 1.862 4.159 -2.181 1.00 85.19 325 PRO A CA 1
ATOM 2604 C C . PRO A 1 325 ? 1.871 4.633 -3.638 1.00 85.19 325 PRO A C 1
ATOM 2606 O O . PRO A 1 325 ? 2.035 5.822 -3.909 1.00 85.19 325 PRO A O 1
ATOM 2609 N N . ALA A 1 326 ? 1.585 3.719 -4.573 1.00 81.31 326 ALA A N 1
ATOM 2610 C CA . ALA A 1 326 ? 1.546 4.007 -6.003 1.00 81.31 326 ALA A CA 1
ATOM 2611 C C . ALA A 1 326 ? 0.574 5.147 -6.347 1.00 81.31 326 ALA A C 1
ATOM 2613 O O . ALA A 1 326 ? 0.949 6.060 -7.072 1.00 81.31 326 ALA A O 1
ATOM 2614 N N . THR A 1 327 ? -0.630 5.158 -5.763 1.00 86.62 327 THR A N 1
ATOM 2615 C CA . THR A 1 327 ? -1.638 6.210 -5.990 1.00 86.62 327 THR A CA 1
ATOM 2616 C C . THR A 1 327 ? -1.144 7.585 -5.548 1.00 86.62 327 THR A C 1
ATOM 2618 O O . THR A 1 327 ? -1.296 8.554 -6.293 1.00 86.62 327 THR A O 1
ATOM 2621 N N . ALA A 1 328 ? -0.540 7.684 -4.356 1.00 84.38 328 ALA A N 1
ATOM 2622 C CA . ALA A 1 328 ? -0.016 8.950 -3.838 1.00 84.38 328 ALA A CA 1
ATOM 2623 C C . ALA A 1 328 ? 1.024 9.542 -4.798 1.00 84.38 328 ALA A C 1
ATOM 2625 O O . ALA A 1 328 ? 0.948 10.715 -5.175 1.00 84.38 328 ALA A O 1
ATOM 2626 N N . HIS A 1 329 ? 1.946 8.692 -5.254 1.00 84.19 329 HIS A N 1
ATOM 2627 C CA . HIS A 1 329 ? 2.938 9.070 -6.243 1.00 84.19 329 HIS A CA 1
ATOM 2628 C C . HIS A 1 329 ? 2.288 9.433 -7.580 1.00 84.19 329 HIS A C 1
ATOM 2630 O O . HIS A 1 329 ? 2.605 10.478 -8.138 1.00 84.19 329 HIS A O 1
ATOM 2636 N N . THR A 1 330 ? 1.359 8.639 -8.112 1.00 85.31 330 THR A N 1
ATOM 2637 C CA . THR A 1 330 ? 0.725 8.913 -9.411 1.00 85.31 330 THR A CA 1
ATOM 2638 C C . THR A 1 330 ? 0.048 10.285 -9.447 1.00 85.31 330 THR A C 1
ATOM 2640 O O . THR A 1 330 ? 0.264 11.025 -10.403 1.00 85.31 330 THR A O 1
ATOM 2643 N N . VAL A 1 331 ? -0.688 10.679 -8.401 1.00 88.69 331 VAL A N 1
ATOM 2644 C CA . VAL A 1 331 ? -1.328 12.010 -8.335 1.00 88.69 331 VAL A CA 1
ATOM 2645 C C . VAL A 1 331 ? -0.290 13.136 -8.389 1.00 88.69 331 VAL A C 1
ATOM 2647 O O . VAL A 1 331 ? -0.452 14.093 -9.150 1.00 88.69 331 VAL A O 1
ATOM 2650 N N . GLN A 1 332 ? 0.801 13.019 -7.624 1.00 89.25 332 GLN A N 1
ATOM 2651 C CA . GLN A 1 332 ? 1.891 13.998 -7.654 1.00 89.25 332 GLN A CA 1
ATOM 2652 C C . GLN A 1 332 ? 2.571 14.055 -9.028 1.00 89.25 332 GLN A C 1
ATOM 2654 O O . GLN A 1 332 ? 2.884 15.138 -9.518 1.00 89.25 332 GLN A O 1
ATOM 2659 N N . ASN A 1 333 ? 2.788 12.908 -9.666 1.00 86.12 333 ASN A N 1
ATOM 2660 C CA . ASN A 1 333 ? 3.496 12.855 -10.940 1.00 86.12 333 ASN A CA 1
ATOM 2661 C C . ASN A 1 333 ? 2.668 13.376 -12.100 1.00 86.12 333 ASN A C 1
ATOM 2663 O O . ASN A 1 333 ? 3.215 14.090 -12.927 1.00 86.12 333 ASN A O 1
ATOM 2667 N N . ILE A 1 334 ? 1.360 13.125 -12.129 1.00 87.69 334 ILE A N 1
ATOM 2668 C CA . ILE A 1 334 ? 0.483 13.724 -13.144 1.00 87.69 334 ILE A CA 1
ATOM 2669 C C . ILE A 1 334 ? 0.510 15.250 -13.034 1.00 87.69 334 ILE A C 1
ATOM 2671 O O . ILE A 1 334 ? 0.559 15.946 -14.045 1.00 87.69 334 ILE A O 1
ATOM 2675 N N . PHE A 1 335 ? 0.542 15.789 -11.811 1.00 90.56 335 PHE A N 1
ATOM 2676 C CA . PHE A 1 335 ? 0.706 17.226 -11.611 1.00 90.56 335 PHE A CA 1
ATOM 2677 C C . PHE A 1 335 ? 2.030 17.743 -12.205 1.00 90.56 335 PHE A C 1
ATOM 2679 O O . PHE A 1 335 ? 2.030 18.765 -12.891 1.00 90.56 335 PHE A O 1
ATOM 2686 N N . VAL A 1 336 ? 3.144 17.032 -11.993 1.00 89.31 336 VAL A N 1
ATOM 2687 C CA . VAL A 1 336 ? 4.460 17.392 -12.556 1.00 89.31 336 VAL A CA 1
ATOM 2688 C C . VAL A 1 336 ? 4.498 17.234 -14.081 1.00 89.31 336 VAL A C 1
ATOM 2690 O O . VAL A 1 336 ? 5.001 18.126 -14.759 1.00 89.31 336 VAL A O 1
ATOM 2693 N N . GLU A 1 337 ? 3.942 16.150 -14.625 1.00 85.94 337 GLU A N 1
ATOM 2694 C CA . GLU A 1 337 ? 3.823 15.889 -16.066 1.00 85.94 337 GLU A CA 1
ATOM 2695 C C . GLU A 1 337 ? 3.070 17.027 -16.760 1.00 85.94 337 GLU A C 1
ATOM 2697 O O . GLU A 1 337 ? 3.599 17.648 -17.680 1.00 85.94 337 GLU A O 1
ATOM 2702 N N . LEU A 1 338 ? 1.879 17.381 -16.269 1.00 87.38 338 LEU A N 1
ATOM 2703 C CA . LEU A 1 338 ? 1.080 18.467 -16.842 1.00 87.38 338 LEU A CA 1
ATOM 2704 C C . LEU A 1 338 ? 1.771 19.829 -16.711 1.00 87.38 338 LEU A C 1
ATOM 2706 O O . LEU A 1 338 ? 1.671 20.660 -17.615 1.00 87.38 338 LEU A O 1
ATOM 2710 N N . LEU A 1 339 ? 2.495 20.065 -15.613 1.00 88.69 339 LEU A N 1
ATOM 2711 C CA . LEU A 1 339 ? 3.280 21.285 -15.438 1.00 88.69 339 LEU A CA 1
ATOM 2712 C C . LEU A 1 339 ? 4.428 21.366 -16.458 1.00 88.69 339 LEU A C 1
ATOM 2714 O O . LEU A 1 339 ? 4.647 22.424 -17.049 1.00 88.69 339 LEU A O 1
ATOM 2718 N N . HIS A 1 340 ? 5.128 20.252 -16.690 1.00 85.62 340 HIS A N 1
ATOM 2719 C CA . HIS A 1 340 ? 6.192 20.140 -17.687 1.00 85.62 340 HIS A CA 1
ATOM 2720 C C . HIS A 1 340 ? 5.649 20.343 -19.106 1.00 85.62 340 HIS A C 1
ATOM 2722 O O . HIS A 1 340 ? 6.179 21.160 -19.861 1.00 85.62 340 HIS A O 1
ATOM 2728 N N . GLU A 1 341 ? 4.541 19.681 -19.446 1.00 82.56 341 GLU A N 1
ATOM 2729 C CA . GLU A 1 341 ? 3.868 19.853 -20.732 1.00 82.56 341 GLU A CA 1
ATOM 2730 C C . GLU A 1 341 ? 3.469 21.312 -20.972 1.00 82.56 341 GLU A C 1
ATOM 2732 O O . GLU A 1 341 ? 3.745 21.848 -22.042 1.00 82.56 341 GLU A O 1
ATOM 2737 N N . LEU A 1 342 ? 2.871 21.989 -19.984 1.00 84.31 342 LEU A N 1
ATOM 2738 C CA . LEU A 1 342 ? 2.489 23.402 -20.101 1.00 84.31 342 LEU A CA 1
ATOM 2739 C C . LEU A 1 342 ? 3.698 24.338 -20.245 1.00 84.31 342 LEU A C 1
ATOM 2741 O O . LEU A 1 342 ? 3.603 25.349 -20.945 1.00 84.31 342 LEU A O 1
ATOM 2745 N N . ALA A 1 343 ? 4.827 24.018 -19.607 1.00 84.12 343 ALA A N 1
ATOM 2746 C CA . ALA A 1 343 ? 6.059 24.793 -19.730 1.00 84.12 343 ALA A CA 1
ATOM 2747 C C . ALA A 1 343 ? 6.675 24.674 -21.136 1.00 84.12 343 ALA A C 1
ATOM 2749 O O . ALA A 1 343 ? 7.078 25.686 -21.716 1.00 84.12 343 ALA A O 1
ATOM 2750 N N . HIS A 1 344 ? 6.694 23.466 -21.709 1.00 77.31 344 HIS A N 1
ATOM 2751 C CA . HIS A 1 344 ? 7.263 23.199 -23.037 1.00 77.31 344 HIS A CA 1
ATOM 2752 C C . HIS A 1 344 ? 6.285 23.414 -24.197 1.00 77.31 344 HIS A C 1
ATOM 2754 O O . HIS A 1 344 ? 6.713 23.522 -25.346 1.00 77.31 344 HIS A O 1
ATOM 2760 N N . PHE A 1 345 ? 4.991 23.597 -23.920 1.00 69.69 345 PHE A N 1
ATOM 2761 C CA . PHE A 1 345 ? 3.984 23.916 -24.936 1.00 69.69 345 PHE A CA 1
ATOM 2762 C C . PHE A 1 345 ? 4.310 25.193 -25.734 1.00 69.69 345 PHE A C 1
ATOM 2764 O O . PHE A 1 345 ? 3.927 25.318 -26.896 1.00 69.69 345 PHE A O 1
ATOM 2771 N N . LYS A 1 346 ? 5.056 26.134 -25.136 1.00 59.12 346 LYS A N 1
ATOM 2772 C CA . LYS A 1 346 ? 5.499 27.384 -25.781 1.00 59.12 346 LYS A CA 1
ATOM 2773 C C . LYS A 1 346 ? 6.594 27.198 -26.844 1.00 59.12 346 LYS A C 1
ATOM 2775 O O . LYS A 1 346 ? 6.902 28.157 -27.540 1.00 59.12 346 LYS A O 1
ATOM 2780 N N . GLN A 1 347 ? 7.200 26.013 -26.952 1.00 49.75 347 GLN A N 1
ATOM 2781 C CA . GLN A 1 347 ? 8.366 25.758 -27.810 1.00 49.75 347 GLN A CA 1
ATOM 2782 C C . GLN A 1 347 ? 8.085 24.848 -29.012 1.00 49.75 347 GLN A C 1
ATOM 2784 O O . GLN A 1 347 ? 9.018 24.552 -29.754 1.00 49.75 347 GLN A O 1
ATOM 2789 N N . ALA A 1 348 ? 6.837 24.423 -29.248 1.00 44.50 348 ALA A N 1
ATOM 2790 C CA . ALA A 1 348 ? 6.504 23.765 -30.510 1.00 44.50 348 ALA A CA 1
ATOM 2791 C C . ALA A 1 348 ? 6.727 24.778 -31.650 1.00 44.50 348 ALA A C 1
ATOM 2793 O O . ALA A 1 348 ? 6.039 25.804 -31.673 1.00 44.50 348 ALA A O 1
ATOM 2794 N N . PRO A 1 349 ? 7.704 24.560 -32.552 1.00 42.62 349 PRO A N 1
ATOM 2795 C CA . PRO A 1 349 ? 8.005 25.524 -33.588 1.00 42.62 349 PRO A CA 1
ATOM 2796 C C . PRO A 1 349 ? 6.794 25.625 -34.510 1.00 42.62 349 PRO A C 1
ATOM 2798 O O . PRO A 1 349 ? 6.437 24.666 -35.190 1.00 42.62 349 PRO A O 1
ATOM 2801 N N . SER A 1 350 ? 6.200 26.813 -34.559 1.00 44.91 350 SER A N 1
ATOM 2802 C CA . SER A 1 350 ? 5.436 27.300 -35.701 1.00 44.91 350 SER A CA 1
ATOM 2803 C C . SER A 1 350 ? 6.389 27.372 -36.898 1.00 44.91 350 SER A C 1
ATOM 2805 O O . SER A 1 350 ? 6.910 28.433 -37.243 1.00 44.91 350 SER A O 1
ATOM 2807 N N . LYS A 1 351 ? 6.753 26.225 -37.467 1.00 44.31 351 LYS A N 1
ATOM 2808 C CA . LYS A 1 351 ? 7.547 26.174 -38.687 1.00 44.31 351 LYS A CA 1
ATOM 2809 C C . LYS A 1 351 ? 6.701 25.577 -39.796 1.00 44.31 351 LYS A C 1
ATOM 2811 O O . LYS A 1 351 ? 6.474 24.376 -39.829 1.00 44.31 351 LYS A O 1
ATOM 2816 N N . ALA A 1 352 ? 6.374 26.486 -40.713 1.00 45.03 352 ALA A N 1
ATOM 2817 C CA . ALA A 1 352 ? 6.080 26.271 -42.120 1.00 45.03 352 ALA A CA 1
ATOM 2818 C C . ALA A 1 352 ? 4.702 25.699 -42.460 1.00 45.03 352 ALA A C 1
ATOM 2820 O O . ALA A 1 352 ? 4.608 24.566 -42.913 1.00 45.03 352 ALA A O 1
ATOM 2821 N N . LEU A 1 353 ? 3.674 26.546 -42.395 1.00 42.69 353 LEU A N 1
ATOM 2822 C CA . LEU A 1 353 ? 2.653 26.563 -43.439 1.00 42.69 353 LEU A CA 1
ATOM 2823 C C . LEU A 1 353 ? 2.444 28.012 -43.891 1.00 42.69 353 LEU A C 1
ATOM 2825 O O . LEU A 1 353 ? 2.398 28.945 -43.098 1.00 42.69 353 LEU A O 1
ATOM 2829 N N . SER A 1 354 ? 2.502 28.161 -45.203 1.00 42.38 354 SER A N 1
ATOM 2830 C CA . SER A 1 354 ? 2.413 29.370 -46.009 1.00 42.38 354 SER A CA 1
ATOM 2831 C C . SER A 1 354 ? 1.064 30.085 -45.880 1.00 42.38 354 SER A C 1
ATOM 2833 O O . SER A 1 354 ? 0.032 29.448 -45.709 1.00 42.38 354 SER A O 1
ATOM 2835 N N . GLU A 1 355 ? 1.109 31.406 -46.050 1.00 50.66 355 GLU A N 1
ATOM 2836 C CA . GLU A 1 355 ? 0.082 32.438 -45.828 1.00 50.66 355 GLU A CA 1
ATOM 2837 C C . GLU A 1 355 ? -1.228 32.354 -46.664 1.00 50.66 355 GLU A C 1
ATOM 2839 O O . GLU A 1 355 ? -1.795 33.393 -46.989 1.00 50.66 355 GLU A O 1
ATOM 2844 N N . GLU A 1 356 ? -1.771 31.181 -47.021 1.00 48.50 356 GLU A N 1
ATOM 2845 C CA . GLU A 1 356 ? -2.925 31.114 -47.954 1.00 48.50 356 GLU A CA 1
ATOM 2846 C C . GLU A 1 356 ? -4.142 30.249 -47.547 1.00 48.50 356 GLU A C 1
ATOM 2848 O O . GLU A 1 356 ? -4.983 29.954 -48.395 1.00 48.50 356 GLU A O 1
ATOM 2853 N N . GLN A 1 357 ? -4.351 29.899 -46.270 1.00 45.12 357 GLN A N 1
ATOM 2854 C CA . GLN A 1 357 ? -5.576 29.180 -45.843 1.00 45.12 357 GLN A CA 1
ATOM 2855 C C . GLN A 1 357 ? -6.297 29.842 -44.655 1.00 45.12 357 GLN A C 1
ATOM 2857 O O . GLN A 1 357 ? -6.385 29.312 -43.554 1.00 45.12 357 GLN A O 1
ATOM 2862 N N . SER A 1 358 ? -6.900 31.006 -44.906 1.00 49.38 358 SER A N 1
ATOM 2863 C CA . SER A 1 358 ? -7.559 31.885 -43.920 1.00 49.38 358 SER A CA 1
ATOM 2864 C C . SER A 1 358 ? -8.924 31.412 -43.371 1.00 49.38 358 SER A C 1
ATOM 2866 O O . SER A 1 358 ? -9.701 32.223 -42.867 1.00 49.38 358 SER A O 1
ATOM 2868 N N . GLY A 1 359 ? -9.237 30.112 -43.438 1.00 54.50 359 GLY A N 1
ATOM 2869 C CA . GLY A 1 359 ? -10.511 29.548 -42.959 1.00 54.50 359 GLY A CA 1
ATOM 2870 C C . GLY A 1 359 ? -10.384 28.467 -41.880 1.00 54.50 359 GLY A C 1
ATOM 2871 O O . GLY A 1 359 ? -11.180 28.455 -40.943 1.00 54.50 359 GLY A O 1
ATOM 2872 N N . GLU A 1 360 ? -9.385 27.585 -41.978 1.00 53.09 360 GLU A N 1
ATOM 2873 C CA . GLU A 1 360 ? -9.238 26.407 -41.098 1.00 53.09 360 GLU A CA 1
ATOM 2874 C C . GLU A 1 360 ? -8.339 26.671 -39.874 1.00 53.09 360 GLU A C 1
ATOM 2876 O O . GLU A 1 360 ? -8.547 26.077 -38.815 1.00 53.09 360 GLU A O 1
ATOM 2881 N N . GLU A 1 361 ? -7.436 27.657 -39.951 1.00 55.62 361 GLU A N 1
ATOM 2882 C CA . GLU A 1 361 ? -6.554 28.063 -38.840 1.00 55.62 361 GLU A CA 1
ATOM 2883 C C . GLU A 1 361 ? -7.325 28.555 -37.600 1.00 55.62 361 GLU A C 1
ATOM 2885 O O . GLU A 1 361 ? -6.834 28.462 -36.473 1.00 55.62 361 GLU A O 1
ATOM 2890 N N . SER A 1 362 ? -8.562 29.044 -37.769 1.00 66.06 362 SER A N 1
ATOM 2891 C CA . SER A 1 362 ? -9.364 29.529 -36.642 1.00 66.06 362 SER A CA 1
ATOM 2892 C C . SER A 1 362 ? -9.912 28.404 -35.759 1.00 66.06 362 SER A C 1
ATOM 2894 O O . SER A 1 362 ? -10.144 28.663 -34.580 1.00 66.06 362 SER A O 1
ATOM 2896 N N . GLU A 1 363 ? -10.147 27.200 -36.288 1.00 73.06 363 GLU A N 1
ATOM 2897 C CA . GLU A 1 363 ? -10.675 26.072 -35.504 1.00 73.06 363 GLU A CA 1
ATOM 2898 C C . GLU A 1 363 ? -9.555 25.276 -34.824 1.00 73.06 363 GLU A C 1
ATOM 2900 O O . GLU A 1 363 ? -9.689 24.933 -33.651 1.00 73.06 363 GLU A O 1
ATOM 2905 N N . GLU A 1 364 ? -8.407 25.065 -35.481 1.00 74.62 364 GLU A N 1
ATOM 2906 C CA . GLU A 1 364 ? -7.243 24.444 -34.827 1.00 74.62 364 GLU A CA 1
ATOM 2907 C C . GLU A 1 364 ? -6.718 25.288 -33.660 1.00 74.62 364 GLU A C 1
ATOM 2909 O O . GLU A 1 364 ? -6.436 24.749 -32.587 1.00 74.62 364 GLU A O 1
ATOM 2914 N N . GLU A 1 365 ? -6.637 26.612 -33.819 1.00 77.44 365 GLU A N 1
ATOM 2915 C CA . GLU A 1 365 ? -6.193 27.496 -32.739 1.00 77.44 365 GLU A CA 1
ATOM 2916 C C . GLU A 1 365 ? -7.214 27.537 -31.587 1.00 77.44 365 GLU A C 1
ATOM 2918 O O . GLU A 1 365 ? -6.823 27.532 -30.417 1.00 77.44 365 GLU A O 1
ATOM 2923 N N . LYS A 1 366 ? -8.524 27.482 -31.878 1.00 79.81 366 LYS A N 1
ATOM 2924 C CA . LYS A 1 366 ? -9.565 27.331 -30.842 1.00 79.81 366 LYS A CA 1
ATOM 2925 C C . LYS A 1 366 ? -9.422 26.012 -30.088 1.00 79.81 366 LYS A C 1
ATOM 2927 O O . LYS A 1 366 ? -9.346 26.040 -28.863 1.00 79.81 366 LYS A O 1
ATOM 2932 N N . LEU A 1 367 ? -9.306 24.884 -30.792 1.00 80.94 367 LEU A N 1
ATOM 2933 C CA . LEU A 1 367 ? -9.095 23.563 -30.186 1.00 80.94 367 LEU A CA 1
ATOM 2934 C C . LEU A 1 367 ? -7.819 23.533 -29.336 1.00 80.94 367 LEU A C 1
ATOM 2936 O O . LEU A 1 367 ? -7.781 22.935 -28.258 1.00 80.94 367 LEU A O 1
ATOM 2940 N N . ARG A 1 368 ? -6.769 24.228 -29.781 1.00 80.19 368 ARG A N 1
ATOM 2941 C CA . ARG A 1 368 ? -5.511 24.372 -29.046 1.00 80.19 368 ARG A CA 1
ATOM 2942 C C . ARG A 1 368 ? -5.681 25.185 -27.761 1.00 80.19 368 ARG A C 1
ATOM 2944 O O . ARG A 1 368 ? -5.155 24.792 -26.715 1.00 80.19 368 ARG A O 1
ATOM 2951 N N . ILE A 1 369 ? -6.416 26.296 -27.820 1.00 82.00 369 ILE A N 1
ATOM 2952 C CA . ILE A 1 369 ? -6.750 27.127 -26.655 1.00 82.00 369 ILE A CA 1
ATOM 2953 C C . ILE A 1 369 ? -7.624 26.344 -25.669 1.00 82.00 369 ILE A C 1
ATOM 2955 O O . ILE A 1 369 ? -7.343 26.367 -24.469 1.00 82.00 369 ILE A O 1
ATOM 2959 N N . GLU A 1 370 ? -8.625 25.609 -26.149 1.00 85.25 370 GLU A N 1
ATOM 2960 C CA . GLU A 1 370 ? -9.490 24.761 -25.322 1.00 85.25 370 GLU A CA 1
ATOM 2961 C C . GLU A 1 370 ? -8.695 23.644 -24.636 1.00 85.25 370 GLU A C 1
ATOM 2963 O O . GLU A 1 370 ? -8.823 23.444 -23.427 1.00 85.25 370 GLU A O 1
ATOM 2968 N N . ALA A 1 371 ? -7.789 22.975 -25.355 1.00 83.88 371 ALA A N 1
ATOM 2969 C CA . ALA A 1 371 ? -6.909 21.961 -24.777 1.00 83.88 371 ALA A CA 1
ATOM 2970 C C . ALA A 1 371 ? -5.990 22.543 -23.688 1.00 83.88 371 ALA A C 1
ATOM 2972 O O . ALA A 1 371 ? -5.759 21.910 -22.653 1.00 83.88 371 ALA A O 1
ATOM 2973 N N . LEU A 1 372 ? -5.478 23.762 -23.884 1.00 84.06 372 LEU A N 1
ATOM 2974 C CA . LEU A 1 372 ? -4.686 24.471 -22.878 1.00 84.06 372 LEU A CA 1
ATOM 2975 C C . LEU A 1 372 ? -5.504 24.854 -21.644 1.00 84.06 372 LEU A C 1
ATOM 2977 O O . LEU A 1 372 ? -5.016 24.708 -20.521 1.00 84.06 372 LEU A O 1
ATOM 2981 N N . GLN A 1 373 ? -6.721 25.361 -21.841 1.00 86.81 373 GLN A N 1
ATOM 2982 C CA . GLN A 1 373 ? -7.633 25.704 -20.752 1.00 86.81 373 GLN A CA 1
ATOM 2983 C C . GLN A 1 373 ? -7.995 24.459 -19.944 1.00 86.81 373 GLN A C 1
ATOM 2985 O O . GLN A 1 373 ? -7.805 24.450 -18.730 1.00 86.81 373 GLN A O 1
ATOM 2990 N N . HIS A 1 374 ? -8.367 23.371 -20.621 1.00 88.25 374 HIS A N 1
ATOM 2991 C CA . HIS A 1 374 ? -8.653 22.091 -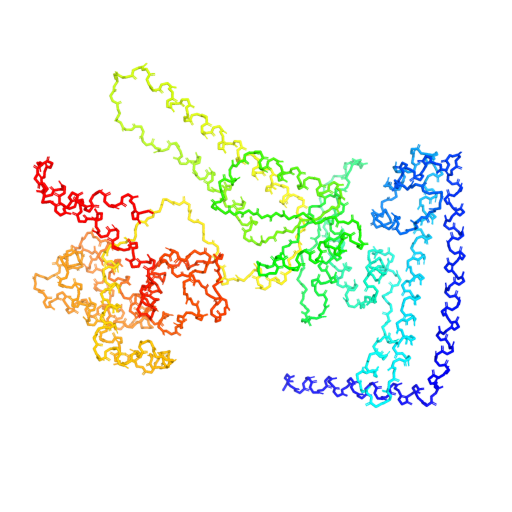19.984 1.00 88.25 374 HIS A CA 1
ATOM 2992 C C . HIS A 1 374 ? -7.477 21.601 -19.124 1.00 88.25 374 HIS A C 1
ATOM 2994 O O . HIS A 1 374 ? -7.654 21.278 -17.951 1.00 88.25 374 HIS A O 1
ATOM 3000 N N . ARG A 1 375 ? -6.243 21.620 -19.651 1.00 88.25 375 ARG A N 1
ATOM 3001 C CA . ARG A 1 375 ? -5.042 21.229 -18.886 1.00 88.25 375 ARG A CA 1
ATOM 3002 C C . ARG A 1 375 ? -4.800 22.113 -17.663 1.00 88.25 375 ARG A C 1
ATOM 3004 O O . ARG A 1 375 ? -4.389 21.607 -16.620 1.00 88.25 375 ARG A O 1
ATOM 3011 N N . ARG A 1 376 ? -5.039 23.424 -17.775 1.00 89.69 376 ARG A N 1
ATOM 3012 C CA . ARG A 1 376 ? -4.933 24.353 -16.638 1.00 89.69 376 ARG A CA 1
ATOM 3013 C C . ARG A 1 376 ? -5.957 24.026 -15.558 1.00 89.69 376 ARG A C 1
ATOM 3015 O O . ARG A 1 376 ? -5.583 23.986 -14.389 1.00 89.69 376 ARG A O 1
ATOM 3022 N N . ASP A 1 377 ? -7.198 23.746 -15.937 1.00 92.12 377 ASP A N 1
ATOM 3023 C CA . ASP A 1 377 ? -8.259 23.395 -14.992 1.00 92.12 377 ASP A CA 1
ATOM 3024 C C . ASP A 1 377 ? -7.947 22.088 -14.254 1.00 92.12 377 ASP A C 1
ATOM 3026 O O . ASP A 1 377 ? -8.044 22.028 -13.026 1.00 92.12 377 ASP A O 1
ATOM 3030 N N . VAL A 1 378 ? -7.474 21.067 -14.977 1.00 93.06 378 VAL A N 1
ATOM 3031 C CA . VAL A 1 378 ? -6.990 19.807 -14.388 1.00 93.06 378 VAL A CA 1
ATOM 3032 C C . VAL A 1 378 ? -5.866 20.071 -13.382 1.00 93.06 378 VAL A C 1
ATOM 3034 O O . VAL A 1 378 ? -5.886 19.545 -12.267 1.00 93.06 378 VAL A O 1
ATOM 3037 N N . LEU A 1 379 ? -4.905 20.930 -13.735 1.00 93.69 379 LEU A N 1
ATOM 3038 C CA . LEU A 1 379 ? -3.783 21.279 -12.866 1.00 93.69 379 LEU A CA 1
ATOM 3039 C C . LEU A 1 379 ? -4.231 22.028 -11.601 1.00 93.69 379 LEU A C 1
ATOM 3041 O O . LEU A 1 379 ? -3.683 21.778 -10.527 1.00 93.69 379 LEU A O 1
ATOM 3045 N N . ILE A 1 380 ? -5.237 22.903 -11.694 1.00 94.12 380 ILE A N 1
ATOM 3046 C CA . ILE A 1 380 ? -5.824 23.604 -10.539 1.00 94.12 380 ILE A CA 1
ATOM 3047 C C . ILE A 1 380 ? -6.480 22.611 -9.571 1.00 94.12 380 ILE A C 1
ATOM 3049 O O . ILE A 1 380 ? -6.285 22.714 -8.353 1.00 94.12 380 ILE A O 1
ATOM 3053 N N . GLU A 1 381 ? -7.232 21.635 -10.082 1.00 94.31 381 GLU A N 1
ATOM 3054 C CA . GLU A 1 381 ? -7.876 20.620 -9.240 1.00 94.31 381 GLU A CA 1
ATOM 3055 C C . GLU A 1 381 ? -6.840 19.694 -8.581 1.00 94.31 381 GLU A C 1
ATOM 3057 O O . GLU A 1 381 ? -6.895 19.474 -7.367 1.00 94.31 381 GLU A O 1
ATOM 3062 N N . LEU A 1 382 ? -5.829 19.236 -9.330 1.00 94.31 382 LEU A N 1
ATOM 3063 C CA . LEU A 1 382 ? -4.711 18.455 -8.782 1.00 94.31 382 LEU A CA 1
ATOM 3064 C C . LEU A 1 382 ? -3.927 19.236 -7.720 1.00 94.31 382 LEU A C 1
ATOM 3066 O O . LEU A 1 382 ? -3.642 18.704 -6.646 1.00 94.31 382 LEU A O 1
ATOM 3070 N N . ALA A 1 383 ? -3.622 20.512 -7.973 1.00 95.12 383 ALA A N 1
ATOM 3071 C CA . ALA A 1 383 ? -2.952 21.378 -7.005 1.00 95.12 383 ALA A CA 1
ATOM 3072 C C . ALA A 1 383 ? -3.769 21.524 -5.716 1.00 95.12 383 ALA A C 1
ATOM 3074 O O . ALA A 1 383 ? -3.202 21.554 -4.624 1.00 95.12 383 ALA A O 1
ATOM 3075 N N . SER A 1 384 ? -5.096 21.603 -5.834 1.00 95.06 384 SER A N 1
ATOM 3076 C CA . SER A 1 384 ? -6.005 21.697 -4.689 1.00 95.06 384 SER A CA 1
ATOM 3077 C C . SER A 1 384 ? -5.996 20.413 -3.855 1.00 95.06 384 SER A C 1
ATOM 3079 O O . SER A 1 384 ? -5.906 20.486 -2.629 1.00 95.06 384 SER A O 1
ATOM 3081 N N . ILE A 1 385 ? -6.001 19.244 -4.504 1.00 95.00 385 ILE A N 1
ATOM 3082 C CA . ILE A 1 385 ? -5.845 17.940 -3.841 1.00 95.00 385 ILE A CA 1
ATOM 3083 C C . ILE A 1 385 ? -4.493 17.856 -3.117 1.00 95.00 385 ILE A C 1
ATOM 3085 O O . ILE A 1 385 ? -4.450 17.595 -1.915 1.00 95.00 385 ILE A O 1
ATOM 3089 N N . LEU A 1 386 ? -3.385 18.134 -3.811 1.00 94.88 386 LEU A N 1
ATOM 3090 C CA . LEU A 1 386 ? -2.036 18.074 -3.233 1.00 94.88 386 LEU A CA 1
ATOM 3091 C C . LEU A 1 386 ? -1.849 19.076 -2.088 1.00 94.88 386 LEU A C 1
ATOM 3093 O O . LEU A 1 386 ? -1.184 18.776 -1.095 1.00 94.88 386 LEU A O 1
ATOM 3097 N N . ARG A 1 387 ? -2.466 20.259 -2.184 1.00 95.25 387 ARG A N 1
ATOM 3098 C CA . ARG A 1 387 ? -2.472 21.251 -1.104 1.00 95.25 387 ARG A CA 1
ATOM 3099 C C . ARG A 1 387 ? -3.170 20.713 0.140 1.00 95.25 387 ARG A C 1
ATOM 3101 O O . ARG A 1 387 ? -2.666 20.943 1.236 1.00 95.25 387 ARG A O 1
ATOM 3108 N N . LEU A 1 388 ? -4.272 19.978 -0.014 1.00 94.19 388 LEU A N 1
ATOM 3109 C CA . LEU A 1 388 ? -4.968 19.359 1.111 1.00 94.19 388 LEU A CA 1
ATOM 3110 C C . LEU A 1 388 ? -4.079 18.328 1.822 1.00 94.19 388 LEU A C 1
ATOM 3112 O O . LEU A 1 388 ? -3.950 18.389 3.044 1.00 94.19 388 LEU A O 1
ATOM 3116 N N . PHE A 1 389 ? -3.402 17.454 1.067 1.00 93.69 389 PHE A N 1
ATOM 3117 C CA . PHE A 1 389 ? -2.412 16.524 1.625 1.00 93.69 389 PHE A CA 1
ATOM 3118 C C . PHE A 1 389 ? -1.276 17.261 2.344 1.00 93.69 389 PHE A C 1
ATOM 3120 O O . PHE A 1 389 ? -0.923 16.899 3.459 1.00 93.69 389 PHE A O 1
ATOM 3127 N N . ARG A 1 390 ? -0.731 18.331 1.753 1.00 92.56 390 ARG A N 1
ATOM 3128 C CA . ARG A 1 390 ? 0.378 19.091 2.351 1.00 92.56 390 ARG A CA 1
ATOM 3129 C C . ARG A 1 390 ? -0.013 19.842 3.625 1.00 92.56 390 ARG A C 1
ATOM 3131 O O . ARG A 1 390 ? 0.793 19.935 4.539 1.00 92.56 390 ARG A O 1
ATOM 3138 N N . GLN A 1 391 ? -1.193 20.458 3.649 1.00 91.56 391 GLN A N 1
ATOM 3139 C CA . GLN A 1 391 ? -1.597 21.356 4.736 1.00 91.56 391 GLN A CA 1
ATOM 3140 C C . GLN A 1 391 ? -2.303 20.636 5.881 1.00 91.56 391 GLN A C 1
ATOM 3142 O O . GLN A 1 391 ? -2.254 21.110 7.011 1.00 91.56 391 GLN A O 1
ATOM 3147 N N . ARG A 1 392 ? -3.012 19.544 5.577 1.00 93.06 392 ARG A N 1
ATOM 3148 C CA . ARG A 1 392 ? -3.879 18.847 6.534 1.00 93.06 392 ARG A CA 1
ATOM 3149 C C . ARG A 1 392 ? -3.559 17.358 6.639 1.00 93.06 392 ARG A C 1
ATOM 3151 O O . ARG A 1 392 ? -4.130 16.702 7.498 1.00 93.06 392 ARG A O 1
ATOM 3158 N N . GLY A 1 393 ? -2.704 16.801 5.782 1.00 93.31 393 GLY A N 1
ATOM 3159 C CA . GLY A 1 393 ? -2.400 15.371 5.767 1.00 93.31 393 GLY A CA 1
ATOM 3160 C C . GLY A 1 393 ? -1.739 14.893 7.055 1.00 93.31 393 GLY A C 1
ATOM 3161 O O . GLY A 1 393 ? -0.717 15.422 7.473 1.00 93.31 393 GLY A O 1
ATOM 3162 N N . SER A 1 394 ? -2.304 13.843 7.644 1.00 93.06 394 SER A N 1
ATOM 3163 C CA . SER A 1 394 ? -1.730 13.107 8.765 1.00 93.06 394 SER A CA 1
ATOM 3164 C C . SER A 1 394 ? -1.589 11.643 8.365 1.00 93.06 394 SER A C 1
ATOM 3166 O O . SER A 1 394 ? -2.547 10.870 8.401 1.00 93.06 394 SER A O 1
ATOM 3168 N N . GLY A 1 395 ? -0.382 11.286 7.922 1.00 92.06 395 GLY A N 1
ATOM 3169 C CA . GLY A 1 395 ? -0.065 9.954 7.414 1.00 92.06 395 GLY A CA 1
ATOM 3170 C C . GLY A 1 395 ? 0.110 8.910 8.520 1.00 92.06 395 GLY A C 1
ATOM 3171 O O . GLY A 1 395 ? 0.683 9.189 9.579 1.00 92.06 395 GLY A O 1
ATOM 3172 N N . VAL A 1 396 ? -0.361 7.696 8.259 1.00 92.06 396 VAL A N 1
ATOM 3173 C CA . VAL A 1 396 ? -0.054 6.463 8.991 1.00 92.06 396 VAL A CA 1
ATOM 3174 C C . VAL A 1 396 ? 0.413 5.455 7.952 1.00 92.06 396 VAL A C 1
ATOM 3176 O O . VAL A 1 396 ? -0.352 5.101 7.061 1.00 92.06 396 VAL A O 1
ATOM 3179 N N . PHE A 1 397 ? 1.664 5.018 8.043 1.00 91.56 397 PHE A N 1
ATOM 3180 C CA . PHE A 1 397 ? 2.258 4.089 7.085 1.00 91.56 397 PHE A CA 1
ATOM 3181 C C . PHE A 1 397 ? 2.339 2.705 7.720 1.00 91.56 397 PHE A C 1
ATOM 3183 O O . PHE A 1 397 ? 3.068 2.518 8.695 1.00 91.56 397 PHE A O 1
ATOM 3190 N N . ASP A 1 398 ? 1.570 1.756 7.189 1.00 89.56 398 ASP A N 1
ATOM 3191 C CA . ASP A 1 398 ? 1.658 0.354 7.594 1.00 89.56 398 ASP A CA 1
ATOM 3192 C C . ASP A 1 398 ? 2.818 -0.338 6.866 1.00 89.56 398 ASP A C 1
ATOM 3194 O O . ASP A 1 398 ? 3.091 -0.031 5.704 1.00 89.56 398 ASP A O 1
ATOM 3198 N N . GLU A 1 399 ? 3.506 -1.244 7.569 1.00 87.50 399 GLU A N 1
ATOM 3199 C CA . GLU A 1 399 ? 4.747 -1.909 7.126 1.00 87.50 399 GLU A CA 1
ATOM 3200 C C . GLU A 1 399 ? 5.678 -0.933 6.371 1.00 87.50 399 GLU A C 1
ATOM 3202 O O . GLU A 1 399 ? 5.883 -0.999 5.153 1.00 87.50 399 GLU A O 1
ATOM 3207 N N . ILE A 1 400 ? 6.177 0.064 7.116 1.00 88.12 400 ILE A N 1
ATOM 3208 C CA . ILE A 1 400 ? 6.977 1.183 6.591 1.00 88.12 400 ILE A CA 1
ATOM 3209 C C . ILE A 1 400 ? 8.230 0.718 5.835 1.00 88.12 400 ILE A C 1
ATOM 3211 O O . ILE A 1 400 ? 8.660 1.386 4.903 1.00 88.12 400 ILE A O 1
ATOM 3215 N N . ASP A 1 401 ? 8.788 -0.433 6.204 1.00 85.38 401 ASP A N 1
ATOM 3216 C CA . ASP A 1 401 ? 9.929 -1.076 5.553 1.00 85.38 401 ASP A CA 1
ATOM 3217 C C . ASP A 1 401 ? 9.618 -1.536 4.124 1.00 85.38 401 ASP A C 1
ATOM 3219 O O . ASP A 1 401 ? 10.492 -1.485 3.263 1.00 85.38 401 ASP A O 1
ATOM 3223 N N . VAL A 1 402 ? 8.372 -1.934 3.859 1.00 83.44 402 VAL A N 1
ATOM 3224 C CA . VAL A 1 402 ? 7.892 -2.272 2.513 1.00 83.44 402 VAL A CA 1
ATOM 3225 C C . VAL A 1 402 ? 7.469 -1.014 1.762 1.00 83.44 402 VAL A C 1
ATOM 3227 O O . VAL A 1 402 ? 7.756 -0.866 0.577 1.00 83.44 402 VAL A O 1
ATOM 3230 N N . THR A 1 403 ? 6.777 -0.099 2.445 1.00 82.50 403 THR A N 1
ATOM 3231 C CA . THR A 1 403 ? 6.240 1.120 1.825 1.00 82.50 403 THR A CA 1
ATOM 3232 C C . THR A 1 403 ? 7.339 2.105 1.409 1.00 82.50 403 THR A C 1
ATOM 3234 O O . THR A 1 403 ? 7.211 2.755 0.376 1.00 82.50 403 THR A O 1
ATOM 3237 N N . PHE A 1 404 ? 8.423 2.198 2.182 1.00 82.06 404 PHE A N 1
ATOM 3238 C CA . PHE A 1 404 ? 9.599 3.024 1.890 1.00 82.06 404 PHE A CA 1
ATOM 3239 C C . PHE A 1 404 ? 10.818 2.163 1.544 1.00 82.06 404 PHE A C 1
ATOM 3241 O O . PHE A 1 404 ? 11.928 2.472 1.977 1.00 82.06 404 PHE A O 1
ATOM 3248 N N . ASP A 1 405 ? 10.636 1.074 0.790 1.00 80.94 405 ASP A N 1
ATOM 3249 C CA . ASP A 1 405 ? 11.768 0.253 0.360 1.00 80.94 405 ASP A CA 1
ATOM 3250 C C . ASP A 1 405 ? 12.698 1.089 -0.545 1.00 80.94 405 ASP A C 1
ATOM 3252 O O . ASP A 1 405 ? 12.320 1.411 -1.677 1.00 80.94 405 ASP A O 1
ATOM 3256 N N . PRO A 1 406 ? 13.930 1.419 -0.107 1.00 76.75 406 PRO A N 1
ATOM 3257 C CA . PRO A 1 406 ? 14.855 2.230 -0.896 1.00 76.75 406 PRO A CA 1
ATOM 3258 C C . PRO A 1 406 ? 15.319 1.525 -2.179 1.00 76.75 406 PRO A C 1
ATOM 3260 O O . PRO A 1 406 ? 15.955 2.150 -3.025 1.00 76.75 406 PRO A O 1
ATOM 3263 N N . LYS A 1 407 ? 15.046 0.221 -2.328 1.00 70.81 407 LYS A N 1
ATOM 3264 C CA . LYS A 1 407 ? 15.314 -0.539 -3.555 1.00 70.81 407 LYS A CA 1
ATOM 3265 C C . LYS A 1 407 ? 14.207 -0.386 -4.590 1.00 70.81 407 LYS A C 1
ATOM 3267 O O . LYS A 1 407 ? 14.424 -0.727 -5.753 1.00 70.81 407 LYS A O 1
ATOM 3272 N N . THR A 1 408 ? 13.028 0.074 -4.180 1.00 70.25 408 THR A N 1
ATOM 3273 C CA . THR A 1 408 ? 11.950 0.388 -5.111 1.00 70.25 408 THR A CA 1
ATOM 3274 C C . THR A 1 408 ? 12.169 1.789 -5.658 1.00 70.25 408 THR A C 1
ATOM 3276 O O . THR A 1 408 ? 12.199 2.773 -4.926 1.00 70.25 408 THR A O 1
ATOM 3279 N N . GLU A 1 409 ? 12.364 1.873 -6.969 1.00 71.06 409 GLU A N 1
ATOM 3280 C CA . GLU A 1 409 ? 12.481 3.144 -7.666 1.00 71.06 409 GLU A CA 1
ATOM 3281 C C . GLU A 1 409 ? 11.204 3.387 -8.460 1.00 71.06 409 GLU A C 1
ATOM 3283 O O . GLU A 1 409 ? 10.830 2.611 -9.346 1.00 71.06 409 GLU A O 1
ATOM 3288 N N . HIS A 1 410 ? 10.533 4.490 -8.156 1.00 67.50 410 HIS A N 1
ATOM 3289 C CA . HIS A 1 410 ? 9.405 4.931 -8.946 1.00 67.50 410 HIS A CA 1
ATOM 3290 C C . HIS A 1 410 ? 9.895 5.788 -10.118 1.00 67.50 410 HIS A C 1
ATOM 3292 O O . HIS A 1 410 ? 10.280 6.944 -9.952 1.00 67.50 410 HIS A O 1
ATOM 3298 N N . ASN A 1 411 ? 9.886 5.197 -11.312 1.00 68.56 411 ASN A N 1
ATOM 3299 C CA . ASN A 1 411 ? 10.344 5.840 -12.537 1.00 68.56 411 ASN A CA 1
ATOM 3300 C C . ASN A 1 411 ? 9.190 6.566 -13.244 1.00 68.56 411 ASN A C 1
ATOM 3302 O O . ASN A 1 411 ? 8.221 5.943 -13.683 1.00 68.56 411 ASN A O 1
ATOM 3306 N N . PHE A 1 412 ? 9.318 7.886 -13.394 1.00 69.25 412 PHE A N 1
ATOM 3307 C CA . PHE A 1 412 ? 8.316 8.744 -14.035 1.00 69.25 412 PHE A CA 1
ATOM 3308 C C . PHE A 1 412 ? 8.888 9.370 -15.311 1.00 69.25 412 PHE A C 1
ATOM 3310 O O . PHE A 1 412 ? 9.419 10.479 -15.270 1.00 69.25 412 PHE A O 1
ATOM 3317 N N . PRO A 1 413 ? 8.829 8.670 -16.459 1.00 68.88 413 PRO A N 1
ATOM 3318 C CA . PRO A 1 413 ? 9.264 9.241 -17.725 1.00 68.88 413 PRO A CA 1
ATOM 3319 C C . PRO A 1 413 ? 8.404 10.465 -18.059 1.00 68.88 413 PRO A C 1
ATOM 3321 O O . PRO A 1 413 ? 7.196 10.328 -18.249 1.00 68.88 413 PRO A O 1
ATOM 3324 N N . LEU A 1 414 ? 9.041 11.639 -18.112 1.00 67.12 414 LEU A N 1
ATOM 3325 C CA . LEU A 1 414 ? 8.438 12.919 -18.510 1.00 67.12 414 LEU A CA 1
ATOM 3326 C C . LEU A 1 414 ? 8.526 13.168 -20.027 1.00 67.12 414 LEU A C 1
ATOM 3328 O O . LEU A 1 414 ? 7.870 14.065 -20.545 1.00 67.12 414 LEU A O 1
ATOM 3332 N N . SER A 1 415 ? 9.363 12.406 -20.737 1.00 58.56 415 SER A N 1
ATOM 3333 C CA . SER A 1 415 ? 9.691 12.625 -22.148 1.00 58.56 415 SER A CA 1
ATOM 3334 C C . SER A 1 415 ? 8.972 11.659 -23.092 1.00 58.56 415 SER A C 1
ATOM 3336 O O . SER A 1 415 ? 8.377 10.656 -22.689 1.00 58.56 415 SER A O 1
ATOM 3338 N N . HIS A 1 416 ? 9.047 11.959 -24.391 1.00 62.88 416 HIS A N 1
ATOM 3339 C CA . HIS A 1 416 ? 8.549 11.079 -25.443 1.00 62.88 416 HIS A CA 1
ATOM 3340 C C . HIS A 1 416 ? 9.203 9.693 -25.374 1.00 62.88 416 HIS A C 1
ATOM 3342 O O . HIS A 1 416 ? 10.393 9.559 -25.084 1.00 62.88 416 HIS A O 1
ATOM 3348 N N . LYS A 1 417 ? 8.421 8.653 -25.696 1.00 67.44 417 LYS A N 1
ATOM 3349 C CA . LYS A 1 417 ? 8.908 7.272 -25.806 1.00 67.44 417 LYS A CA 1
ATOM 3350 C C . LYS A 1 417 ? 10.098 7.235 -26.774 1.00 67.44 417 LYS A C 1
ATOM 3352 O O . LYS A 1 417 ? 9.921 7.416 -27.977 1.00 67.44 417 LYS A O 1
ATOM 3357 N N . SER A 1 418 ? 11.304 7.009 -26.255 1.00 69.62 418 SER A N 1
ATOM 3358 C CA . SER A 1 418 ? 12.491 6.816 -27.090 1.00 69.62 418 SER A CA 1
ATOM 3359 C C . SER A 1 418 ? 12.542 5.371 -27.574 1.00 69.62 418 SER A C 1
ATOM 3361 O O . SER A 1 418 ? 12.321 4.433 -26.803 1.00 69.62 418 SER A O 1
ATOM 3363 N N . LYS A 1 419 ? 12.815 5.174 -28.867 1.00 78.44 419 LYS A N 1
ATOM 3364 C CA . LYS A 1 419 ? 13.111 3.836 -29.386 1.00 78.44 419 LYS A CA 1
ATOM 3365 C C . LYS A 1 419 ? 14.508 3.427 -28.898 1.00 78.44 419 LYS A C 1
ATOM 3367 O O . LYS A 1 419 ? 15.398 4.281 -28.876 1.00 78.44 419 LYS A O 1
ATOM 3372 N N . PRO A 1 420 ? 14.724 2.165 -28.485 1.00 80.62 420 PRO A N 1
ATOM 3373 C CA . PRO A 1 420 ? 16.072 1.691 -28.194 1.00 80.62 420 PRO A CA 1
ATOM 3374 C C . PRO A 1 420 ? 16.951 1.813 -29.446 1.00 80.62 420 PRO A C 1
ATOM 3376 O O . PRO A 1 420 ? 16.451 1.694 -30.565 1.00 80.62 420 PRO A O 1
ATOM 3379 N N . GLN A 1 421 ? 18.256 2.024 -29.254 1.00 85.38 421 GLN A N 1
ATOM 3380 C CA . GLN A 1 421 ? 19.229 1.950 -30.349 1.00 85.38 421 GLN A CA 1
ATOM 3381 C C . GLN A 1 421 ? 19.149 0.560 -30.993 1.00 85.38 421 GLN A C 1
ATOM 3383 O O . GLN A 1 421 ? 19.175 -0.454 -30.288 1.00 85.38 421 GLN A O 1
ATOM 3388 N N . THR A 1 422 ? 19.002 0.521 -32.317 1.00 89.31 422 THR A N 1
ATOM 3389 C CA . THR A 1 422 ? 18.729 -0.727 -33.051 1.00 89.31 422 THR A CA 1
ATOM 3390 C C . THR A 1 422 ? 19.958 -1.632 -33.035 1.00 89.31 422 THR A C 1
ATOM 3392 O O . THR A 1 422 ? 19.850 -2.828 -32.812 1.00 89.31 422 THR A O 1
ATOM 3395 N N . GLU A 1 423 ? 21.139 -1.031 -33.118 1.00 91.00 423 GLU A N 1
ATOM 3396 C CA . GLU A 1 423 ? 22.447 -1.675 -33.063 1.00 91.00 423 GLU A CA 1
ATOM 3397 C C . GLU A 1 423 ? 22.612 -2.515 -31.788 1.00 91.00 423 GLU A C 1
ATOM 3399 O O . GLU A 1 423 ? 23.046 -3.669 -31.831 1.00 91.00 423 GLU A O 1
ATOM 3404 N N . MET A 1 424 ? 22.208 -1.965 -30.640 1.00 92.12 424 MET A N 1
ATOM 3405 C CA . MET A 1 424 ? 22.256 -2.679 -29.362 1.00 92.12 424 MET A CA 1
ATOM 3406 C C . MET A 1 424 ? 21.221 -3.797 -29.270 1.00 92.12 424 MET A C 1
ATOM 3408 O O . MET A 1 424 ? 21.509 -4.837 -28.677 1.00 92.12 424 MET A O 1
ATOM 3412 N N . LEU A 1 425 ? 20.023 -3.598 -29.829 1.00 91.94 425 LEU A N 1
ATOM 3413 C CA . LEU A 1 425 ? 19.010 -4.653 -29.905 1.00 91.94 425 LEU A CA 1
ATOM 3414 C C . LEU A 1 425 ? 19.520 -5.838 -30.728 1.00 91.94 425 LEU A C 1
ATOM 3416 O O . LEU A 1 425 ? 19.382 -6.983 -30.288 1.00 91.94 425 LEU A O 1
ATOM 3420 N N . ASP A 1 426 ? 20.149 -5.555 -31.867 1.00 92.88 426 ASP A N 1
ATOM 3421 C CA . ASP A 1 426 ? 20.714 -6.558 -32.766 1.00 92.88 426 ASP A CA 1
ATOM 3422 C C . ASP A 1 426 ? 21.824 -7.351 -32.058 1.00 92.88 426 ASP A C 1
ATOM 3424 O O . ASP A 1 426 ? 21.791 -8.583 -32.051 1.00 92.88 426 ASP A O 1
ATOM 3428 N N . LEU A 1 427 ? 22.737 -6.668 -31.352 1.00 94.69 427 LEU A N 1
ATOM 3429 C CA . LEU A 1 427 ? 23.801 -7.315 -30.575 1.00 94.69 427 LEU A CA 1
ATOM 3430 C C . LEU A 1 427 ? 23.246 -8.213 -29.458 1.00 94.69 427 LEU A C 1
ATOM 3432 O O . LEU A 1 427 ? 23.654 -9.368 -29.330 1.00 94.69 427 LEU A O 1
ATOM 3436 N N . ILE A 1 428 ? 22.318 -7.708 -28.636 1.00 95.06 428 ILE A N 1
ATOM 3437 C CA . ILE A 1 428 ? 21.732 -8.493 -27.536 1.00 95.06 428 ILE A CA 1
ATOM 3438 C C . ILE A 1 428 ? 21.032 -9.730 -28.108 1.00 95.06 428 ILE A C 1
ATOM 3440 O O . ILE A 1 428 ? 21.265 -10.847 -27.643 1.00 95.06 428 ILE A O 1
ATOM 3444 N N . THR A 1 429 ? 20.224 -9.552 -29.153 1.00 93.88 429 THR A N 1
ATOM 3445 C CA . THR A 1 429 ? 19.498 -10.649 -29.804 1.00 93.88 429 THR A CA 1
ATOM 3446 C C . THR A 1 429 ? 20.459 -11.678 -30.396 1.00 93.88 429 THR A C 1
ATOM 3448 O O . THR A 1 429 ? 20.249 -12.880 -30.215 1.00 93.88 429 THR A O 1
ATOM 3451 N N . HIS A 1 430 ? 21.544 -11.234 -31.035 1.00 94.50 430 HIS A N 1
ATOM 3452 C CA . HIS A 1 430 ? 22.589 -12.106 -31.565 1.00 94.50 430 HIS A CA 1
ATOM 3453 C C . HIS A 1 430 ? 23.226 -12.964 -30.462 1.00 94.50 430 HIS A C 1
ATOM 3455 O O . HIS A 1 430 ? 23.289 -14.187 -30.588 1.00 94.50 430 HIS A O 1
ATOM 3461 N N . LEU A 1 431 ? 23.611 -12.356 -29.338 1.00 94.31 431 LEU A N 1
ATOM 3462 C CA . LEU A 1 431 ? 24.244 -13.061 -28.220 1.00 94.31 431 LEU A CA 1
ATOM 3463 C C . LEU A 1 431 ? 23.304 -14.068 -27.532 1.00 94.31 431 LEU A C 1
ATOM 3465 O O . LEU A 1 431 ? 23.727 -15.178 -27.205 1.00 94.31 431 LEU A O 1
ATOM 3469 N N . TYR A 1 432 ? 22.019 -13.741 -27.353 1.00 94.62 432 TYR A N 1
ATOM 3470 C CA . TYR A 1 432 ? 21.036 -14.710 -26.840 1.00 94.62 432 TYR A CA 1
ATOM 3471 C C . TYR A 1 432 ? 20.735 -15.831 -27.841 1.00 94.62 432 TYR A C 1
ATOM 3473 O O . TYR A 1 432 ? 20.538 -16.980 -27.438 1.00 94.62 432 TYR A O 1
ATOM 3481 N N . THR A 1 433 ? 20.728 -15.524 -29.140 1.00 93.25 433 THR A N 1
ATOM 3482 C CA . THR A 1 433 ? 20.571 -16.532 -30.198 1.00 93.25 433 THR A CA 1
ATOM 3483 C C . THR A 1 433 ? 21.746 -17.499 -30.182 1.00 93.25 433 THR A C 1
ATOM 3485 O O . THR A 1 433 ? 21.536 -18.714 -30.180 1.00 93.25 433 THR A O 1
ATOM 3488 N N . LEU A 1 434 ? 22.973 -16.984 -30.073 1.00 92.56 434 LEU A N 1
ATOM 3489 C CA . LEU A 1 434 ? 24.180 -17.787 -29.913 1.00 92.56 434 LEU A CA 1
ATOM 3490 C C . LEU A 1 434 ? 24.081 -18.683 -28.673 1.00 92.56 434 LEU A C 1
ATOM 3492 O O . LEU A 1 434 ? 24.261 -19.891 -28.778 1.00 92.56 434 LEU A O 1
ATOM 3496 N N . ALA A 1 435 ? 23.696 -18.131 -27.520 1.00 89.88 435 ALA A N 1
ATOM 3497 C CA . ALA A 1 435 ? 23.521 -18.908 -26.292 1.00 89.88 435 ALA A CA 1
ATOM 3498 C C . ALA A 1 435 ? 22.478 -20.040 -26.421 1.00 89.88 435 ALA A C 1
ATOM 3500 O O . ALA A 1 435 ? 22.571 -21.064 -25.741 1.00 89.88 435 ALA A O 1
ATOM 3501 N N . GLY A 1 436 ? 21.480 -19.870 -27.295 1.00 89.38 436 GLY A N 1
ATOM 3502 C CA . GLY A 1 436 ? 20.443 -20.862 -27.576 1.00 89.38 436 GLY A CA 1
ATOM 3503 C C . GLY A 1 436 ? 20.804 -21.933 -28.610 1.00 89.38 436 GLY A C 1
ATOM 3504 O O . GLY A 1 436 ? 20.231 -23.035 -28.572 1.00 89.38 436 GLY A O 1
ATOM 3505 N N . THR A 1 437 ? 21.713 -21.610 -29.531 1.00 91.06 437 THR A N 1
ATOM 3506 C CA . THR A 1 437 ? 22.008 -22.398 -30.742 1.00 91.06 437 THR A CA 1
ATOM 3507 C C . THR A 1 437 ? 23.390 -23.041 -30.721 1.00 91.06 437 THR A C 1
ATOM 3509 O O . THR A 1 437 ? 23.515 -24.187 -31.151 1.00 91.06 437 THR A O 1
ATOM 3512 N N . ASP A 1 438 ? 24.401 -22.372 -30.164 1.00 92.69 438 ASP A N 1
ATOM 3513 C CA . ASP A 1 438 ? 25.750 -22.913 -30.033 1.00 92.69 438 ASP A CA 1
ATOM 3514 C C . ASP A 1 438 ? 25.772 -24.049 -29.003 1.00 92.69 438 ASP A C 1
ATOM 3516 O O . ASP A 1 438 ? 25.451 -23.863 -27.826 1.00 92.69 438 ASP A O 1
ATOM 3520 N N . GLY A 1 439 ? 26.141 -25.253 -29.446 1.00 89.56 439 GLY A N 1
ATOM 3521 C CA . GLY A 1 439 ? 26.116 -26.449 -28.606 1.00 89.56 439 GLY A CA 1
ATOM 3522 C C . GLY A 1 439 ? 27.029 -26.355 -27.380 1.00 89.56 439 GLY A C 1
ATOM 3523 O O . GLY A 1 439 ? 26.661 -26.848 -26.310 1.00 89.56 439 GLY A O 1
ATOM 3524 N N . ASN A 1 440 ? 28.176 -25.681 -27.501 1.00 89.69 440 ASN A N 1
ATOM 3525 C CA . ASN A 1 440 ? 29.141 -25.544 -26.415 1.00 89.69 440 ASN A CA 1
ATOM 3526 C C . ASN A 1 440 ? 28.592 -24.594 -25.350 1.00 89.69 440 ASN A C 1
ATOM 3528 O O . ASN A 1 440 ? 28.454 -24.984 -24.190 1.00 89.69 440 ASN A O 1
ATOM 3532 N N . ILE A 1 441 ? 28.192 -23.386 -25.746 1.00 89.38 441 ILE A N 1
ATOM 3533 C CA . ILE A 1 441 ? 27.667 -22.367 -24.832 1.00 89.38 441 ILE A CA 1
ATOM 3534 C C . ILE A 1 441 ? 26.360 -22.845 -24.187 1.00 89.38 441 ILE A C 1
ATOM 3536 O O . ILE A 1 441 ? 26.204 -22.779 -22.965 1.00 89.38 441 ILE A O 1
ATOM 3540 N N . LYS A 1 442 ? 25.448 -23.422 -24.976 1.00 89.50 442 LYS A N 1
ATOM 3541 C CA . LYS A 1 442 ? 24.177 -23.964 -24.480 1.00 89.50 442 LYS A CA 1
ATOM 3542 C C . LYS A 1 442 ? 24.378 -25.049 -23.427 1.00 89.50 442 LYS A C 1
ATOM 3544 O O . LYS A 1 442 ? 23.638 -25.087 -22.440 1.00 89.50 442 LYS A O 1
ATOM 3549 N N . SER A 1 443 ? 25.359 -25.934 -23.627 1.00 88.12 443 SER A N 1
ATOM 3550 C CA . SER A 1 443 ? 25.660 -27.006 -22.672 1.00 88.12 443 SER A CA 1
ATOM 3551 C C . SER A 1 443 ? 26.214 -26.475 -21.347 1.00 88.12 443 SER A C 1
ATOM 3553 O O . SER A 1 443 ? 25.848 -26.996 -20.294 1.00 88.12 443 SER A O 1
ATOM 3555 N N . LEU A 1 444 ? 27.019 -25.408 -21.401 1.00 87.00 444 LEU A N 1
ATOM 3556 C CA . LEU A 1 444 ? 27.628 -24.765 -20.236 1.00 87.00 444 LEU A CA 1
ATOM 3557 C C . LEU A 1 444 ? 26.614 -23.976 -19.409 1.00 87.00 444 LEU A C 1
ATOM 3559 O O . LEU A 1 444 ? 26.645 -24.047 -18.188 1.00 87.00 444 LEU A O 1
ATOM 3563 N N . ILE A 1 445 ? 25.696 -23.257 -20.057 1.00 85.12 445 ILE A N 1
ATOM 3564 C CA . ILE A 1 445 ? 24.652 -22.492 -19.357 1.00 85.12 445 ILE A CA 1
ATOM 3565 C C . ILE A 1 445 ? 23.556 -23.430 -18.837 1.00 85.12 445 ILE A C 1
ATOM 3567 O O . ILE A 1 445 ? 22.938 -23.175 -17.808 1.00 85.12 445 ILE A O 1
ATOM 3571 N N . GLY A 1 446 ? 23.277 -24.525 -19.551 1.00 84.25 446 GLY A N 1
ATOM 3572 C CA . GLY A 1 446 ? 22.169 -25.414 -19.212 1.00 84.25 446 GLY A CA 1
ATOM 3573 C C . GLY A 1 446 ? 20.808 -24.740 -19.395 1.00 84.25 446 GLY A C 1
ATOM 3574 O O . GLY A 1 446 ? 19.907 -24.946 -18.586 1.00 84.25 446 GLY A O 1
ATOM 3575 N N . VAL A 1 447 ? 20.648 -23.935 -20.450 1.00 81.12 447 VAL A N 1
ATOM 3576 C CA . VAL A 1 447 ? 19.385 -23.258 -20.790 1.00 81.12 447 VAL A CA 1
ATOM 3577 C C . VAL A 1 447 ? 18.224 -24.270 -20.768 1.00 81.12 447 VAL A C 1
ATOM 3579 O O . VAL A 1 447 ? 18.319 -25.330 -21.389 1.00 81.12 447 VAL A O 1
ATOM 3582 N N . ARG A 1 448 ? 17.132 -23.948 -20.051 1.00 81.44 448 ARG A N 1
ATOM 3583 C CA . ARG A 1 448 ? 15.953 -24.815 -19.769 1.00 81.44 448 ARG A CA 1
ATOM 3584 C C . ARG A 1 448 ? 16.170 -25.964 -18.771 1.00 81.44 448 ARG A C 1
ATOM 3586 O O . ARG A 1 448 ? 15.254 -26.759 -18.564 1.00 81.44 448 ARG A O 1
ATOM 3593 N N . ARG A 1 449 ? 17.333 -26.075 -18.125 1.00 84.38 449 ARG A N 1
ATOM 3594 C CA . ARG A 1 449 ? 17.565 -27.045 -17.040 1.00 84.38 449 ARG A CA 1
ATOM 3595 C C . ARG A 1 449 ? 17.343 -26.389 -15.679 1.00 84.38 449 ARG A C 1
ATOM 3597 O O . ARG A 1 449 ? 17.562 -25.196 -15.512 1.00 84.38 449 ARG A O 1
ATOM 3604 N N . ARG A 1 450 ? 16.952 -27.183 -14.675 1.00 79.25 450 ARG A N 1
ATOM 3605 C CA . ARG A 1 450 ? 16.810 -26.694 -13.288 1.00 79.25 450 ARG A CA 1
ATOM 3606 C C . ARG A 1 450 ? 18.137 -26.197 -12.700 1.00 79.25 450 ARG A C 1
ATOM 3608 O O . ARG A 1 450 ? 18.121 -25.278 -11.897 1.00 79.25 450 ARG A O 1
ATOM 3615 N N . SER A 1 451 ? 19.259 -26.755 -13.156 1.00 79.06 451 SER A N 1
ATOM 3616 C CA . SER A 1 451 ? 20.621 -26.391 -12.746 1.00 79.06 451 SER A CA 1
ATOM 3617 C C . SER A 1 451 ? 21.190 -25.174 -13.488 1.00 79.06 451 SER A C 1
ATOM 3619 O O . SER A 1 451 ? 22.395 -24.961 -13.456 1.00 79.06 451 SER A O 1
ATOM 3621 N N . GLN A 1 452 ? 20.373 -24.405 -14.221 1.00 84.50 452 GLN A N 1
ATOM 3622 C CA . GLN A 1 452 ? 20.864 -23.297 -15.050 1.00 84.50 452 GLN A CA 1
ATOM 3623 C C . GLN A 1 452 ? 21.662 -22.269 -14.235 1.00 84.50 452 GLN A C 1
ATOM 3625 O O . GLN A 1 452 ? 22.734 -21.859 -14.664 1.00 84.50 452 GLN A O 1
ATOM 3630 N N . VAL A 1 453 ? 21.152 -21.868 -13.066 1.00 83.31 453 VAL A N 1
ATOM 3631 C CA . VAL A 1 453 ? 21.808 -20.867 -12.205 1.00 83.31 453 VAL A CA 1
ATOM 3632 C C . VAL A 1 453 ? 23.161 -21.385 -11.710 1.00 83.31 453 VAL A C 1
ATOM 3634 O O . VAL A 1 453 ? 24.170 -20.710 -11.878 1.00 83.31 453 VAL A O 1
ATOM 3637 N N . GLU A 1 454 ? 23.193 -22.618 -11.200 1.00 84.94 454 GLU A N 1
ATOM 3638 C CA . GLU A 1 454 ? 24.405 -23.268 -10.683 1.00 84.94 454 GLU A CA 1
ATOM 3639 C C . GLU A 1 454 ? 25.465 -23.456 -11.779 1.00 84.94 454 GLU A C 1
ATOM 3641 O O . GLU A 1 454 ? 26.625 -23.081 -11.612 1.00 84.94 454 GLU A O 1
ATOM 3646 N N . ASN A 1 455 ? 25.063 -23.995 -12.934 1.00 82.62 455 ASN A N 1
ATOM 3647 C CA . ASN A 1 455 ? 25.963 -24.232 -14.062 1.00 82.62 455 ASN A CA 1
ATOM 3648 C C . ASN A 1 455 ? 26.520 -22.924 -14.626 1.00 82.62 455 ASN A C 1
ATOM 3650 O O . ASN A 1 455 ? 27.695 -22.851 -14.989 1.00 82.62 455 ASN A O 1
ATOM 3654 N N . PHE A 1 456 ? 25.676 -21.892 -14.697 1.00 84.75 456 PHE A N 1
ATOM 3655 C CA . PHE A 1 456 ? 26.097 -20.583 -15.153 1.00 84.75 456 PHE A CA 1
ATOM 3656 C C . PHE A 1 456 ? 27.151 -19.990 -14.221 1.00 84.75 456 PHE A C 1
ATOM 3658 O O . PHE A 1 456 ? 28.214 -19.608 -14.696 1.00 84.75 456 PHE A O 1
ATOM 3665 N N . GLU A 1 457 ? 26.914 -19.965 -12.909 1.00 87.44 457 GLU A N 1
ATOM 3666 C CA . GLU A 1 457 ? 27.884 -19.426 -11.949 1.00 87.44 457 GLU A CA 1
ATOM 3667 C C . GLU A 1 457 ? 29.230 -20.163 -11.996 1.00 87.44 457 GLU A C 1
ATOM 3669 O O . GLU A 1 457 ? 30.276 -19.517 -11.962 1.00 87.44 457 GLU A O 1
ATOM 3674 N N . LEU A 1 458 ? 29.211 -21.488 -12.172 1.00 88.00 458 LEU A N 1
ATOM 3675 C CA . LEU A 1 458 ? 30.417 -22.319 -12.262 1.00 88.00 458 LEU A CA 1
ATOM 3676 C C . LEU A 1 458 ? 31.247 -22.099 -13.534 1.00 88.00 458 LEU A C 1
ATOM 3678 O O . LEU A 1 458 ? 32.447 -22.369 -13.536 1.00 88.00 458 LEU A O 1
ATOM 3682 N N . HIS A 1 459 ? 30.626 -21.700 -14.644 1.00 90.25 459 HIS A N 1
ATOM 3683 C CA . HIS A 1 459 ? 31.293 -21.650 -15.952 1.00 90.25 459 HIS A CA 1
ATOM 3684 C C . HIS A 1 459 ? 31.335 -20.258 -16.577 1.00 90.25 459 HIS A C 1
ATOM 3686 O O . HIS A 1 459 ? 31.930 -20.097 -17.650 1.00 90.25 459 HIS A O 1
ATOM 3692 N N . PHE A 1 460 ? 30.717 -19.259 -15.939 1.00 90.56 460 PHE A N 1
ATOM 3693 C CA . PHE A 1 460 ? 30.548 -17.950 -16.548 1.00 90.56 460 PHE A CA 1
ATOM 3694 C C . PHE A 1 460 ? 31.883 -17.287 -16.864 1.00 90.56 460 PHE A C 1
ATOM 3696 O O . PHE A 1 460 ? 32.153 -17.025 -18.030 1.00 90.56 460 PHE A O 1
ATOM 3703 N N . GLN A 1 461 ? 32.720 -17.059 -15.852 1.00 90.62 461 GLN A N 1
ATOM 3704 C CA . GLN A 1 461 ? 33.970 -16.311 -16.012 1.00 90.62 461 GLN A CA 1
ATOM 3705 C C . GLN A 1 461 ? 34.975 -17.039 -16.914 1.00 90.62 461 GLN A C 1
ATOM 3707 O O . GLN A 1 461 ? 35.583 -16.419 -17.781 1.00 90.62 461 GLN A O 1
ATOM 3712 N N . ASP A 1 462 ? 35.098 -18.359 -16.767 1.00 92.44 462 ASP A N 1
ATOM 3713 C CA . ASP A 1 462 ? 36.174 -19.112 -17.420 1.00 92.44 462 ASP A CA 1
ATOM 3714 C C . ASP A 1 462 ? 35.864 -19.514 -18.865 1.00 92.44 462 ASP A C 1
ATOM 3716 O O . ASP A 1 462 ? 36.775 -19.679 -19.676 1.00 92.44 462 ASP A O 1
ATOM 3720 N N . LYS A 1 463 ? 34.586 -19.741 -19.196 1.00 93.56 463 LYS A N 1
ATOM 3721 C CA . LYS A 1 463 ? 34.204 -20.356 -20.479 1.00 93.56 463 LYS A CA 1
ATOM 3722 C C . LYS A 1 463 ? 33.182 -19.540 -21.248 1.00 93.56 463 LYS A C 1
ATOM 3724 O O . LYS A 1 463 ? 33.366 -19.276 -22.433 1.00 93.56 463 LYS A O 1
ATOM 3729 N N . VAL A 1 464 ? 32.098 -19.149 -20.588 1.00 91.88 464 VAL A N 1
ATOM 3730 C CA . VAL A 1 464 ? 30.958 -18.519 -21.263 1.00 91.88 464 VAL A CA 1
ATOM 3731 C C . VAL A 1 464 ? 31.265 -17.063 -21.610 1.00 91.88 464 VAL A C 1
ATOM 3733 O O . VAL A 1 464 ? 31.039 -16.643 -22.739 1.00 91.88 464 VAL A O 1
ATOM 3736 N N . GLN A 1 465 ? 31.821 -16.296 -20.675 1.00 93.44 465 GLN A N 1
ATOM 3737 C CA . GLN A 1 465 ? 32.129 -14.883 -20.858 1.00 93.44 465 GLN A CA 1
ATOM 3738 C C . GLN A 1 465 ? 33.176 -14.649 -21.962 1.00 93.44 465 GLN A C 1
ATOM 3740 O O . GLN A 1 465 ? 32.893 -13.832 -22.839 1.00 93.44 465 GLN A O 1
ATOM 3745 N N . PRO A 1 466 ? 34.313 -15.376 -22.033 1.00 95.06 466 PRO A N 1
ATOM 3746 C CA . PRO A 1 466 ? 35.251 -15.245 -23.150 1.00 95.06 466 PRO A CA 1
ATOM 3747 C C . PRO A 1 466 ? 34.617 -15.568 -24.509 1.00 95.06 466 PRO A C 1
ATOM 3749 O O . PRO A 1 466 ? 34.899 -14.894 -25.499 1.00 95.06 466 PRO A O 1
ATOM 3752 N N . ALA A 1 467 ? 33.726 -16.565 -24.559 1.00 94.50 467 ALA A N 1
ATOM 3753 C CA . ALA A 1 467 ? 33.005 -16.913 -25.780 1.00 94.50 467 ALA A CA 1
ATOM 3754 C C . ALA A 1 467 ? 32.036 -15.798 -26.213 1.00 94.50 467 ALA A C 1
ATOM 3756 O O . ALA A 1 467 ? 31.999 -15.447 -27.391 1.00 94.50 467 ALA A O 1
ATOM 3757 N N . LEU A 1 468 ? 31.311 -15.190 -25.265 1.00 94.44 468 LEU A N 1
ATOM 3758 C CA . LEU A 1 468 ? 30.436 -14.043 -25.531 1.00 94.44 468 LEU A CA 1
ATOM 3759 C C . LEU A 1 468 ? 31.221 -12.798 -25.960 1.00 94.44 468 LEU A C 1
ATOM 3761 O O . LEU A 1 468 ? 30.784 -12.107 -26.873 1.00 94.44 468 LEU A O 1
ATOM 3765 N N . ILE A 1 469 ? 32.380 -12.525 -25.347 1.00 96.50 469 ILE A N 1
ATOM 3766 C CA . ILE A 1 469 ? 33.266 -11.415 -25.738 1.00 96.50 469 ILE A CA 1
ATOM 3767 C C . ILE A 1 469 ? 33.704 -11.571 -27.189 1.00 96.50 469 ILE A C 1
ATOM 3769 O O . ILE A 1 469 ? 33.609 -10.624 -27.968 1.00 96.50 469 ILE A O 1
ATOM 3773 N N . ARG A 1 470 ? 34.156 -12.772 -27.557 1.00 96.25 470 ARG A N 1
ATOM 3774 C CA . ARG A 1 470 ? 34.604 -13.043 -28.919 1.00 96.25 470 ARG A CA 1
ATOM 3775 C C . ARG A 1 470 ? 33.469 -12.908 -29.925 1.00 96.25 470 ARG A C 1
ATOM 3777 O O . ARG A 1 470 ? 33.627 -12.189 -30.903 1.00 96.25 470 ARG A O 1
ATOM 3784 N N . ALA A 1 471 ? 32.319 -13.515 -29.644 1.00 95.56 471 ALA A N 1
ATOM 3785 C CA . ALA A 1 471 ? 31.153 -13.410 -30.513 1.00 95.56 471 ALA A CA 1
ATOM 3786 C C . ALA A 1 471 ? 30.658 -11.965 -30.667 1.00 95.56 471 ALA A C 1
ATOM 3788 O O . ALA A 1 471 ? 30.314 -11.549 -31.769 1.00 95.56 471 ALA A O 1
ATOM 3789 N N . ALA A 1 472 ? 30.658 -11.181 -29.585 1.00 96.25 472 ALA A N 1
ATOM 3790 C CA . ALA A 1 472 ? 30.311 -9.766 -29.644 1.00 96.25 472 ALA A CA 1
ATOM 3791 C C . ALA A 1 472 ? 31.297 -8.983 -30.518 1.00 96.25 472 ALA A C 1
ATOM 3793 O O . ALA A 1 472 ? 30.867 -8.187 -31.345 1.00 96.25 472 ALA A O 1
ATOM 3794 N N . ALA A 1 473 ? 32.603 -9.220 -30.375 1.00 96.50 473 ALA A N 1
ATOM 3795 C CA . ALA A 1 473 ? 33.610 -8.542 -31.183 1.00 96.50 473 ALA A CA 1
ATOM 3796 C C . ALA A 1 473 ? 33.508 -8.911 -32.671 1.00 96.50 473 ALA A C 1
ATOM 3798 O O . ALA A 1 473 ? 33.521 -8.023 -33.523 1.00 96.50 473 ALA A O 1
ATOM 3799 N N . ASP A 1 474 ? 33.326 -10.198 -32.978 1.00 95.75 474 ASP A N 1
ATOM 3800 C CA . ASP A 1 474 ? 33.118 -10.682 -34.345 1.00 95.75 474 ASP A CA 1
ATOM 3801 C C . ASP A 1 474 ? 31.849 -10.060 -34.961 1.00 95.75 474 ASP A C 1
ATOM 3803 O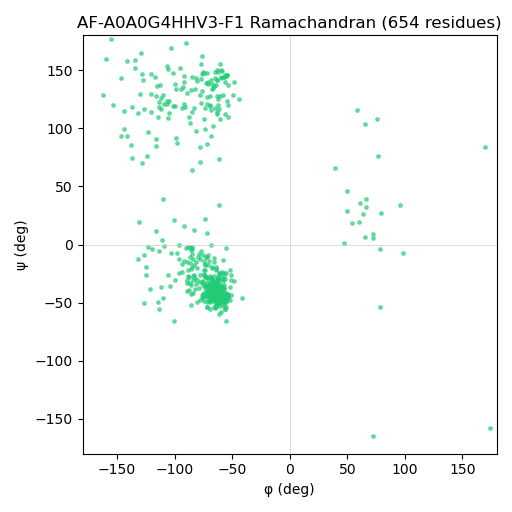 O . ASP A 1 474 ? 31.870 -9.602 -36.107 1.00 95.75 474 ASP A O 1
ATOM 3807 N N . PHE A 1 475 ? 30.757 -9.966 -34.192 1.00 95.69 475 PHE A N 1
ATOM 3808 C CA . PHE A 1 475 ? 29.517 -9.313 -34.618 1.00 95.69 475 PHE A CA 1
ATOM 3809 C C . PHE A 1 475 ? 29.713 -7.815 -34.888 1.00 95.69 475 PHE A C 1
ATOM 3811 O O . PHE A 1 475 ? 29.347 -7.335 -35.955 1.00 95.69 475 PHE A O 1
ATOM 3818 N N . ILE A 1 476 ? 30.350 -7.084 -33.968 1.00 94.00 476 ILE A N 1
ATOM 3819 C CA . ILE A 1 476 ? 30.593 -5.635 -34.093 1.00 94.00 476 ILE A CA 1
ATOM 3820 C C . ILE A 1 476 ? 31.419 -5.306 -35.345 1.00 94.00 476 ILE A C 1
ATOM 3822 O O . ILE A 1 476 ? 31.180 -4.299 -36.007 1.00 94.00 476 ILE A O 1
ATOM 3826 N N . VAL A 1 477 ? 32.396 -6.149 -35.682 1.00 93.25 477 VAL A N 1
ATOM 3827 C CA . VAL A 1 477 ? 33.290 -5.922 -36.826 1.00 93.25 477 VAL A CA 1
ATOM 3828 C C . VAL A 1 477 ? 32.673 -6.365 -38.155 1.00 93.25 477 VAL A C 1
ATOM 3830 O O . VAL A 1 477 ? 33.017 -5.811 -39.204 1.00 93.25 477 VAL A O 1
ATOM 3833 N N . SER A 1 478 ? 31.789 -7.365 -38.135 1.00 93.12 478 SER A N 1
ATOM 3834 C CA . SER A 1 478 ? 31.124 -7.882 -39.338 1.00 93.12 478 SER A CA 1
ATOM 3835 C C . SER A 1 478 ? 29.854 -7.115 -39.701 1.00 93.12 478 SER A C 1
ATOM 3837 O O . SER A 1 478 ? 29.567 -6.955 -40.889 1.00 93.12 478 SER A O 1
ATOM 3839 N N . ASP A 1 479 ? 29.117 -6.608 -38.713 1.00 94.00 479 ASP A N 1
ATOM 3840 C CA . ASP A 1 479 ? 27.907 -5.836 -38.953 1.00 94.00 479 ASP A CA 1
ATOM 3841 C C . ASP A 1 479 ? 28.235 -4.445 -39.510 1.00 94.00 479 ASP A C 1
ATOM 3843 O O . ASP A 1 479 ? 29.019 -3.676 -38.953 1.00 94.00 479 ASP A O 1
ATOM 3847 N N . SER A 1 480 ? 27.607 -4.113 -40.638 1.00 90.50 480 SER A N 1
ATOM 3848 C CA . SER A 1 480 ? 27.881 -2.872 -41.367 1.00 90.50 480 SER A CA 1
ATOM 3849 C C . SER A 1 480 ? 27.574 -1.607 -40.559 1.00 90.50 480 SER A C 1
ATOM 3851 O O . SER A 1 480 ? 28.307 -0.624 -40.689 1.00 90.50 480 SER A O 1
ATOM 3853 N N . LYS A 1 481 ? 26.538 -1.624 -39.705 1.00 91.00 481 LYS A N 1
ATOM 3854 C CA . LYS A 1 481 ? 26.152 -0.466 -38.890 1.00 91.00 481 LYS A CA 1
ATOM 3855 C C . LYS A 1 481 ? 27.136 -0.295 -37.744 1.00 91.00 481 LYS A C 1
ATOM 3857 O O . LYS A 1 481 ? 27.676 0.793 -37.573 1.00 91.00 481 LYS A O 1
ATOM 3862 N N . TRP A 1 482 ? 27.433 -1.368 -37.015 1.00 91.19 482 TRP A N 1
ATOM 3863 C CA . TRP A 1 482 ? 28.415 -1.348 -35.930 1.00 91.19 482 TRP A CA 1
ATOM 3864 C C . TRP A 1 482 ? 29.806 -0.950 -36.413 1.00 91.19 482 TRP A C 1
ATOM 3866 O O . TRP A 1 482 ? 30.411 -0.033 -35.853 1.00 91.19 482 TRP A O 1
ATOM 3876 N N . LYS A 1 483 ? 30.283 -1.562 -37.500 1.00 89.00 483 LYS A N 1
ATOM 3877 C CA . LYS A 1 483 ? 31.576 -1.238 -38.106 1.00 89.00 483 LYS A CA 1
ATOM 3878 C C . LYS A 1 483 ? 31.663 0.238 -38.488 1.00 89.00 483 LYS A C 1
ATOM 3880 O O . LYS A 1 483 ? 32.681 0.873 -38.228 1.00 89.00 483 LYS A O 1
ATOM 3885 N N . ALA A 1 484 ? 30.591 0.801 -39.048 1.00 87.44 484 ALA A N 1
ATOM 3886 C CA . ALA A 1 484 ? 30.527 2.209 -39.427 1.00 87.44 484 ALA A CA 1
ATOM 3887 C C . ALA A 1 484 ? 30.473 3.182 -38.239 1.00 87.44 484 ALA A C 1
ATOM 3889 O O . ALA A 1 484 ? 30.675 4.369 -38.454 1.00 87.44 484 ALA A O 1
ATOM 3890 N N . ARG A 1 485 ? 30.194 2.729 -37.009 1.00 87.31 485 ARG A N 1
ATOM 3891 C CA . ARG A 1 485 ? 30.197 3.584 -35.805 1.00 87.31 485 ARG A CA 1
ATOM 3892 C C . ARG A 1 485 ? 31.434 3.388 -34.935 1.00 87.31 485 ARG A C 1
ATOM 3894 O O . ARG A 1 485 ? 31.911 4.347 -34.343 1.00 87.31 485 ARG A O 1
ATOM 3901 N N . VAL A 1 486 ? 31.933 2.157 -34.846 1.00 87.56 486 VAL A N 1
ATOM 3902 C CA . VAL A 1 486 ? 33.003 1.764 -33.914 1.00 87.56 486 VAL A CA 1
ATOM 3903 C C . VAL A 1 486 ? 34.373 1.697 -34.590 1.00 87.56 486 VAL A C 1
ATOM 3905 O O . VAL A 1 486 ? 35.376 1.973 -33.945 1.00 87.56 486 VAL A O 1
ATOM 3908 N N . CYS A 1 487 ? 34.447 1.370 -35.883 1.00 83.81 487 CYS A N 1
ATOM 3909 C CA . CYS A 1 487 ? 35.721 1.227 -36.602 1.00 83.81 487 CYS A CA 1
ATOM 3910 C C . CYS A 1 487 ? 36.083 2.463 -37.457 1.00 83.81 487 CYS A C 1
ATOM 3912 O O . CYS A 1 487 ? 36.849 2.336 -38.415 1.00 83.81 487 CYS A O 1
ATOM 3914 N N . LEU A 1 488 ? 35.518 3.645 -37.173 1.00 72.12 488 LEU A N 1
ATOM 3915 C CA . LEU A 1 488 ? 35.838 4.882 -37.902 1.00 72.12 488 LEU A CA 1
ATOM 3916 C C . LEU A 1 488 ? 37.255 5.368 -37.560 1.00 72.12 488 LEU A C 1
ATOM 3918 O O . LEU A 1 488 ? 37.664 5.315 -36.407 1.00 72.12 488 LEU A O 1
ATOM 3922 N N . GLY A 1 489 ? 37.996 5.848 -38.563 1.00 61.75 489 GLY A N 1
ATOM 3923 C CA . GLY A 1 489 ? 39.311 6.484 -38.384 1.00 61.75 489 GLY A CA 1
ATOM 3924 C C . GLY A 1 489 ? 40.477 5.515 -38.169 1.00 61.75 489 GLY A C 1
ATOM 3925 O O . GLY A 1 489 ? 41.429 5.542 -38.950 1.00 61.75 489 GLY A O 1
ATOM 3926 N N . VAL A 1 490 ? 40.367 4.608 -37.195 1.00 55.44 490 VAL A N 1
ATOM 3927 C CA . VAL A 1 490 ? 41.555 3.978 -36.603 1.00 55.44 490 VAL A CA 1
ATOM 3928 C C . VAL A 1 490 ? 42.261 3.014 -37.560 1.00 55.44 490 VAL A C 1
ATOM 3930 O O . VAL A 1 490 ? 43.469 3.133 -37.719 1.00 55.44 490 VAL A O 1
ATOM 3933 N N . ARG A 1 491 ? 41.594 2.072 -38.243 1.00 56.22 491 ARG A N 1
ATOM 3934 C CA . ARG A 1 491 ? 42.284 1.052 -39.065 1.00 56.22 491 ARG A CA 1
ATOM 3935 C C . ARG A 1 491 ? 41.397 0.546 -40.206 1.00 56.22 491 ARG A C 1
ATOM 3937 O O . ARG A 1 491 ? 40.335 -0.021 -39.967 1.00 56.22 491 ARG A O 1
ATOM 3944 N N . ARG A 1 492 ? 41.835 0.712 -41.463 1.00 57.03 492 ARG A N 1
ATOM 3945 C CA . ARG A 1 492 ? 41.104 0.216 -42.655 1.00 57.03 492 ARG A CA 1
ATOM 3946 C C . ARG A 1 492 ? 41.036 -1.315 -42.727 1.00 57.03 492 ARG A C 1
ATOM 3948 O O . ARG A 1 492 ? 40.227 -1.849 -43.484 1.00 57.03 492 ARG A O 1
ATOM 3955 N N . GLU A 1 493 ? 41.862 -2.007 -41.949 1.00 75.81 493 GLU A N 1
ATOM 3956 C CA . GLU A 1 493 ? 41.942 -3.464 -41.917 1.00 75.81 493 GLU A CA 1
ATOM 3957 C C . GLU A 1 493 ? 41.066 -4.051 -40.801 1.00 75.81 493 GLU A C 1
ATOM 3959 O O . GLU A 1 493 ? 41.038 -3.580 -39.664 1.00 75.81 493 GLU A O 1
ATOM 3964 N N . GLN A 1 494 ? 40.311 -5.092 -41.151 1.00 82.38 494 GLN A N 1
ATOM 3965 C CA . GLN A 1 494 ? 39.300 -5.718 -40.297 1.00 82.38 494 GLN A CA 1
ATOM 3966 C C . GLN A 1 494 ? 39.885 -6.304 -39.001 1.00 82.38 494 GLN A C 1
ATOM 3968 O O . GLN A 1 494 ? 39.298 -6.138 -37.930 1.00 82.38 494 GLN A O 1
ATOM 3973 N N . ASP A 1 495 ? 41.053 -6.940 -39.094 1.00 88.06 495 ASP A N 1
ATOM 3974 C CA . ASP A 1 495 ? 41.742 -7.605 -37.975 1.00 88.06 495 ASP A CA 1
ATOM 3975 C C . ASP A 1 495 ? 42.122 -6.632 -36.860 1.00 88.06 495 ASP A C 1
ATOM 3977 O O . ASP A 1 495 ? 42.173 -6.949 -35.670 1.00 88.06 495 ASP A O 1
ATOM 3981 N N . ASP A 1 496 ? 42.363 -5.407 -37.275 1.00 88.69 496 ASP A N 1
ATOM 3982 C CA . ASP A 1 496 ? 42.910 -4.347 -36.477 1.00 88.69 496 ASP A CA 1
ATOM 3983 C C . ASP A 1 496 ? 41.801 -3.680 -35.637 1.00 88.69 496 ASP A C 1
ATOM 3985 O O . ASP A 1 496 ? 41.994 -3.407 -34.448 1.00 88.69 496 ASP A O 1
ATOM 3989 N N . CYS A 1 497 ? 40.597 -3.530 -36.213 1.00 89.44 497 CYS A N 1
ATOM 3990 C CA . CYS A 1 497 ? 39.398 -3.179 -35.446 1.00 89.44 497 CYS A CA 1
ATOM 3991 C C . CYS A 1 497 ? 38.983 -4.317 -34.500 1.00 89.44 497 CYS A C 1
ATOM 3993 O O . CYS A 1 497 ? 38.671 -4.065 -33.337 1.00 89.44 497 CYS A O 1
ATOM 3995 N N . LEU A 1 498 ? 39.042 -5.576 -34.955 1.00 93.12 498 LEU A N 1
ATOM 3996 C CA . LEU A 1 498 ? 38.716 -6.737 -34.121 1.00 93.12 498 LEU A CA 1
ATOM 3997 C C . LEU A 1 498 ? 39.587 -6.805 -32.870 1.00 93.12 498 LEU A C 1
ATOM 3999 O O . LEU A 1 498 ? 39.073 -6.997 -31.769 1.00 93.12 498 LEU A O 1
ATOM 4003 N N . LYS A 1 499 ? 40.895 -6.590 -33.020 1.00 92.69 499 LYS A N 1
ATOM 4004 C CA . LYS A 1 499 ? 41.825 -6.556 -31.891 1.00 92.69 499 LYS A CA 1
ATOM 4005 C C . LYS A 1 499 ? 41.475 -5.452 -30.891 1.00 92.69 499 LYS A C 1
ATOM 4007 O O . LYS A 1 499 ? 41.475 -5.715 -29.692 1.00 92.69 499 LYS A O 1
ATOM 4012 N N . MET A 1 500 ? 41.151 -4.253 -31.379 1.00 91.38 500 MET A N 1
ATOM 4013 C CA . MET A 1 500 ? 40.743 -3.124 -30.537 1.00 91.38 500 MET A CA 1
ATOM 4014 C C . MET A 1 500 ? 39.453 -3.431 -29.762 1.00 91.38 500 MET A C 1
ATOM 4016 O O . MET A 1 500 ? 39.421 -3.284 -28.540 1.00 91.38 500 MET A O 1
ATOM 4020 N N . VAL A 1 501 ? 38.417 -3.928 -30.446 1.00 93.31 501 VAL A N 1
ATOM 4021 C CA . VAL A 1 501 ? 37.127 -4.263 -29.822 1.00 93.31 501 VAL A CA 1
ATOM 4022 C C . VAL A 1 501 ? 37.291 -5.392 -28.802 1.00 93.31 501 VAL A C 1
ATOM 4024 O O . VAL A 1 501 ? 36.771 -5.293 -27.691 1.00 93.31 501 VAL A O 1
ATOM 4027 N N . LEU A 1 502 ? 38.056 -6.440 -29.128 1.00 95.06 502 LEU A N 1
ATOM 4028 C CA . LEU A 1 502 ? 38.364 -7.528 -28.196 1.00 95.06 502 LEU A CA 1
ATOM 4029 C C . LEU A 1 502 ? 39.089 -7.022 -26.950 1.00 95.06 502 LEU A C 1
ATOM 4031 O O . LEU A 1 502 ? 38.722 -7.411 -25.841 1.00 95.06 502 LEU A O 1
ATOM 4035 N N . GLU A 1 503 ? 40.097 -6.163 -27.110 1.00 92.38 503 GLU A N 1
ATOM 4036 C CA . GLU A 1 503 ? 40.846 -5.594 -25.985 1.00 92.38 503 GLU A CA 1
ATOM 4037 C C . GLU A 1 503 ? 39.929 -4.750 -25.085 1.00 92.38 503 GLU A C 1
ATOM 4039 O O . GLU A 1 503 ? 39.932 -4.914 -23.860 1.00 92.38 503 GLU A O 1
ATOM 4044 N N . PHE A 1 504 ? 39.058 -3.932 -25.683 1.00 93.19 504 PHE A N 1
ATOM 4045 C CA . PHE A 1 504 ? 38.085 -3.136 -24.940 1.00 93.19 504 PHE A CA 1
ATOM 4046 C C . PHE A 1 504 ? 37.075 -4.004 -24.173 1.00 93.19 504 PHE A C 1
ATOM 4048 O O . PHE A 1 504 ? 36.847 -3.781 -22.981 1.00 93.19 504 PHE A O 1
ATOM 4055 N N . LEU A 1 505 ? 36.473 -5.003 -24.829 1.00 94.62 505 LEU A N 1
ATOM 4056 C CA . LEU A 1 505 ? 35.445 -5.865 -24.234 1.00 94.62 505 LEU A CA 1
ATOM 4057 C C . LEU A 1 505 ? 36.006 -6.840 -23.186 1.00 94.62 505 LEU A C 1
ATOM 4059 O O . LEU A 1 505 ? 35.292 -7.200 -22.249 1.00 94.62 505 LEU A O 1
ATOM 4063 N N . SER A 1 506 ? 37.277 -7.234 -23.304 1.00 93.62 506 SER A N 1
ATOM 4064 C CA . SER A 1 506 ? 37.931 -8.172 -22.377 1.00 93.62 506 SER A CA 1
ATOM 4065 C C . SER A 1 506 ? 38.368 -7.540 -21.055 1.00 93.62 506 SER A C 1
ATOM 4067 O O . SER A 1 506 ? 38.703 -8.264 -20.121 1.00 93.62 506 SER A O 1
ATOM 4069 N N . THR A 1 507 ? 38.373 -6.209 -20.952 1.00 88.81 507 THR A N 1
ATOM 4070 C CA . THR A 1 507 ? 38.842 -5.504 -19.751 1.00 88.81 507 THR A CA 1
ATOM 4071 C C . THR A 1 507 ? 37.868 -5.721 -18.578 1.00 88.81 507 THR A C 1
ATOM 4073 O O . THR A 1 507 ? 36.704 -5.327 -18.695 1.00 88.81 507 THR A O 1
ATOM 4076 N N . PRO A 1 508 ? 38.285 -6.303 -17.435 1.00 83.75 508 PRO A N 1
ATOM 4077 C CA . PRO A 1 508 ? 37.386 -6.561 -16.310 1.00 83.75 508 PRO A CA 1
ATOM 4078 C C . PRO A 1 508 ? 36.800 -5.297 -15.683 1.00 83.75 508 PRO A C 1
ATOM 4080 O O . PRO A 1 508 ? 37.490 -4.295 -15.499 1.00 83.75 508 PRO A O 1
ATOM 4083 N N . GLN A 1 509 ? 35.526 -5.354 -15.278 1.00 72.25 509 GLN A N 1
ATOM 4084 C CA . GLN A 1 509 ? 34.850 -4.223 -14.627 1.00 72.25 509 GLN A CA 1
ATOM 4085 C C . GLN A 1 509 ? 35.473 -3.858 -13.266 1.00 72.25 509 GLN A C 1
ATOM 4087 O O . GLN A 1 509 ? 35.520 -2.681 -12.917 1.00 72.25 509 GLN A O 1
ATOM 4092 N N . GLU A 1 510 ? 35.977 -4.847 -12.526 1.00 65.62 510 GLU A N 1
ATOM 4093 C CA . GLU A 1 510 ? 36.598 -4.684 -11.200 1.00 65.62 510 GLU A CA 1
ATOM 4094 C C . GLU A 1 510 ? 37.998 -4.050 -11.271 1.00 65.62 510 GLU A C 1
ATOM 4096 O O . GLU A 1 510 ? 38.443 -3.422 -10.318 1.00 65.62 510 GLU A O 1
ATOM 4101 N N . GLN A 1 511 ? 38.670 -4.128 -12.426 1.00 60.25 511 GLN A N 1
ATOM 4102 C CA . GLN A 1 511 ? 39.988 -3.524 -12.657 1.00 60.25 511 GLN A CA 1
ATOM 4103 C C . GLN A 1 511 ? 39.902 -2.105 -13.242 1.00 60.25 511 GLN A C 1
ATOM 4105 O O . GLN A 1 511 ? 40.902 -1.572 -13.721 1.00 60.25 511 GLN A O 1
ATOM 4110 N N . LYS A 1 512 ? 38.733 -1.452 -13.171 1.00 56.09 512 LYS A N 1
ATOM 4111 C CA . LYS A 1 512 ? 38.532 -0.050 -13.587 1.00 56.09 512 LYS A CA 1
ATOM 4112 C C . LYS A 1 512 ? 39.162 0.984 -12.643 1.00 56.09 512 LYS A C 1
ATOM 4114 O O . LYS A 1 512 ? 38.910 2.181 -12.801 1.00 56.09 512 LYS A O 1
ATOM 4119 N N . GLU A 1 513 ? 39.984 0.569 -11.679 1.00 64.81 513 GLU A N 1
ATOM 4120 C CA . GLU A 1 513 ? 40.826 1.511 -10.945 1.00 64.81 513 GLU A CA 1
ATOM 4121 C C . GLU A 1 513 ? 41.651 2.347 -11.930 1.00 64.81 513 GLU A C 1
ATOM 4123 O O . GLU A 1 513 ? 42.188 1.836 -12.919 1.00 64.81 513 GLU A O 1
ATOM 4128 N N . LYS A 1 514 ? 41.742 3.659 -11.671 1.00 61.28 514 LYS A N 1
ATOM 4129 C CA . LYS A 1 514 ? 42.361 4.623 -12.594 1.00 61.28 514 LYS A CA 1
ATOM 4130 C C . LYS A 1 514 ? 43.822 4.300 -12.936 1.00 61.28 514 LYS A C 1
ATOM 4132 O O . LYS A 1 514 ? 44.322 4.844 -13.924 1.00 61.28 514 LYS A O 1
ATOM 4137 N N . ASP A 1 515 ? 44.470 3.399 -12.211 1.00 74.06 515 ASP A N 1
ATOM 4138 C CA . ASP A 1 515 ? 45.895 3.130 -12.356 1.00 74.06 515 ASP A CA 1
ATOM 4139 C C . ASP A 1 515 ? 46.256 1.739 -12.887 1.00 74.06 515 ASP A C 1
ATOM 4141 O O . ASP A 1 515 ? 47.429 1.520 -13.206 1.00 74.06 515 ASP A O 1
ATOM 4145 N N . SER A 1 516 ? 45.283 0.838 -13.079 1.00 83.75 516 SER A N 1
ATOM 4146 C CA . SER A 1 516 ? 45.548 -0.477 -13.675 1.00 83.75 516 SER A CA 1
ATOM 4147 C C . SER A 1 516 ? 46.021 -0.343 -15.129 1.00 83.75 516 SER A C 1
ATOM 4149 O O . SER A 1 516 ? 45.652 0.589 -15.854 1.00 83.75 516 SER A O 1
ATOM 4151 N N . LYS A 1 517 ? 46.867 -1.273 -15.577 1.00 84.25 517 LYS A N 1
ATOM 4152 C CA . LYS A 1 517 ? 47.420 -1.263 -16.939 1.00 84.25 517 LYS A CA 1
ATOM 4153 C C . LYS A 1 517 ? 46.312 -1.449 -17.980 1.00 84.25 517 LYS A C 1
ATOM 4155 O O . LYS A 1 517 ? 46.297 -0.771 -19.004 1.00 84.25 517 LYS A O 1
ATOM 4160 N N . GLU A 1 518 ? 45.369 -2.328 -17.683 1.00 81.56 518 GLU A N 1
ATOM 4161 C CA . GLU A 1 518 ? 44.214 -2.675 -18.502 1.00 81.56 518 GLU A CA 1
ATOM 4162 C C . GLU A 1 518 ? 43.217 -1.507 -18.557 1.00 81.56 518 GLU A C 1
ATOM 4164 O O . GLU A 1 518 ? 42.769 -1.116 -19.633 1.00 81.56 518 GLU A O 1
ATOM 4169 N N . GLY A 1 519 ? 42.952 -0.855 -17.419 1.00 81.88 519 GLY A N 1
ATOM 4170 C CA . GLY A 1 519 ? 42.083 0.320 -17.348 1.00 81.88 519 GLY A CA 1
ATOM 4171 C C . GLY A 1 519 ? 42.674 1.570 -18.008 1.00 81.88 519 GLY A C 1
ATOM 4172 O O . GLY A 1 519 ? 41.917 2.441 -18.443 1.00 81.88 519 GLY A O 1
ATOM 4173 N N . LYS A 1 520 ? 44.008 1.696 -18.081 1.00 85.44 520 LYS A N 1
ATOM 4174 C CA . LYS A 1 520 ? 44.684 2.745 -18.871 1.00 85.44 520 LYS A CA 1
ATOM 4175 C C . LYS A 1 520 ? 44.507 2.502 -20.366 1.00 85.44 520 LYS A C 1
ATOM 4177 O O . LYS A 1 520 ? 44.069 3.406 -21.065 1.00 85.44 520 LYS A O 1
ATOM 4182 N N . ARG A 1 521 ? 44.719 1.267 -20.826 1.00 84.12 521 ARG A N 1
ATOM 4183 C CA . ARG A 1 521 ? 44.515 0.879 -22.232 1.00 84.12 521 ARG A CA 1
ATOM 4184 C C . ARG A 1 521 ? 43.073 1.045 -22.698 1.00 84.12 521 ARG A C 1
ATOM 4186 O O . ARG A 1 521 ? 42.842 1.587 -23.770 1.00 84.12 521 ARG A O 1
ATOM 4193 N N . GLN A 1 522 ? 42.093 0.648 -21.884 1.00 86.31 522 GLN A N 1
ATOM 4194 C CA . GLN A 1 522 ? 40.680 0.860 -22.217 1.00 86.31 522 GLN A CA 1
ATOM 4195 C C . GLN A 1 522 ? 40.358 2.356 -22.389 1.00 86.31 522 GLN A C 1
ATOM 4197 O O . GLN A 1 522 ? 39.585 2.721 -23.272 1.00 86.31 522 GLN A O 1
ATOM 4202 N N . ARG A 1 523 ? 40.978 3.226 -21.577 1.00 86.56 523 ARG A N 1
ATOM 4203 C CA . ARG A 1 523 ? 40.864 4.685 -21.712 1.00 86.56 523 ARG A CA 1
ATOM 4204 C C . ARG A 1 523 ? 41.571 5.220 -22.948 1.00 86.56 523 ARG A C 1
ATOM 4206 O O . ARG A 1 523 ? 41.010 6.084 -23.599 1.00 86.56 523 ARG A O 1
ATOM 4213 N N . GLU A 1 524 ? 42.753 4.715 -23.280 1.00 88.31 524 GLU A N 1
ATOM 4214 C CA . GLU A 1 524 ? 43.450 5.073 -24.522 1.00 88.31 524 GLU A CA 1
ATOM 4215 C C . GLU A 1 524 ? 42.590 4.736 -25.749 1.00 88.31 524 GLU A C 1
ATOM 4217 O O . GLU A 1 524 ? 42.423 5.583 -26.620 1.00 88.31 524 GLU A O 1
ATOM 4222 N N . ILE A 1 525 ? 41.960 3.554 -25.773 1.00 87.25 525 ILE A N 1
ATOM 4223 C CA . ILE A 1 525 ? 41.003 3.173 -26.825 1.00 87.25 525 ILE A CA 1
ATOM 4224 C C . ILE A 1 525 ? 39.792 4.116 -26.831 1.00 87.25 525 ILE A C 1
ATOM 4226 O O . ILE A 1 525 ? 39.382 4.574 -27.893 1.00 87.25 525 ILE A O 1
ATOM 4230 N N . ALA A 1 526 ? 39.225 4.425 -25.661 1.00 87.81 526 ALA A N 1
ATOM 4231 C CA . ALA A 1 526 ? 38.071 5.316 -25.556 1.00 87.81 526 ALA A CA 1
ATOM 4232 C C . ALA A 1 526 ? 38.373 6.739 -26.052 1.00 87.81 526 ALA A C 1
ATOM 4234 O O . ALA A 1 526 ? 37.592 7.281 -26.827 1.00 87.81 526 ALA A O 1
ATOM 4235 N N . MET A 1 527 ? 39.512 7.311 -25.648 1.00 87.00 527 MET A N 1
ATOM 4236 C CA . MET A 1 527 ? 39.960 8.635 -26.091 1.00 87.00 527 MET A CA 1
ATOM 4237 C C . MET A 1 527 ? 40.245 8.642 -27.594 1.00 87.00 527 MET A C 1
ATOM 4239 O O . MET A 1 527 ? 39.807 9.555 -28.281 1.00 87.00 527 MET A O 1
ATOM 4243 N N . GLY A 1 528 ? 40.887 7.594 -28.126 1.00 84.25 528 GLY A N 1
ATOM 4244 C CA . GLY A 1 528 ? 41.112 7.466 -29.568 1.00 84.25 528 GLY A CA 1
ATOM 4245 C C . GLY A 1 528 ? 39.807 7.416 -30.370 1.00 84.25 528 GLY A C 1
ATOM 4246 O O . GLY A 1 528 ? 39.688 8.078 -31.396 1.00 84.25 528 GLY A O 1
ATOM 4247 N N . LEU A 1 529 ? 38.792 6.696 -29.878 1.00 81.44 529 LEU A N 1
ATOM 4248 C CA . LEU A 1 529 ? 37.463 6.665 -30.503 1.00 81.44 529 LEU A CA 1
ATOM 4249 C C . LEU A 1 529 ? 36.750 8.024 -30.435 1.00 81.44 529 LEU A C 1
ATOM 4251 O O . LEU A 1 529 ? 36.080 8.407 -31.390 1.00 81.44 529 LEU A O 1
ATOM 4255 N N . GLU A 1 530 ? 36.886 8.751 -29.327 1.00 83.88 530 GLU A N 1
ATOM 4256 C CA . GLU A 1 530 ? 36.278 10.074 -29.151 1.00 83.88 530 GLU A CA 1
ATOM 4257 C C . GLU A 1 530 ? 36.937 11.136 -30.053 1.00 83.88 530 GLU A C 1
ATOM 4259 O O . GLU A 1 530 ? 36.235 11.939 -30.670 1.00 83.88 530 GLU A O 1
ATOM 4264 N N . GLU A 1 531 ? 38.268 11.098 -30.187 1.00 80.25 531 GLU A N 1
ATOM 4265 C CA . GLU A 1 531 ? 39.056 12.035 -30.997 1.00 80.25 531 GLU A CA 1
ATOM 4266 C C . GLU A 1 531 ? 38.932 11.783 -32.510 1.00 80.25 531 GLU A C 1
ATOM 4268 O O . GLU A 1 531 ? 38.811 12.735 -33.284 1.00 80.25 531 GLU A O 1
ATOM 4273 N N . GLU A 1 532 ? 38.945 10.522 -32.955 1.00 70.75 532 GLU A N 1
ATOM 4274 C CA . GLU A 1 532 ? 38.996 10.186 -34.386 1.00 70.75 532 GLU A CA 1
ATOM 4275 C C . GLU A 1 532 ? 37.619 10.088 -35.060 1.00 70.75 532 GLU A C 1
ATOM 4277 O O . GLU A 1 532 ? 37.508 10.310 -36.269 1.00 70.75 532 GLU A O 1
ATOM 4282 N N . ALA A 1 533 ? 36.559 9.753 -34.315 1.00 57.03 533 ALA A N 1
ATOM 4283 C CA . ALA A 1 533 ? 35.261 9.423 -34.910 1.00 57.03 533 ALA A CA 1
ATOM 4284 C C . ALA A 1 533 ? 34.247 10.578 -34.930 1.00 57.03 533 ALA A C 1
ATOM 4286 O O . ALA A 1 533 ? 33.168 10.413 -35.500 1.00 57.03 533 ALA A O 1
ATOM 4287 N N . GLY A 1 534 ? 34.525 11.724 -34.292 1.00 57.50 534 GLY A N 1
ATOM 4288 C CA . GLY A 1 534 ? 33.540 12.809 -34.144 1.00 57.50 534 GLY A CA 1
ATOM 4289 C C . GLY A 1 534 ? 32.207 12.361 -33.517 1.00 57.50 534 GLY A C 1
ATOM 4290 O O . GLY A 1 534 ? 31.193 13.038 -33.680 1.00 57.50 534 GLY A O 1
ATOM 4291 N N . GLY A 1 535 ? 32.182 11.209 -32.840 1.00 61.00 535 GLY A N 1
ATOM 4292 C CA . GLY A 1 535 ? 30.957 10.517 -32.463 1.00 61.00 535 GLY A CA 1
ATOM 4293 C C . GLY A 1 535 ? 31.084 9.846 -31.106 1.00 61.00 535 GLY A C 1
ATOM 4294 O O . GLY A 1 535 ? 31.563 8.716 -31.013 1.00 61.00 535 GLY A O 1
ATOM 4295 N N . SER A 1 536 ? 30.551 10.502 -30.070 1.00 76.00 536 SER A N 1
ATOM 4296 C CA . SER A 1 536 ? 30.296 9.888 -28.757 1.00 76.00 536 SER A CA 1
ATOM 4297 C C . SER A 1 536 ? 29.505 8.578 -28.881 1.00 76.00 536 SER A C 1
ATOM 4299 O O . SER A 1 536 ? 29.662 7.666 -28.077 1.00 76.00 536 SER A O 1
ATOM 4301 N N . GLU A 1 537 ? 28.715 8.445 -29.947 1.00 85.25 537 GLU A N 1
ATOM 4302 C CA . GLU A 1 537 ? 27.826 7.320 -30.213 1.00 85.25 537 GLU A CA 1
ATOM 4303 C C . GLU A 1 537 ? 28.552 5.969 -30.357 1.00 85.25 537 GLU A C 1
ATOM 4305 O O . GLU A 1 537 ? 28.079 4.967 -29.825 1.00 85.25 537 GLU A O 1
ATOM 4310 N N . GLY A 1 538 ? 29.713 5.910 -31.023 1.00 87.19 538 GLY A N 1
ATOM 4311 C CA . GLY A 1 538 ? 30.468 4.656 -31.180 1.00 87.19 538 GLY A CA 1
ATOM 4312 C C . GLY A 1 538 ? 31.034 4.147 -29.852 1.00 87.19 538 GLY A C 1
ATOM 4313 O O . GLY A 1 538 ? 30.931 2.960 -29.529 1.00 87.19 538 GLY A O 1
ATOM 4314 N N . LEU A 1 539 ? 31.571 5.066 -29.046 1.00 89.38 539 LEU A N 1
ATOM 4315 C CA . LEU A 1 539 ? 32.055 4.773 -27.700 1.00 89.38 539 LEU A CA 1
ATOM 4316 C C . LEU A 1 539 ? 30.906 4.391 -26.757 1.00 89.3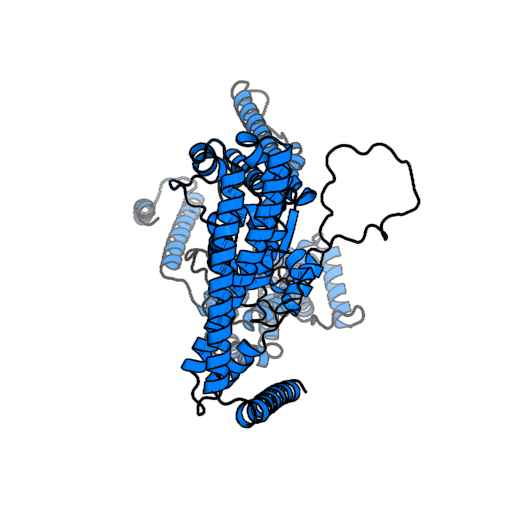8 539 LEU A C 1
ATOM 4318 O O . LEU A 1 539 ? 31.042 3.438 -25.992 1.00 89.38 539 LEU A O 1
ATOM 4322 N N . GLU A 1 540 ? 29.769 5.087 -26.829 1.00 89.81 540 GLU A N 1
ATOM 4323 C CA . GLU A 1 540 ? 28.558 4.757 -26.070 1.00 89.81 540 GLU A CA 1
ATOM 4324 C C . GLU A 1 540 ? 28.082 3.331 -26.371 1.00 89.81 540 GLU A C 1
ATOM 4326 O O . GLU A 1 540 ? 27.842 2.554 -25.445 1.00 89.81 540 GLU A O 1
ATOM 4331 N N . LEU A 1 541 ? 28.002 2.953 -27.651 1.00 91.12 541 LEU A N 1
ATOM 4332 C CA . LEU A 1 541 ? 27.623 1.604 -28.075 1.00 91.12 541 LEU A CA 1
ATOM 4333 C C . LEU A 1 541 ? 28.607 0.545 -27.555 1.00 91.12 541 LEU A C 1
ATOM 4335 O O . LEU A 1 541 ? 28.190 -0.480 -27.011 1.00 91.12 541 LEU A O 1
ATOM 4339 N N . LEU A 1 542 ? 29.913 0.800 -27.659 1.00 91.81 542 LEU A N 1
ATOM 4340 C CA . LEU A 1 542 ? 30.943 -0.126 -27.187 1.00 91.81 542 LEU A CA 1
ATOM 4341 C C . LEU A 1 542 ? 30.948 -0.253 -25.651 1.00 91.81 542 LEU A C 1
ATOM 4343 O O . LEU A 1 542 ? 31.096 -1.353 -25.109 1.00 91.81 542 LEU A O 1
ATOM 4347 N N . ALA A 1 543 ? 30.711 0.846 -24.933 1.00 92.12 543 ALA A N 1
ATOM 4348 C CA . ALA A 1 543 ? 30.542 0.852 -23.483 1.00 92.12 543 ALA A CA 1
ATOM 4349 C C . ALA A 1 543 ? 29.272 0.100 -23.051 1.00 92.12 543 ALA A C 1
ATOM 4351 O O . ALA A 1 543 ? 29.301 -0.654 -22.074 1.00 92.12 543 ALA A O 1
ATOM 4352 N N . LEU A 1 544 ? 28.169 0.248 -23.791 1.00 91.75 544 LEU A N 1
ATOM 4353 C CA . LEU A 1 544 ? 26.947 -0.518 -23.563 1.00 91.75 544 LEU A CA 1
ATOM 4354 C C . LEU A 1 544 ? 27.172 -2.011 -23.817 1.00 91.75 544 LEU A C 1
ATOM 4356 O O . LEU A 1 544 ? 26.747 -2.815 -22.990 1.00 91.75 544 LEU A O 1
ATOM 4360 N N . ALA A 1 545 ? 27.870 -2.394 -24.890 1.00 94.62 545 ALA A N 1
ATOM 4361 C CA . ALA A 1 545 ? 28.240 -3.784 -25.172 1.00 94.62 545 ALA A CA 1
ATOM 4362 C C . ALA A 1 545 ? 29.102 -4.390 -24.049 1.00 94.62 545 ALA A C 1
ATOM 4364 O O . ALA A 1 545 ? 28.829 -5.498 -23.580 1.00 94.62 545 ALA A O 1
ATOM 4365 N N . HIS A 1 546 ? 30.084 -3.634 -23.547 1.00 94.38 546 HIS A N 1
ATOM 4366 C CA . HIS A 1 546 ? 30.878 -4.017 -22.375 1.00 94.38 546 HIS A CA 1
ATOM 4367 C C . HIS A 1 546 ? 29.988 -4.261 -21.147 1.00 94.38 546 HIS A C 1
ATOM 4369 O O . HIS A 1 546 ? 30.051 -5.330 -20.536 1.00 94.38 546 HIS A O 1
ATOM 4375 N N . MET A 1 547 ? 29.088 -3.320 -20.834 1.00 92.94 547 MET A N 1
ATOM 4376 C CA . MET A 1 547 ? 28.131 -3.444 -19.727 1.00 92.94 547 MET A CA 1
ATOM 4377 C C . MET A 1 547 ? 27.193 -4.649 -19.893 1.00 92.94 547 MET A C 1
ATOM 4379 O O . MET A 1 547 ? 26.867 -5.311 -18.902 1.00 92.94 547 MET A O 1
ATOM 4383 N N . GLN A 1 548 ? 26.763 -4.961 -21.123 1.00 93.50 548 GLN A N 1
ATOM 4384 C CA . GLN A 1 548 ? 25.947 -6.146 -21.387 1.00 93.50 548 GLN A CA 1
ATOM 4385 C C . GLN A 1 548 ? 26.665 -7.402 -20.901 1.00 93.50 548 GLN A C 1
ATOM 4387 O O . GLN A 1 548 ? 26.130 -8.141 -20.073 1.00 93.50 548 GLN A O 1
ATOM 4392 N N . ILE A 1 549 ? 27.890 -7.612 -21.385 1.00 93.25 549 ILE A N 1
ATOM 4393 C CA . ILE A 1 549 ? 28.679 -8.822 -21.142 1.00 93.25 549 ILE A CA 1
ATOM 4394 C C . ILE A 1 549 ? 29.044 -8.959 -19.663 1.00 93.25 549 ILE A C 1
ATOM 4396 O O . ILE A 1 549 ? 28.869 -10.029 -19.088 1.00 93.25 549 ILE A O 1
ATOM 4400 N N . TRP A 1 550 ? 29.544 -7.891 -19.039 1.00 91.62 550 TRP A N 1
ATOM 4401 C CA . TRP A 1 550 ? 30.083 -7.961 -17.678 1.00 91.62 550 TRP A CA 1
ATOM 4402 C C . TRP A 1 550 ? 29.010 -7.913 -16.591 1.00 91.62 550 TRP A C 1
ATOM 4404 O O . TRP A 1 550 ? 29.158 -8.564 -15.556 1.00 91.62 550 TRP A O 1
ATOM 4414 N N . THR A 1 551 ? 27.926 -7.169 -16.815 1.00 91.56 551 THR A N 1
ATOM 4415 C CA . THR A 1 551 ? 26.914 -6.916 -15.782 1.00 91.56 551 THR A CA 1
ATOM 4416 C C . THR A 1 551 ? 25.568 -7.562 -16.118 1.00 91.56 551 THR A C 1
ATOM 4418 O O . THR A 1 551 ? 25.039 -8.339 -15.320 1.00 91.56 551 THR A O 1
ATOM 4421 N N . MET A 1 552 ? 24.994 -7.264 -17.288 1.00 92.56 552 MET A N 1
ATOM 4422 C CA . MET A 1 552 ? 23.578 -7.564 -17.563 1.00 92.56 552 MET A CA 1
ATOM 4423 C C . MET A 1 552 ? 23.313 -9.044 -17.852 1.00 92.56 552 MET A C 1
ATOM 4425 O O . MET A 1 552 ? 22.364 -9.611 -17.302 1.00 92.56 552 MET A O 1
ATOM 4429 N N . PHE A 1 553 ? 24.163 -9.696 -18.654 1.00 91.00 553 PHE A N 1
ATOM 4430 C CA . PHE A 1 553 ? 24.059 -11.134 -18.922 1.00 91.00 553 PHE A CA 1
ATOM 4431 C C . PHE A 1 553 ? 24.186 -11.938 -17.627 1.00 91.00 553 PHE A C 1
ATOM 4433 O O . PHE A 1 553 ? 23.331 -12.775 -17.329 1.00 91.00 553 PHE A O 1
ATOM 4440 N N . LYS A 1 554 ? 25.185 -11.603 -16.797 1.00 90.25 554 LYS A N 1
ATOM 4441 C CA . LYS A 1 554 ? 25.379 -12.221 -15.480 1.00 90.25 554 LYS A CA 1
ATOM 4442 C C . LYS A 1 554 ? 24.155 -12.057 -14.581 1.00 90.25 554 LYS A C 1
ATOM 4444 O O . LYS A 1 554 ? 23.673 -13.034 -14.008 1.00 90.25 554 LYS A O 1
ATOM 4449 N N . GLY A 1 555 ? 23.616 -10.842 -14.485 1.00 90.62 555 GLY A N 1
ATOM 4450 C CA . GLY A 1 555 ? 22.434 -10.561 -13.667 1.00 90.62 555 GLY A CA 1
ATOM 4451 C C . GLY A 1 555 ? 21.154 -11.247 -14.159 1.00 90.62 555 GLY A C 1
ATOM 4452 O O . GLY A 1 555 ? 20.264 -11.533 -13.358 1.00 90.62 555 GLY A O 1
ATOM 4453 N N . THR A 1 556 ? 21.056 -11.532 -15.460 1.00 93.12 556 THR A N 1
ATOM 4454 C CA . THR A 1 556 ? 19.871 -12.159 -16.061 1.00 93.12 556 THR A CA 1
ATOM 4455 C C . THR A 1 556 ? 19.910 -13.681 -15.958 1.00 93.12 556 THR A C 1
ATOM 4457 O O . THR A 1 556 ? 18.891 -14.289 -15.630 1.00 93.12 556 THR A O 1
ATOM 4460 N N . TRP A 1 557 ? 21.064 -14.313 -16.205 1.00 89.94 557 TRP A N 1
ATOM 4461 C CA . TRP A 1 557 ? 21.182 -15.780 -16.218 1.00 89.94 557 TRP A CA 1
ATOM 4462 C C . TRP A 1 557 ? 21.299 -16.408 -14.827 1.00 89.94 557 TRP A C 1
ATOM 4464 O O . TRP A 1 557 ? 20.932 -17.572 -14.669 1.00 89.94 557 TRP A O 1
ATOM 4474 N N . THR A 1 558 ? 21.693 -15.631 -13.811 1.00 90.44 558 THR A N 1
ATOM 4475 C CA . THR A 1 558 ? 21.610 -16.035 -12.391 1.00 90.44 558 THR A CA 1
ATOM 4476 C C . THR A 1 558 ? 20.176 -16.047 -11.851 1.00 90.44 558 THR A C 1
ATOM 4478 O O . THR A 1 558 ? 19.919 -16.568 -10.769 1.00 90.44 558 THR A O 1
ATOM 4481 N N . LYS A 1 559 ? 19.207 -15.504 -12.598 1.00 91.56 559 LYS A N 1
ATOM 4482 C CA . LYS A 1 559 ? 17.800 -15.436 -12.194 1.00 91.56 559 LYS A CA 1
ATOM 4483 C C . LYS A 1 559 ? 16.938 -16.374 -13.036 1.00 91.56 559 LYS A C 1
ATOM 4485 O O . LYS A 1 559 ? 16.916 -16.301 -14.262 1.00 91.56 559 LYS A O 1
ATOM 4490 N N . SER A 1 560 ? 16.150 -17.210 -12.364 1.00 91.69 560 SER A N 1
ATOM 4491 C CA . SER A 1 560 ? 15.220 -18.135 -13.023 1.00 91.69 560 SER A CA 1
ATOM 4492 C C . SER A 1 560 ? 13.954 -17.447 -13.547 1.00 91.69 560 SER A C 1
ATOM 4494 O O . SER A 1 560 ? 13.277 -16.718 -12.808 1.00 91.69 560 SER A O 1
ATOM 4496 N N . VAL A 1 561 ? 13.606 -17.753 -14.802 1.00 93.00 561 VAL A N 1
ATOM 4497 C CA . VAL A 1 561 ? 12.318 -17.406 -15.425 1.00 93.00 561 VAL A CA 1
ATOM 4498 C C . VAL A 1 561 ? 11.181 -18.109 -14.672 1.00 93.00 561 VAL A C 1
ATOM 4500 O O . VAL A 1 561 ? 11.330 -19.250 -14.241 1.00 93.00 561 VAL A O 1
ATOM 4503 N N . ASN A 1 562 ? 10.053 -17.423 -14.505 1.00 92.19 562 ASN A N 1
ATOM 4504 C CA . ASN A 1 562 ? 8.888 -17.795 -13.698 1.00 92.19 562 ASN A CA 1
ATOM 4505 C C . ASN A 1 562 ? 9.115 -17.871 -12.178 1.00 92.19 562 ASN A C 1
ATOM 4507 O O . ASN A 1 562 ? 8.208 -18.266 -11.449 1.00 92.19 562 ASN A O 1
ATOM 4511 N N . LEU A 1 563 ? 10.289 -17.472 -11.685 1.00 90.25 563 LEU A N 1
ATOM 4512 C CA . LEU A 1 563 ? 10.548 -17.296 -10.252 1.00 90.25 563 LEU A CA 1
ATOM 4513 C C . LEU A 1 563 ? 10.821 -15.833 -9.909 1.00 90.25 563 LEU A C 1
ATOM 4515 O O . LEU A 1 563 ? 10.212 -15.301 -8.992 1.00 90.25 563 LEU A O 1
ATOM 4519 N N . HIS A 1 564 ? 11.718 -15.194 -10.661 1.00 93.19 564 HIS A N 1
ATOM 4520 C CA . HIS A 1 564 ? 12.120 -13.802 -10.428 1.00 93.19 564 HIS A CA 1
ATOM 4521 C C . HIS A 1 564 ? 11.522 -12.833 -11.449 1.00 93.19 564 HIS A C 1
ATOM 4523 O O . HIS A 1 564 ? 11.398 -11.636 -11.191 1.00 93.19 564 HIS A O 1
ATOM 4529 N N . TYR A 1 565 ? 11.222 -13.333 -12.644 1.00 95.62 565 TYR A N 1
ATOM 4530 C CA . TYR A 1 565 ? 10.594 -12.594 -13.731 1.00 95.62 565 TYR A CA 1
ATOM 4531 C C . TYR A 1 565 ? 9.968 -13.561 -14.720 1.00 95.62 565 TYR A C 1
ATOM 4533 O O . TYR A 1 565 ? 10.362 -14.725 -14.787 1.00 95.62 565 TYR A O 1
ATOM 4541 N N . GLY A 1 566 ? 9.026 -13.084 -15.515 1.00 95.06 566 GLY A N 1
ATOM 4542 C CA . GLY A 1 566 ? 8.361 -13.903 -16.515 1.00 95.06 566 GLY A CA 1
ATOM 4543 C C . GLY A 1 566 ? 7.230 -13.140 -17.174 1.00 95.06 566 GLY A C 1
ATOM 4544 O O . GLY A 1 566 ? 7.224 -11.913 -17.184 1.00 95.06 566 GLY A O 1
ATOM 4545 N N . ARG A 1 567 ? 6.279 -13.866 -17.745 1.00 92.75 567 ARG A N 1
ATOM 4546 C CA . ARG A 1 567 ? 5.165 -13.277 -18.487 1.00 92.75 567 ARG A CA 1
ATOM 4547 C C . ARG A 1 567 ? 4.121 -12.690 -17.540 1.00 92.75 567 ARG A C 1
ATOM 4549 O O . ARG A 1 567 ? 3.862 -13.235 -16.471 1.00 92.75 567 ARG A O 1
ATOM 4556 N N . SER A 1 568 ? 3.490 -11.606 -17.972 1.00 91.81 568 SER A N 1
ATOM 4557 C CA . SER A 1 568 ? 2.302 -11.087 -17.298 1.00 91.81 568 SER A CA 1
ATOM 4558 C C . SER A 1 568 ? 1.153 -12.096 -17.422 1.00 91.81 568 SER A C 1
ATOM 4560 O O . SER A 1 568 ? 0.929 -12.671 -18.489 1.00 91.81 568 SER A O 1
ATOM 4562 N N . LYS A 1 569 ? 0.433 -12.323 -16.323 1.00 89.81 569 LYS A N 1
ATOM 4563 C CA . LYS A 1 569 ? -0.841 -13.052 -16.298 1.00 89.81 569 LYS A CA 1
ATOM 4564 C C . LYS A 1 569 ? -2.012 -12.120 -16.592 1.00 89.81 569 LYS A C 1
ATOM 4566 O O . LYS A 1 569 ? -2.959 -12.545 -17.243 1.00 89.81 569 LYS A O 1
ATOM 4571 N N . ALA A 1 570 ? -1.939 -10.868 -16.138 1.00 86.38 570 ALA A N 1
ATOM 4572 C CA . ALA A 1 570 ? -2.961 -9.855 -16.405 1.00 86.38 570 ALA A CA 1
ATOM 4573 C C . ALA A 1 570 ? -2.956 -9.388 -17.870 1.00 86.38 570 ALA A C 1
ATOM 4575 O O . ALA A 1 570 ? -4.002 -9.054 -18.421 1.00 86.38 570 ALA A O 1
ATOM 4576 N N . ARG A 1 571 ? -1.784 -9.395 -18.518 1.00 86.19 571 ARG A N 1
ATOM 4577 C CA . ARG A 1 571 ? -1.579 -8.988 -19.913 1.00 86.19 571 ARG A CA 1
ATOM 4578 C C . ARG A 1 571 ? -0.912 -10.128 -20.709 1.00 86.19 571 ARG A C 1
ATOM 4580 O O . ARG A 1 571 ? 0.278 -10.032 -21.007 1.00 86.19 571 ARG A O 1
ATOM 4587 N N . PRO A 1 572 ? -1.640 -11.198 -21.094 1.00 82.69 572 PRO A N 1
ATOM 4588 C CA . PRO A 1 572 ? -1.052 -12.370 -21.766 1.00 82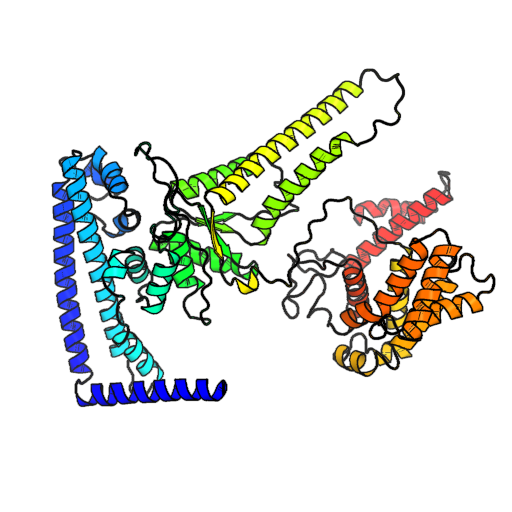.69 572 PRO A CA 1
ATOM 4589 C C . PRO A 1 572 ? -0.317 -12.046 -23.075 1.00 82.69 572 PRO A C 1
ATOM 4591 O O . PRO A 1 572 ? 0.690 -12.672 -23.406 1.00 82.69 572 PRO A O 1
ATOM 4594 N N . ASN A 1 573 ? -0.793 -11.020 -23.787 1.00 81.00 573 ASN A N 1
ATOM 4595 C CA . ASN A 1 573 ? -0.217 -10.545 -25.047 1.00 81.00 573 ASN A CA 1
ATOM 4596 C C . ASN A 1 573 ? 0.919 -9.528 -24.856 1.00 81.00 573 ASN A C 1
ATOM 4598 O O . ASN A 1 573 ? 1.497 -9.066 -25.837 1.00 81.00 573 ASN A O 1
ATOM 4602 N N . PHE A 1 574 ? 1.249 -9.145 -23.619 1.00 85.00 574 PHE A N 1
ATOM 4603 C CA . PHE A 1 574 ? 2.336 -8.208 -23.369 1.00 85.00 574 PHE A CA 1
ATOM 4604 C C . PHE A 1 574 ? 3.686 -8.896 -23.627 1.00 85.00 574 PHE A C 1
ATOM 4606 O O . PHE A 1 574 ? 3.991 -9.910 -22.994 1.00 85.00 574 PHE A O 1
ATOM 4613 N N . PRO A 1 575 ? 4.514 -8.382 -24.556 1.00 83.19 575 PRO A N 1
ATOM 4614 C CA . PRO A 1 575 ? 5.699 -9.100 -25.015 1.00 83.19 575 PRO A CA 1
ATOM 4615 C C . PRO A 1 575 ? 6.893 -8.991 -24.059 1.00 83.19 575 PRO A C 1
ATOM 4617 O O . PRO A 1 575 ? 7.891 -9.686 -24.258 1.00 83.19 575 PRO A O 1
ATOM 4620 N N . LEU A 1 576 ? 6.829 -8.111 -23.057 1.00 90.94 576 LEU A N 1
ATOM 4621 C CA . LEU A 1 576 ? 7.928 -7.847 -22.132 1.00 90.94 576 LEU A CA 1
ATOM 4622 C C . LEU A 1 576 ? 7.696 -8.558 -20.792 1.00 90.94 576 LEU A C 1
ATOM 4624 O O . LEU A 1 576 ? 6.552 -8.723 -20.362 1.00 90.94 576 LEU A O 1
ATOM 4628 N N . PRO A 1 577 ? 8.768 -8.996 -20.114 1.00 93.81 577 PRO A N 1
ATOM 4629 C CA . PRO A 1 577 ? 8.641 -9.669 -18.836 1.00 93.81 577 PRO A CA 1
ATOM 4630 C C . PRO A 1 577 ? 8.328 -8.680 -17.711 1.00 93.81 577 PRO A C 1
ATOM 4632 O O . PRO A 1 577 ? 8.835 -7.559 -17.694 1.00 93.81 577 PRO A O 1
ATOM 4635 N N . VAL A 1 578 ? 7.582 -9.151 -16.717 1.00 93.44 578 VAL A N 1
ATOM 4636 C CA . VAL A 1 578 ? 7.326 -8.453 -15.452 1.00 93.44 578 VAL A CA 1
ATOM 4637 C C . VAL A 1 578 ? 8.106 -9.114 -14.305 1.00 93.44 578 VAL A C 1
ATOM 4639 O O . VAL A 1 578 ? 8.427 -10.308 -14.388 1.00 93.44 578 VAL A O 1
ATOM 4642 N N . PRO A 1 579 ? 8.449 -8.379 -13.232 1.00 91.88 579 PRO A N 1
ATOM 4643 C CA . PRO A 1 579 ? 9.017 -8.949 -12.011 1.00 91.88 579 PRO A CA 1
ATOM 4644 C C . PRO A 1 579 ? 8.039 -9.914 -11.340 1.00 91.88 579 PRO A C 1
ATOM 4646 O O . PRO A 1 579 ? 6.829 -9.736 -11.430 1.00 91.88 579 PRO A O 1
ATOM 4649 N N . TYR A 1 580 ? 8.548 -10.944 -10.666 1.00 90.75 580 TYR A N 1
ATOM 4650 C CA . TYR A 1 580 ? 7.731 -11.890 -9.900 1.00 90.75 580 TYR A CA 1
ATOM 4651 C C . TYR A 1 580 ? 8.025 -11.727 -8.408 1.00 90.75 580 TYR A C 1
ATOM 4653 O O . TYR A 1 580 ? 9.183 -11.588 -8.016 1.00 90.75 580 TYR A O 1
ATOM 4661 N N . SER A 1 581 ? 6.980 -11.749 -7.581 1.00 83.94 581 SER A N 1
ATOM 4662 C CA . SER A 1 581 ? 7.103 -11.717 -6.117 1.00 83.94 581 SER A CA 1
ATOM 4663 C C . SER A 1 581 ? 7.364 -13.106 -5.529 1.00 83.94 581 SER A C 1
ATOM 4665 O O . SER A 1 581 ? 7.965 -13.229 -4.464 1.00 83.94 581 SER A O 1
ATOM 4667 N N . ALA A 1 582 ? 6.933 -14.155 -6.233 1.00 81.19 582 ALA A N 1
ATOM 4668 C CA . ALA A 1 582 ? 7.147 -15.553 -5.884 1.00 81.19 582 ALA A CA 1
ATOM 4669 C C . ALA A 1 582 ? 7.084 -16.442 -7.138 1.00 81.19 582 ALA A C 1
ATOM 4671 O O . ALA A 1 582 ? 6.780 -15.983 -8.242 1.00 81.19 582 ALA A O 1
ATOM 4672 N N . ALA A 1 583 ? 7.333 -17.743 -6.967 1.00 87.62 583 ALA A N 1
ATOM 4673 C CA . ALA A 1 583 ? 7.216 -18.724 -8.041 1.00 87.62 583 ALA A CA 1
ATOM 4674 C C . ALA A 1 583 ? 5.832 -18.658 -8.708 1.00 87.62 583 ALA A C 1
ATOM 4676 O O . ALA A 1 583 ? 4.811 -18.890 -8.068 1.00 87.62 583 ALA A O 1
ATOM 4677 N N . ASN A 1 584 ? 5.812 -18.377 -10.011 1.00 88.50 584 ASN A N 1
ATOM 4678 C CA . ASN A 1 584 ? 4.608 -18.202 -10.823 1.00 88.50 584 ASN A CA 1
ATOM 4679 C C . ASN A 1 584 ? 3.668 -17.068 -10.373 1.00 88.50 584 ASN A C 1
ATOM 4681 O O . ASN A 1 584 ? 2.507 -17.058 -10.787 1.00 88.50 584 ASN A O 1
ATOM 4685 N N . THR A 1 585 ? 4.142 -16.105 -9.583 1.00 88.38 585 THR A N 1
ATOM 4686 C CA . THR A 1 585 ? 3.340 -14.967 -9.111 1.00 88.38 585 THR A CA 1
ATOM 4687 C C . THR A 1 585 ? 3.923 -13.666 -9.665 1.00 88.38 585 THR A C 1
ATOM 4689 O O . THR A 1 585 ? 4.826 -13.097 -9.043 1.00 88.38 585 THR A O 1
ATOM 4692 N N . PRO A 1 586 ? 3.462 -13.204 -10.847 1.00 88.56 586 PRO A N 1
ATOM 4693 C CA . PRO A 1 586 ? 3.878 -11.921 -11.396 1.00 88.56 586 PRO A CA 1
ATOM 4694 C C . PRO A 1 586 ? 3.411 -10.774 -10.503 1.00 88.56 586 PRO A C 1
ATOM 4696 O O . PRO A 1 586 ? 2.319 -10.807 -9.938 1.00 88.56 586 PRO A O 1
ATOM 4699 N N . ASN A 1 587 ? 4.244 -9.748 -10.402 1.00 83.81 587 ASN A N 1
ATOM 4700 C CA . ASN A 1 587 ? 3.906 -8.481 -9.785 1.00 83.81 587 ASN A CA 1
ATOM 4701 C C . ASN A 1 587 ? 3.526 -7.490 -10.891 1.00 83.81 587 ASN A C 1
ATOM 4703 O O . ASN A 1 587 ? 4.373 -6.777 -11.424 1.00 83.81 587 ASN A O 1
ATOM 4707 N N . GLU A 1 588 ? 2.247 -7.500 -11.264 1.00 84.12 588 GLU A N 1
ATOM 4708 C CA . GLU A 1 588 ? 1.720 -6.791 -12.442 1.00 84.12 588 GLU A CA 1
ATOM 4709 C C . GLU A 1 588 ? 1.839 -5.265 -12.354 1.00 84.12 588 GLU A C 1
ATOM 4711 O O . GLU A 1 588 ? 1.805 -4.583 -13.374 1.00 84.12 588 GLU A O 1
ATOM 4716 N N . SER A 1 589 ? 2.009 -4.731 -11.143 1.00 72.44 589 SER A N 1
ATOM 4717 C CA . SER A 1 589 ? 2.180 -3.297 -10.896 1.00 72.44 589 SER A CA 1
ATOM 4718 C C . SER A 1 589 ? 3.630 -2.819 -11.037 1.00 72.44 589 SER A C 1
ATOM 4720 O O . SER A 1 589 ? 3.895 -1.638 -10.829 1.00 72.44 589 SER A O 1
ATOM 4722 N N . PHE A 1 590 ? 4.581 -3.716 -11.324 1.00 77.62 590 PHE A N 1
ATOM 4723 C CA . PHE A 1 590 ? 6.009 -3.403 -11.371 1.00 77.62 590 PHE A CA 1
ATOM 4724 C C . PHE A 1 590 ? 6.597 -3.697 -12.752 1.00 77.62 590 PHE A C 1
ATOM 4726 O O . PHE A 1 590 ? 6.233 -4.658 -13.426 1.00 77.62 590 PHE A O 1
ATOM 4733 N N . GLU A 1 591 ? 7.581 -2.891 -13.141 1.00 85.50 591 GLU A N 1
ATOM 4734 C CA . GLU A 1 591 ? 8.355 -3.043 -14.373 1.00 85.50 591 GLU A CA 1
ATOM 4735 C C . GLU A 1 591 ? 9.845 -2.853 -14.055 1.00 85.50 591 GLU A C 1
ATOM 4737 O O . GLU A 1 591 ? 10.201 -2.276 -13.025 1.00 85.50 591 GLU A O 1
ATOM 4742 N N . PHE A 1 592 ? 10.744 -3.362 -14.903 1.00 86.94 592 PHE A N 1
ATOM 4743 C CA . PHE A 1 592 ? 12.177 -3.120 -14.704 1.00 86.94 592 PHE A CA 1
ATOM 4744 C C . PHE A 1 592 ? 12.540 -1.713 -15.182 1.00 86.94 592 PHE A C 1
ATOM 4746 O O . PHE A 1 592 ? 12.252 -1.349 -16.320 1.00 86.94 592 PHE A O 1
ATOM 4753 N N . ALA A 1 593 ? 13.220 -0.949 -14.327 1.00 81.75 593 ALA A N 1
ATOM 4754 C CA . ALA A 1 593 ? 13.627 0.426 -14.613 1.00 81.75 593 ALA A CA 1
ATOM 4755 C C . ALA A 1 593 ? 14.573 0.526 -15.821 1.00 81.75 593 ALA A C 1
ATOM 4757 O O . ALA A 1 593 ? 14.444 1.399 -16.679 1.00 81.75 593 ALA A O 1
ATOM 4758 N N . ASN A 1 594 ? 15.541 -0.390 -15.906 1.00 86.00 594 ASN A N 1
ATOM 4759 C CA . ASN A 1 594 ? 16.548 -0.358 -16.954 1.00 86.00 594 ASN A CA 1
ATOM 4760 C C . ASN A 1 594 ? 16.040 -1.053 -18.225 1.00 86.00 594 ASN A C 1
ATOM 4762 O O . ASN A 1 594 ? 15.891 -2.275 -18.262 1.00 86.00 594 ASN A O 1
ATOM 4766 N N . ARG A 1 595 ? 15.866 -0.287 -19.310 1.00 87.81 595 ARG A N 1
ATOM 4767 C CA . ARG A 1 595 ? 15.439 -0.811 -20.622 1.00 87.81 595 ARG A CA 1
ATOM 4768 C C . ARG A 1 595 ? 16.286 -1.984 -21.123 1.00 87.81 595 ARG A C 1
ATOM 4770 O O . ARG A 1 595 ? 15.759 -2.910 -21.730 1.00 87.81 595 ARG A O 1
ATOM 4777 N N . TRP A 1 596 ? 17.593 -1.971 -20.867 1.00 91.31 596 TRP A N 1
ATOM 4778 C CA . TRP A 1 596 ? 18.485 -3.033 -21.321 1.00 91.31 596 TRP A CA 1
ATOM 4779 C C . TRP A 1 596 ? 18.326 -4.301 -20.486 1.00 91.31 596 TRP A C 1
ATOM 4781 O O . TRP A 1 596 ? 18.442 -5.404 -21.015 1.00 91.31 596 TRP A O 1
ATOM 4791 N N . GLU A 1 597 ? 17.997 -4.161 -19.204 1.00 92.44 597 GLU A N 1
ATOM 4792 C CA . GLU A 1 597 ? 17.637 -5.291 -18.352 1.00 92.44 597 GLU A CA 1
ATOM 4793 C C . GLU A 1 597 ? 16.310 -5.920 -18.799 1.00 92.44 597 GLU A C 1
ATOM 4795 O O . GLU A 1 597 ? 16.224 -7.145 -18.897 1.00 92.44 597 GLU A O 1
ATOM 4800 N N . VAL A 1 598 ? 15.305 -5.098 -19.141 1.00 92.62 598 VAL A N 1
ATOM 4801 C CA . VAL A 1 598 ? 14.034 -5.573 -19.722 1.00 92.62 598 VAL A CA 1
ATOM 4802 C C . VAL A 1 598 ? 14.304 -6.426 -20.959 1.00 92.62 598 VAL A C 1
ATOM 4804 O O . VAL A 1 598 ? 13.779 -7.532 -21.063 1.00 92.62 598 VAL A O 1
ATOM 4807 N N . LEU A 1 599 ? 15.151 -5.940 -21.872 1.00 93.25 599 LEU A N 1
ATOM 4808 C CA . LEU A 1 599 ? 15.485 -6.636 -23.116 1.00 93.25 599 LEU A CA 1
ATOM 4809 C C . LEU A 1 599 ? 16.192 -7.970 -22.865 1.00 93.25 599 LEU A C 1
ATOM 4811 O O . LEU A 1 599 ? 15.778 -8.988 -23.412 1.00 93.25 599 LEU A O 1
ATOM 4815 N N . ASN A 1 600 ? 17.194 -7.998 -21.983 1.00 95.62 600 ASN A N 1
ATOM 4816 C CA . ASN A 1 600 ? 17.870 -9.239 -21.598 1.00 95.62 600 ASN A CA 1
ATOM 4817 C C . ASN A 1 600 ? 16.888 -10.271 -21.035 1.00 95.62 600 ASN A C 1
ATOM 4819 O O . ASN A 1 600 ? 16.854 -11.425 -21.465 1.00 95.62 600 ASN A O 1
ATOM 4823 N N . ARG A 1 601 ? 16.054 -9.844 -20.084 1.00 96.00 601 ARG A N 1
ATOM 4824 C CA . ARG A 1 601 ? 15.042 -10.703 -19.466 1.00 96.00 601 ARG A CA 1
ATOM 4825 C C . ARG A 1 601 ? 13.992 -11.146 -20.482 1.00 96.00 601 ARG A C 1
ATOM 4827 O O . ARG A 1 601 ? 13.515 -12.275 -20.383 1.00 96.00 601 ARG A O 1
ATOM 4834 N N . ALA A 1 602 ? 13.643 -10.308 -21.459 1.00 94.75 602 ALA A N 1
ATOM 4835 C CA . ALA A 1 602 ? 12.722 -10.664 -22.532 1.00 94.75 602 ALA A CA 1
ATOM 4836 C C . ALA A 1 602 ? 13.326 -11.775 -23.395 1.00 94.75 602 ALA A C 1
ATOM 4838 O O . ALA A 1 602 ? 12.732 -12.849 -23.495 1.00 94.75 602 ALA A O 1
ATOM 4839 N N . CYS A 1 603 ? 14.541 -11.573 -23.916 1.00 94.38 603 CYS A N 1
ATOM 4840 C CA . CYS A 1 603 ? 15.269 -12.583 -24.685 1.00 94.38 603 CYS A CA 1
ATOM 4841 C C . CYS A 1 603 ? 15.384 -13.901 -23.909 1.00 94.38 603 CYS A C 1
ATOM 4843 O O . CYS A 1 603 ? 15.076 -14.962 -24.449 1.00 94.38 603 CYS A O 1
ATOM 4845 N N . MET A 1 604 ? 15.735 -13.844 -22.621 1.00 94.25 604 MET A N 1
ATOM 4846 C CA . MET A 1 604 ? 15.824 -15.035 -21.778 1.00 94.25 604 MET A CA 1
ATOM 4847 C C . MET A 1 604 ? 14.468 -15.723 -21.572 1.00 94.25 604 MET A C 1
ATOM 4849 O O . MET A 1 604 ? 14.369 -16.950 -21.630 1.00 94.25 604 MET A O 1
ATOM 4853 N N . THR A 1 605 ? 13.403 -14.945 -21.374 1.00 94.50 605 THR A N 1
ATOM 4854 C CA . THR A 1 605 ? 12.040 -15.468 -21.231 1.00 94.50 605 THR A CA 1
ATOM 4855 C C . THR A 1 605 ? 11.613 -16.206 -22.496 1.00 94.50 605 THR A C 1
ATOM 4857 O O . THR A 1 605 ? 11.130 -17.334 -22.392 1.00 94.50 605 THR A O 1
ATOM 4860 N N . TYR A 1 606 ? 11.843 -15.640 -23.684 1.00 92.62 606 TYR A N 1
ATOM 4861 C CA . TYR A 1 606 ? 11.551 -16.311 -24.957 1.00 92.62 606 TYR A CA 1
ATOM 4862 C C . TYR A 1 606 ? 12.444 -17.529 -25.193 1.00 92.62 606 TYR A C 1
ATOM 4864 O O . TYR A 1 606 ? 11.969 -18.563 -25.660 1.00 92.62 606 TYR A O 1
ATOM 4872 N N . LEU A 1 607 ? 13.716 -17.460 -24.802 1.00 91.81 607 LEU A N 1
ATOM 4873 C CA . LEU A 1 607 ? 14.642 -18.580 -24.931 1.00 91.81 607 LEU A CA 1
ATOM 4874 C C . LEU A 1 607 ? 14.194 -19.793 -24.096 1.00 91.81 607 LEU A C 1
ATOM 4876 O O . LEU A 1 607 ? 14.261 -20.940 -24.557 1.00 91.81 607 LEU A O 1
ATOM 4880 N N . VAL A 1 608 ? 13.701 -19.549 -22.879 1.00 91.12 608 VAL A N 1
ATOM 4881 C CA . VAL A 1 608 ? 13.237 -20.593 -21.955 1.00 91.12 608 VAL A CA 1
ATOM 4882 C C . VAL A 1 608 ? 11.822 -21.065 -22.286 1.00 91.12 608 VAL A C 1
ATOM 4884 O O . VAL A 1 608 ? 11.599 -22.271 -22.377 1.00 91.12 608 VAL A O 1
ATOM 4887 N N . THR A 1 609 ? 10.877 -20.139 -22.465 1.00 90.25 609 THR A N 1
ATOM 4888 C CA . THR A 1 609 ? 9.437 -20.447 -22.576 1.00 90.25 609 THR A CA 1
ATOM 4889 C C . THR A 1 609 ? 8.941 -20.618 -24.010 1.00 90.25 609 THR A C 1
ATOM 4891 O O . THR A 1 609 ? 7.878 -21.198 -24.206 1.00 90.25 609 THR A O 1
ATOM 4894 N N . GLY A 1 610 ? 9.699 -20.168 -25.013 1.00 90.12 610 GLY A N 1
ATOM 4895 C CA . GLY A 1 610 ? 9.234 -20.094 -26.400 1.00 90.12 610 GLY A CA 1
ATOM 4896 C C . GLY A 1 610 ? 8.223 -18.966 -26.612 1.00 90.12 610 GLY A C 1
ATOM 4897 O O . GLY A 1 610 ? 8.106 -18.074 -25.774 1.00 90.12 610 GLY A O 1
ATOM 4898 N N . LEU A 1 611 ? 7.509 -19.001 -27.739 1.00 88.44 611 LEU A N 1
ATOM 4899 C CA . LEU A 1 611 ? 6.311 -18.193 -27.998 1.00 88.44 611 LEU A CA 1
ATOM 4900 C C . LEU A 1 611 ? 5.069 -18.989 -27.565 1.00 88.44 611 LEU A C 1
ATOM 4902 O O . LEU A 1 611 ? 5.050 -20.212 -27.706 1.00 88.44 611 LEU A O 1
ATOM 4906 N N . SER A 1 612 ? 4.037 -18.319 -27.041 1.00 85.69 612 SER A N 1
ATOM 4907 C CA . SER A 1 612 ? 2.722 -18.963 -26.879 1.00 85.69 612 SER A CA 1
ATOM 4908 C C . SER A 1 612 ? 2.008 -19.052 -28.228 1.00 85.69 612 SER A C 1
ATOM 4910 O O . SER A 1 612 ? 2.345 -18.314 -29.147 1.00 85.69 612 SER A O 1
ATOM 4912 N N . ALA A 1 613 ? 0.987 -19.907 -28.338 1.00 84.31 613 ALA A N 1
ATOM 4913 C CA . ALA A 1 613 ? 0.194 -20.032 -29.564 1.00 84.31 613 ALA A CA 1
ATOM 4914 C C . ALA A 1 613 ? -0.391 -18.683 -30.030 1.00 84.31 613 ALA A C 1
ATOM 4916 O O . ALA A 1 613 ? -0.290 -18.341 -31.204 1.00 84.31 613 ALA A O 1
ATOM 4917 N N . GLU A 1 614 ? -0.923 -17.886 -29.099 1.00 83.38 614 GLU A N 1
ATOM 4918 C CA . GLU A 1 614 ? -1.454 -16.540 -29.364 1.00 83.38 614 GLU A CA 1
ATOM 4919 C C . GLU A 1 614 ? -0.373 -15.586 -29.888 1.00 83.38 614 GLU A C 1
ATOM 4921 O O . GLU A 1 614 ? -0.582 -14.881 -30.872 1.00 83.38 614 GLU A O 1
ATOM 4926 N N . GLN A 1 615 ? 0.819 -15.604 -29.286 1.00 82.56 615 GLN A N 1
ATOM 4927 C CA . GLN A 1 615 ? 1.941 -14.780 -29.739 1.00 82.56 615 GLN A CA 1
ATOM 4928 C C . GLN A 1 615 ? 2.485 -15.239 -31.089 1.00 82.56 615 GLN A C 1
ATOM 4930 O O . GLN A 1 615 ? 2.857 -14.408 -31.908 1.00 82.56 615 GLN A O 1
ATOM 4935 N N . THR A 1 616 ? 2.536 -16.549 -31.340 1.00 85.25 616 THR A N 1
ATOM 4936 C CA . THR A 1 616 ? 2.899 -17.092 -32.651 1.00 85.25 616 THR A CA 1
ATOM 4937 C C . THR A 1 616 ? 1.910 -16.616 -33.706 1.00 85.25 616 THR A C 1
ATOM 4939 O O . THR A 1 616 ? 2.335 -16.171 -34.766 1.00 85.25 616 THR A O 1
ATOM 4942 N N . HIS A 1 617 ? 0.612 -16.637 -33.402 1.00 84.25 617 HIS A N 1
ATOM 4943 C CA . HIS A 1 617 ? -0.418 -16.120 -34.295 1.00 84.25 617 HIS A CA 1
ATOM 4944 C C . HIS A 1 617 ? -0.238 -14.619 -34.570 1.00 84.25 617 HIS A C 1
ATOM 4946 O O . HIS A 1 617 ? -0.179 -14.209 -35.727 1.00 84.25 617 HIS A O 1
ATOM 4952 N N . GLN A 1 618 ? -0.046 -13.806 -33.526 1.00 81.31 618 GLN A N 1
ATOM 4953 C CA . GLN A 1 618 ? 0.235 -12.375 -33.686 1.00 81.31 618 GLN A CA 1
ATOM 4954 C C . GLN A 1 618 ? 1.507 -12.110 -34.494 1.00 81.31 618 GLN A C 1
ATOM 4956 O O . GLN A 1 618 ? 1.520 -11.230 -35.350 1.00 81.31 618 GLN A O 1
ATOM 4961 N N . TRP A 1 619 ? 2.571 -12.879 -34.258 1.00 83.31 619 TRP A N 1
ATOM 4962 C CA . TRP A 1 619 ? 3.816 -12.753 -35.008 1.00 83.31 619 TRP A CA 1
ATOM 4963 C C . TRP A 1 619 ? 3.630 -13.094 -36.492 1.00 83.31 619 TRP A C 1
ATOM 4965 O O . TRP A 1 619 ? 4.161 -12.383 -37.344 1.00 83.31 619 TRP A O 1
ATOM 4975 N N . VAL A 1 620 ? 2.842 -14.129 -36.815 1.00 85.94 620 VAL A N 1
ATOM 4976 C CA . VAL A 1 620 ? 2.479 -14.466 -38.204 1.00 85.94 620 VAL A CA 1
ATOM 4977 C C . VAL A 1 620 ? 1.728 -13.306 -38.859 1.00 85.94 620 VAL A C 1
ATOM 4979 O O . VAL A 1 620 ? 2.098 -12.904 -39.960 1.00 85.94 620 VAL A O 1
ATOM 4982 N N . ILE A 1 621 ? 0.745 -12.718 -38.170 1.00 83.69 621 ILE A N 1
ATOM 4983 C CA . ILE A 1 621 ? -0.011 -11.558 -38.668 1.00 83.69 621 ILE A CA 1
ATOM 4984 C C . ILE A 1 621 ? 0.914 -10.361 -38.924 1.00 83.69 621 ILE A C 1
ATOM 4986 O O . ILE A 1 621 ? 0.855 -9.745 -39.988 1.00 83.69 621 ILE A O 1
ATOM 4990 N N . GLU A 1 622 ? 1.778 -10.009 -37.970 1.00 82.38 622 GLU A N 1
ATOM 4991 C CA . GLU A 1 622 ? 2.712 -8.888 -38.137 1.00 82.38 622 GLU A CA 1
ATOM 4992 C C . GLU A 1 622 ? 3.730 -9.147 -39.257 1.00 82.38 622 GLU A C 1
ATOM 4994 O O . GLU A 1 622 ? 4.013 -8.244 -40.044 1.00 82.38 622 GLU A O 1
ATOM 4999 N N . SER A 1 623 ? 4.206 -10.387 -39.409 1.00 83.88 623 SER A N 1
ATOM 5000 C CA . SER A 1 623 ? 5.096 -10.771 -40.515 1.00 83.88 623 SER A CA 1
ATOM 5001 C C . SER A 1 623 ? 4.396 -10.650 -41.871 1.00 83.88 623 SER A C 1
ATOM 5003 O O . SER A 1 623 ? 4.977 -10.123 -42.816 1.00 83.88 623 SER A O 1
ATOM 5005 N N . GLN A 1 624 ? 3.129 -11.067 -41.968 1.00 83.69 624 GLN A N 1
ATOM 5006 C CA . GLN A 1 624 ? 2.321 -10.889 -43.179 1.00 83.69 624 GLN A CA 1
ATOM 5007 C C . GLN A 1 624 ? 2.112 -9.405 -43.504 1.00 83.69 624 GLN A C 1
ATOM 5009 O O . GLN A 1 624 ? 2.254 -9.002 -44.657 1.00 83.69 624 GLN A O 1
ATOM 5014 N N . LYS A 1 625 ? 1.830 -8.564 -42.497 1.00 82.81 625 LYS A N 1
ATOM 5015 C CA . LYS A 1 625 ? 1.723 -7.105 -42.681 1.00 82.81 625 LYS A CA 1
ATOM 5016 C C . LYS A 1 625 ? 3.029 -6.497 -43.179 1.00 82.81 625 LYS A C 1
ATOM 5018 O O . LYS A 1 625 ? 2.993 -5.621 -44.039 1.00 82.81 625 LYS A O 1
ATOM 5023 N N . GLN A 1 626 ? 4.164 -6.918 -42.625 1.00 84.06 626 GLN A N 1
ATOM 5024 C CA . GLN A 1 626 ? 5.473 -6.431 -43.050 1.00 84.06 626 GLN A CA 1
ATOM 5025 C C . GLN A 1 626 ? 5.767 -6.829 -44.499 1.00 84.06 626 GLN A C 1
ATOM 5027 O O . GLN A 1 626 ? 6.119 -5.957 -45.287 1.00 84.06 626 GLN A O 1
ATOM 5032 N N . LEU A 1 627 ? 5.531 -8.094 -44.856 1.00 84.06 627 LEU A N 1
ATOM 5033 C CA . LEU A 1 627 ? 5.679 -8.599 -46.222 1.00 84.06 627 LEU A CA 1
ATOM 5034 C C . LEU A 1 627 ? 4.862 -7.760 -47.219 1.00 84.06 627 LEU A C 1
ATOM 5036 O O . LEU A 1 627 ? 5.394 -7.326 -48.236 1.00 84.06 627 LEU A O 1
ATOM 5040 N N . MET A 1 628 ? 3.600 -7.451 -46.890 1.00 79.00 628 MET A N 1
ATOM 5041 C CA . MET A 1 628 ? 2.763 -6.587 -47.732 1.00 79.00 628 MET A CA 1
ATOM 5042 C C . MET A 1 628 ? 3.346 -5.178 -47.897 1.00 79.00 628 MET A C 1
ATOM 5044 O O . MET A 1 628 ? 3.308 -4.633 -48.994 1.00 79.00 628 MET A O 1
ATOM 5048 N N . ARG A 1 629 ? 3.897 -4.574 -46.834 1.00 82.44 629 ARG A N 1
ATOM 5049 C CA . ARG A 1 629 ? 4.517 -3.237 -46.922 1.00 82.44 629 ARG A CA 1
ATOM 5050 C C . ARG A 1 629 ? 5.768 -3.246 -47.795 1.00 82.44 629 ARG A C 1
ATOM 5052 O O . ARG A 1 629 ? 5.973 -2.313 -48.563 1.00 82.44 629 ARG A O 1
ATOM 5059 N N . GLU A 1 630 ? 6.607 -4.268 -47.655 1.00 84.38 630 GLU A N 1
ATOM 5060 C CA . GLU A 1 630 ? 7.826 -4.425 -48.456 1.00 84.38 630 GLU A CA 1
ATOM 5061 C C . GLU A 1 630 ? 7.486 -4.635 -49.936 1.00 84.38 630 GLU A C 1
ATOM 5063 O O . GLU A 1 630 ? 8.125 -4.044 -50.805 1.00 84.38 630 GLU A O 1
ATOM 5068 N N . GLU A 1 631 ? 6.434 -5.397 -50.235 1.00 78.06 631 GLU A N 1
ATOM 5069 C CA . GLU A 1 631 ? 5.955 -5.601 -51.602 1.00 78.06 631 GLU A CA 1
ATOM 5070 C C . GLU A 1 631 ? 5.311 -4.337 -52.194 1.00 78.06 631 GLU A C 1
ATOM 5072 O O . GLU A 1 631 ? 5.599 -3.976 -53.335 1.00 78.06 631 GLU A O 1
ATOM 5077 N N . GLU A 1 632 ? 4.489 -3.608 -51.431 1.00 79.44 632 GLU A N 1
ATOM 5078 C CA . GLU A 1 632 ? 3.932 -2.310 -51.849 1.00 79.44 632 GLU A CA 1
ATOM 5079 C C . GLU A 1 632 ? 5.045 -1.295 -52.166 1.00 79.44 632 GLU A C 1
ATOM 5081 O O . GLU A 1 632 ? 4.945 -0.540 -53.137 1.00 79.44 632 GLU A O 1
ATOM 5086 N N . GLN A 1 633 ? 6.135 -1.312 -51.391 1.00 82.06 633 GLN A N 1
ATOM 5087 C CA . GLN A 1 633 ? 7.328 -0.507 -51.663 1.00 82.06 633 GLN A CA 1
ATOM 5088 C C . GLN A 1 633 ? 8.074 -0.985 -52.915 1.00 82.06 633 GLN A C 1
ATOM 5090 O O . GLN A 1 633 ? 8.452 -0.161 -53.746 1.00 82.06 633 GLN A O 1
ATOM 5095 N N . ALA A 1 634 ? 8.257 -2.297 -53.081 1.00 81.00 634 ALA A N 1
ATOM 5096 C CA . ALA A 1 634 ? 8.961 -2.880 -54.224 1.00 81.00 634 ALA A CA 1
ATOM 5097 C C . ALA A 1 634 ? 8.200 -2.717 -55.551 1.00 81.00 634 ALA A C 1
ATOM 5099 O O . ALA A 1 634 ? 8.812 -2.638 -56.615 1.00 81.00 634 ALA A O 1
ATOM 5100 N N . THR A 1 635 ? 6.870 -2.656 -55.498 1.00 77.94 635 THR A N 1
ATOM 5101 C CA . THR A 1 635 ? 6.008 -2.511 -56.678 1.00 77.94 635 THR A CA 1
ATOM 5102 C C . THR A 1 635 ? 5.800 -1.058 -57.107 1.00 77.94 635 THR A C 1
ATOM 5104 O O . THR A 1 635 ? 5.192 -0.830 -58.151 1.00 77.94 635 THR A O 1
ATOM 5107 N N . GLU A 1 636 ? 6.304 -0.063 -56.362 1.00 72.50 636 GLU A N 1
ATOM 5108 C CA . GLU A 1 636 ? 6.101 1.376 -56.631 1.00 72.50 636 GLU A CA 1
ATOM 5109 C C . GLU A 1 636 ? 4.615 1.749 -56.852 1.00 72.50 636 GLU A C 1
ATOM 5111 O O . GLU A 1 636 ? 4.292 2.650 -57.628 1.00 72.50 636 GLU A O 1
ATOM 5116 N N . GLY A 1 637 ? 3.677 1.015 -56.242 1.00 60.03 637 GLY A N 1
ATOM 5117 C CA . GLY A 1 637 ? 2.239 1.198 -56.478 1.00 60.03 637 GLY A CA 1
ATOM 5118 C C . GLY A 1 637 ? 1.720 0.701 -57.839 1.00 60.03 637 GLY A C 1
ATOM 5119 O O . GLY A 1 637 ? 0.559 0.951 -58.175 1.00 60.03 637 GLY A O 1
ATOM 5120 N N . LYS A 1 638 ? 2.523 -0.022 -58.633 1.00 61.62 638 LYS A N 1
ATOM 5121 C CA . LYS A 1 638 ? 2.063 -0.704 -59.854 1.00 61.62 638 LYS A CA 1
ATOM 5122 C C . LYS A 1 638 ? 1.313 -1.981 -59.466 1.00 61.62 638 LYS A C 1
ATOM 5124 O O . LYS A 1 638 ? 1.842 -2.867 -58.804 1.00 61.62 638 LYS A O 1
ATOM 5129 N N . THR A 1 639 ? 0.055 -2.079 -59.887 1.00 60.88 639 THR A N 1
ATOM 5130 C CA . THR A 1 639 ? -0.863 -3.180 -59.569 1.00 60.88 639 THR A CA 1
ATOM 5131 C C . THR A 1 639 ? -0.486 -4.459 -60.311 1.00 60.88 639 THR A C 1
ATOM 5133 O O . THR A 1 639 ? -1.019 -4.756 -61.376 1.00 60.88 639 THR A O 1
ATOM 5136 N N . ILE A 1 640 ? 0.408 -5.256 -59.733 1.00 54.72 640 ILE A N 1
ATOM 5137 C CA . ILE A 1 640 ? 0.526 -6.676 -60.071 1.00 54.72 640 ILE A CA 1
ATOM 5138 C C . ILE A 1 640 ? 0.721 -7.441 -58.763 1.00 54.72 640 ILE A C 1
ATOM 5140 O O . ILE A 1 640 ? 1.846 -7.682 -58.347 1.00 54.72 640 ILE A O 1
ATOM 5144 N N . ALA A 1 641 ? -0.377 -7.798 -58.096 1.00 58.25 641 ALA A N 1
ATOM 5145 C CA . ALA A 1 641 ? -0.312 -8.723 -56.969 1.00 58.25 641 ALA A CA 1
ATOM 5146 C C . ALA A 1 641 ? -0.462 -10.165 -57.491 1.00 58.25 641 ALA A C 1
ATOM 5148 O O . ALA A 1 641 ? -1.414 -10.440 -58.233 1.00 58.25 641 ALA A O 1
ATOM 5149 N N . PRO A 1 642 ? 0.418 -11.106 -57.111 1.00 61.34 642 PRO A N 1
ATOM 5150 C CA . PRO A 1 642 ? 0.163 -12.534 -57.275 1.00 61.34 642 PRO A CA 1
ATOM 5151 C C . PRO A 1 642 ? -1.137 -12.926 -56.548 1.00 61.34 642 PRO A C 1
ATOM 5153 O O . PRO A 1 642 ? -1.443 -12.397 -55.479 1.00 61.34 642 PRO A O 1
ATOM 5156 N N . VAL A 1 643 ? -1.914 -13.861 -57.110 1.00 65.38 643 VAL A N 1
ATOM 5157 C CA . VAL A 1 643 ? -3.238 -14.298 -56.599 1.00 65.38 643 VAL A CA 1
ATOM 5158 C C . VAL A 1 643 ? -3.212 -14.682 -55.107 1.00 65.38 643 VAL A C 1
ATOM 5160 O O . VAL A 1 643 ? -4.188 -14.467 -54.391 1.00 65.38 643 VAL A O 1
ATOM 5163 N N . GLU A 1 644 ? -2.077 -15.183 -54.621 1.00 59.94 644 GLU A N 1
ATOM 5164 C CA . GLU A 1 644 ? -1.845 -15.561 -53.222 1.00 59.94 644 GLU A CA 1
ATOM 5165 C C . GLU A 1 644 ? -1.904 -14.363 -52.249 1.00 59.94 644 GLU A C 1
ATOM 5167 O O . GLU A 1 644 ? -2.437 -14.489 -51.147 1.00 59.94 644 GLU A O 1
ATOM 5172 N N . TYR A 1 645 ? -1.470 -13.168 -52.664 1.00 62.25 645 TYR A N 1
ATOM 5173 C CA . TYR A 1 645 ? -1.475 -11.963 -51.821 1.00 62.25 645 TYR A CA 1
ATOM 5174 C C . TYR A 1 645 ? -2.854 -11.320 -51.701 1.00 62.25 645 TYR A C 1
ATOM 5176 O O . TYR A 1 645 ? -3.202 -10.781 -50.650 1.00 62.25 645 TYR A O 1
ATOM 5184 N N . ALA A 1 646 ? -3.680 -11.417 -52.747 1.00 66.31 646 ALA A N 1
ATOM 5185 C CA . ALA A 1 646 ? -5.072 -10.980 -52.680 1.00 66.31 646 ALA A CA 1
ATOM 5186 C C . ALA A 1 646 ? -5.859 -11.785 -51.632 1.00 66.31 646 ALA A C 1
ATOM 5188 O O . ALA A 1 646 ? -6.712 -11.227 -50.941 1.00 66.31 646 ALA A O 1
ATOM 5189 N N . GLN A 1 647 ? -5.531 -13.072 -51.480 1.00 67.00 647 GLN A N 1
ATOM 5190 C CA . GLN A 1 647 ? -6.125 -13.949 -50.476 1.00 67.00 647 GLN A CA 1
ATOM 5191 C C . GLN A 1 647 ? -5.657 -13.577 -49.059 1.00 67.00 647 GLN A C 1
ATOM 5193 O O . GLN A 1 647 ? -6.499 -13.366 -48.190 1.00 67.00 647 GLN A O 1
ATOM 5198 N N . ILE A 1 648 ? -4.351 -13.359 -48.842 1.00 66.44 648 ILE A N 1
ATOM 5199 C CA . ILE A 1 648 ? -3.821 -12.878 -47.548 1.00 66.44 648 ILE A CA 1
ATOM 5200 C C . ILE A 1 648 ? -4.459 -11.536 -47.157 1.00 66.44 648 ILE A C 1
ATOM 5202 O O . ILE A 1 648 ? -4.922 -11.377 -46.030 1.00 66.44 648 ILE A O 1
ATOM 5206 N N . ARG A 1 649 ? -4.560 -10.582 -48.092 1.00 66.06 649 ARG A N 1
ATOM 5207 C CA . ARG A 1 649 ? -5.161 -9.256 -47.854 1.00 66.06 649 ARG A CA 1
ATOM 5208 C C . ARG A 1 649 ? -6.656 -9.333 -47.528 1.00 66.06 649 ARG A C 1
ATOM 5210 O O . ARG A 1 649 ? -7.155 -8.503 -46.771 1.00 66.06 649 ARG A O 1
ATOM 5217 N N . LYS A 1 650 ? -7.362 -10.318 -48.091 1.00 73.31 650 LYS A N 1
ATOM 5218 C CA . LYS A 1 650 ? -8.781 -10.592 -47.827 1.00 73.31 650 LYS A CA 1
ATOM 5219 C C . LYS A 1 650 ? -9.004 -11.266 -46.472 1.00 73.31 650 LYS A C 1
ATOM 5221 O O . LYS A 1 650 ? -10.002 -10.970 -45.822 1.00 73.31 650 LYS A O 1
ATOM 5226 N N . ASP A 1 651 ? -8.083 -12.128 -46.052 1.00 72.06 651 ASP A N 1
ATOM 5227 C CA . ASP A 1 651 ? -8.209 -12.916 -44.824 1.00 72.06 651 ASP A CA 1
ATOM 5228 C C . ASP A 1 651 ? -7.661 -12.175 -43.586 1.00 72.06 651 ASP A C 1
ATOM 5230 O O . ASP A 1 651 ? -8.101 -12.440 -42.469 1.00 72.06 651 ASP A O 1
ATOM 5234 N N . LEU A 1 652 ? -6.770 -11.189 -43.765 1.00 66.38 652 LEU A N 1
ATOM 5235 C CA . LEU A 1 652 ? -6.162 -10.417 -42.672 1.00 66.38 652 LEU A CA 1
ATOM 5236 C C . LEU A 1 652 ? -7.180 -9.737 -41.727 1.00 66.38 652 LEU A C 1
ATOM 5238 O O . LEU A 1 652 ? -6.996 -9.834 -40.516 1.00 66.38 652 LEU A O 1
ATOM 5242 N N . PRO A 1 653 ? -8.265 -9.089 -42.209 1.00 66.06 653 PRO A N 1
ATOM 5243 C CA . PRO A 1 653 ? -9.269 -8.480 -41.332 1.00 66.06 653 PRO A CA 1
ATOM 5244 C C . PRO A 1 653 ? -10.078 -9.495 -40.517 1.00 66.06 653 PRO A C 1
ATOM 5246 O O . PRO A 1 653 ? -10.702 -9.109 -39.539 1.00 66.06 653 PRO A O 1
ATOM 5249 N N . ALA A 1 654 ? -10.108 -10.764 -40.937 1.00 64.19 654 ALA A N 1
ATOM 5250 C CA . ALA A 1 654 ? -10.793 -11.842 -40.226 1.00 64.19 654 ALA A CA 1
ATOM 5251 C C . ALA A 1 654 ? -9.874 -12.584 -39.236 1.00 64.19 654 ALA A C 1
ATOM 5253 O O . ALA A 1 654 ? -10.365 -13.360 -38.418 1.00 64.19 654 ALA A O 1
ATOM 5254 N N . GLN A 1 655 ? -8.554 -12.379 -39.333 1.00 55.75 655 GLN A N 1
ATOM 5255 C CA . GLN A 1 655 ? -7.539 -12.969 -38.451 1.00 55.75 655 GLN A CA 1
ATOM 5256 C C . GLN A 1 655 ? -7.115 -12.034 -37.303 1.00 55.75 655 GLN A C 1
ATOM 5258 O O . GLN A 1 655 ? -6.623 -12.522 -36.286 1.00 55.75 655 GLN A O 1
ATOM 5263 N N . VAL A 1 656 ? -7.272 -10.715 -37.470 1.00 50.34 656 VAL A N 1
ATOM 5264 C CA . VAL A 1 656 ? -7.093 -9.689 -36.419 1.00 50.34 656 VAL A CA 1
ATOM 5265 C C . VAL A 1 656 ? -8.324 -9.646 -35.526 1.00 50.34 656 VAL A C 1
ATOM 5267 O O . VAL A 1 656 ? -8.126 -9.561 -34.293 1.00 50.34 656 VAL A O 1
#

Secondary structure (DSSP, 8-state):
-HHHHHHHHHHHHHHHHHHHHHHHHHHS-HHHHHHHHHHHHHHHHHHHHHHHHHHHHHHHHT-S-HHHHIIIII--SSSS--GGGGHHHHHT--HHHHHHHHTTTS-HHHHHHHHHHHHHHHHHHHHHHHHHHHHHHHHHHHHH--TT-HHHHHHHHHHHH-PPPPHHHHHH-THHHHHHHHTTSPPPHHHHHHHHHHHPPP-TTSS--S--------S---PPPPPP------TTSSIIIIIIHHHHHHT-SSSSEEEEE--GGGHHHHHHHHHHHHHHHHS--EEE----TT-GGGG-HHHHHHHHHHHHHHHHHT-EEEE-HHHHHHHHHHHHHHHHHHHHGGGS------S--TTTHHHHHHHHHHHHHHHHHHHHHHHHHHHHHHHHEEEEESSHHHHT-TT-------S--PPPPHHHHHHHHHHHHHHHH-HHHHHHHTTTSTTHHHHHHHHIIIIIHHHHHHHHHHHHHHSHHHHHHHSSSS-SSHHHHHHHHHHHHHS-GGG-STT-HHHHHHHHHHHHHHHHHS-HHHHHHHHHHHHIIIIIHHHHHTS-BTTTEE--SS-TT--S-EEEEETTEE-TT---S-HHHHHHHHHHHHHHH---HHHHHHHHHHHHHHHHHHHHHHTTT-----HHHHHHHHHHHHH-